Protein AF-A0A1D6KRE0-F1 (afdb_monomer)

Foldseek 3Di:
DVVVVVVVVVQVVCCVPVVDGPVRVVVVVVVVVVVVVVVVVVPDDDDDDDDDPPPPPPPPPPPPQAQDEADALVRLLVQLQPDVNHFWWAAALQWIWGCNVVCCACNPPHPNSLRTSFHQHQCQLVVHPDNVSRHSDPPPRDPSSVVSSVVVVVVRVVPTDGRYGYDDDDDDDDDDDDDDDDDDDDDDDDDDDDDDPPVVVVVVVVVVVVVVVVVVPDDPVVVVVVVVVVVVCVVVVVVVPDDDDPDPDPPPDDVPPPPPPPPQAQPAEDALVVLLVQLQPDVVHFWWAAALQWIWGCRVVCCQCHPPHPNSLRTSFHQHQCQLVVHPDNVSRHNDPPPRDPSSVVSSVVVVVVRVVPTDGRYGYDDDDPPDPPPPDDPPPPPPPPPDDDDDDDDDDDDDDDDDDPDDD

Radius of gyration: 35.56 Å; Cα contacts (8 Å, |Δi|>4): 446; chains: 1; bounding box: 112×104×77 Å

Nearest PDB structures (foldseek):
  1t0g-assembly1_A  TM=9.274E-01  e=3.037E-12  Arabidopsis thaliana
  1j03-assembly1_A  TM=9.297E-01  e=2.023E-11  Arabidopsis thaliana
  4x8y-assembly2_B-3  TM=9.181E-01  e=5.062E-11  Homo sapiens
  4x8y-assembly1_A-2  TM=9.285E-01  e=1.829E-10  Homo sapiens
  6nzx-assembly1_A  TM=7.375E-01  e=1.305E-03  Hadesarchaea archaeon YNP_N21

Mean predicted aligned error: 23.15 Å

Sequence (409 aa):
MAVVELWETLKQAIVAYTGLSPAAFFTAVAVAAALYHVVSGLFAAPPPPPPRPREEPETEPLPPPVQMGEVSEEDLRQYDGSDPKKPLLMAIKGQIYDVTQSRMFYGPGGPYALFAGKDASRALAKMSFEPQDLTGDISGLGPFELDALQDWEYKFMSKYVKVGTVKKSVPVEGGSTASTTEADKAPTTEEKPSEAVVEEKEAAANEVAELWSAAKGAPPLAVLAGVAAAVAIYKVGSSLLAPRHPPPRRLEAQTAPPPPVPEPVQVGEITEEELRQYDGSDPEKPLLMAIKGQIYDVSESRMFYGPGAAYALFAGKDASRALAKMSFESQDLNGDISGLTPMELGALNDWEYKFATKYAKVGTIRRAAPVEVVYGNISPEMREEVSEPVVEPELEPEPEPEPHDDDAP

Organism: Zea mays (NCBI:txid4577)

Structure (mmCIF, N/CA/C/O backbone):
data_AF-A0A1D6KRE0-F1
#
_entry.id   AF-A0A1D6KRE0-F1
#
loop_
_atom_site.group_PDB
_atom_site.id
_atom_site.type_symbol
_atom_site.label_atom_id
_atom_site.label_alt_id
_atom_site.label_comp_id
_atom_site.label_asym_id
_atom_site.label_entity_id
_atom_site.label_seq_id
_atom_site.pdbx_PDB_ins_code
_atom_site.Cartn_x
_atom_site.Cartn_y
_atom_site.Cartn_z
_atom_site.occupancy
_atom_site.B_iso_or_equiv
_atom_site.auth_seq_id
_atom_site.auth_comp_id
_atom_site.auth_asym_id
_atom_site.auth_atom_id
_atom_site.pdbx_PDB_model_num
ATOM 1 N N . MET A 1 1 ? 25.690 -18.155 24.251 1.00 57.94 1 MET A N 1
ATOM 2 C CA . MET A 1 1 ? 25.991 -19.283 25.161 1.00 57.94 1 MET A CA 1
ATOM 3 C C . MET A 1 1 ? 24.745 -20.128 25.422 1.00 57.94 1 MET A C 1
ATOM 5 O O . MET A 1 1 ? 24.739 -21.269 24.987 1.00 57.94 1 MET A O 1
ATOM 9 N N . ALA A 1 2 ? 23.651 -19.562 25.952 1.00 71.19 2 ALA A N 1
ATOM 10 C CA . ALA A 1 2 ? 22.426 -20.309 26.296 1.00 71.19 2 ALA A CA 1
ATOM 11 C C . ALA A 1 2 ? 21.790 -21.150 25.161 1.00 71.19 2 ALA A C 1
ATOM 13 O O . ALA A 1 2 ? 21.361 -22.271 25.398 1.00 71.19 2 ALA A O 1
ATOM 14 N N . VAL A 1 3 ? 21.756 -20.659 23.915 1.00 69.38 3 VAL A N 1
ATOM 15 C CA . VAL A 1 3 ? 21.144 -21.392 22.779 1.00 69.38 3 VAL A CA 1
ATOM 16 C C . VAL A 1 3 ? 21.925 -22.660 22.412 1.00 69.38 3 VAL A C 1
ATOM 18 O O . VAL A 1 3 ? 21.336 -23.672 22.045 1.00 69.38 3 VAL A O 1
ATOM 21 N N . VAL A 1 4 ? 23.253 -22.624 22.542 1.00 78.44 4 VAL A N 1
ATOM 22 C CA . VAL A 1 4 ? 24.119 -23.773 22.239 1.00 78.44 4 VAL A CA 1
ATOM 23 C C . VAL A 1 4 ? 23.968 -24.845 23.319 1.00 78.44 4 VAL A C 1
ATOM 25 O O . VAL A 1 4 ? 23.864 -26.025 23.005 1.00 78.44 4 VAL A O 1
ATOM 28 N N . GLU A 1 5 ? 23.862 -24.440 24.584 1.00 85.19 5 GLU A N 1
ATOM 29 C CA . GLU A 1 5 ? 23.603 -25.357 25.703 1.00 85.19 5 GLU A CA 1
ATOM 30 C C . GLU A 1 5 ? 22.217 -26.013 25.597 1.00 85.19 5 GLU A C 1
ATOM 32 O O . GLU A 1 5 ? 22.066 -27.215 25.829 1.00 85.19 5 GLU A O 1
ATOM 37 N N . LEU A 1 6 ? 21.207 -25.251 25.171 1.00 83.81 6 LEU A N 1
ATOM 38 C CA . LEU A 1 6 ? 19.848 -25.756 24.964 1.00 83.81 6 LEU A CA 1
ATOM 39 C C . LEU A 1 6 ? 19.779 -26.765 23.803 1.00 83.81 6 LEU A C 1
ATOM 41 O O . LEU A 1 6 ? 19.032 -27.740 23.843 1.00 83.81 6 LEU A O 1
ATOM 45 N N . TRP A 1 7 ? 20.612 -26.571 22.783 1.00 83.25 7 TRP A N 1
ATOM 46 C CA . TRP A 1 7 ? 20.735 -27.500 21.664 1.00 83.25 7 TRP A CA 1
ATOM 47 C C . TRP A 1 7 ? 21.412 -28.817 22.057 1.00 83.25 7 TRP A C 1
ATOM 49 O O . TRP A 1 7 ? 20.958 -29.893 21.663 1.00 83.25 7 TRP A O 1
ATOM 59 N N . GLU A 1 8 ? 22.474 -28.761 22.860 1.00 88.19 8 GLU A N 1
ATOM 60 C CA . GLU A 1 8 ? 23.173 -29.970 23.309 1.00 88.19 8 GLU A CA 1
ATOM 61 C C . GLU A 1 8 ? 22.345 -30.782 24.312 1.00 88.19 8 GLU A C 1
ATOM 63 O O . GLU A 1 8 ? 22.271 -32.009 24.204 1.00 88.19 8 GLU A O 1
ATOM 68 N N . THR A 1 9 ? 21.637 -30.111 25.226 1.00 90.56 9 THR A N 1
ATOM 69 C CA . THR A 1 9 ? 20.690 -30.775 26.140 1.00 90.56 9 THR A CA 1
ATOM 70 C C . THR A 1 9 ? 19.556 -31.466 25.381 1.00 90.56 9 THR A C 1
ATOM 72 O O . THR A 1 9 ? 19.217 -32.608 25.697 1.00 90.56 9 THR A O 1
ATOM 75 N N . LEU A 1 10 ? 19.027 -30.845 24.321 1.00 87.50 10 LEU A N 1
ATOM 76 C CA . LEU A 1 10 ? 18.011 -31.453 23.460 1.00 87.50 10 LEU A CA 1
ATOM 77 C C . LEU A 1 10 ? 18.522 -32.719 22.757 1.00 87.50 10 LEU A C 1
ATOM 79 O O . LEU A 1 10 ? 17.834 -33.739 22.758 1.00 87.50 10 LEU A O 1
ATOM 83 N N . LYS A 1 11 ? 19.731 -32.694 22.183 1.00 87.12 11 LYS A N 1
ATOM 84 C CA . LYS A 1 11 ? 20.314 -33.886 21.539 1.00 87.12 11 LYS A CA 1
ATOM 85 C C . LYS A 1 11 ? 20.493 -35.037 22.522 1.00 87.12 11 LYS A C 1
ATOM 87 O O . LYS A 1 11 ? 20.191 -36.178 22.178 1.00 87.12 11 LYS A O 1
ATOM 92 N N . GLN A 1 12 ? 20.968 -34.741 23.731 1.00 88.12 12 GLN A N 1
ATOM 93 C CA . GLN A 1 12 ? 21.136 -35.746 24.780 1.00 88.12 12 GLN A CA 1
ATOM 94 C C . GLN A 1 12 ? 19.789 -36.328 25.217 1.00 88.12 12 GLN A C 1
ATOM 96 O O . GLN A 1 12 ? 19.671 -37.545 25.353 1.00 88.12 12 GLN A O 1
ATOM 101 N N . ALA A 1 13 ? 18.760 -35.488 25.357 1.00 88.38 13 ALA A N 1
ATOM 102 C CA . ALA A 1 13 ? 17.408 -35.933 25.674 1.00 88.38 13 ALA A CA 1
ATOM 103 C C . ALA A 1 13 ? 16.831 -36.838 24.574 1.00 88.38 13 ALA A C 1
ATOM 105 O O . ALA A 1 13 ? 16.293 -37.898 24.883 1.00 88.38 13 ALA A O 1
ATOM 106 N N . ILE A 1 14 ? 16.994 -36.482 23.295 1.00 86.69 14 ILE A N 1
ATOM 107 C CA . ILE A 1 14 ? 16.527 -37.312 22.173 1.00 86.69 14 ILE A CA 1
ATOM 108 C C . ILE A 1 14 ? 17.137 -38.715 22.254 1.00 86.69 14 ILE A C 1
ATOM 110 O O . ILE A 1 14 ? 16.404 -39.704 22.200 1.00 86.69 14 ILE A O 1
ATOM 114 N N . VAL A 1 15 ? 18.454 -38.808 22.451 1.00 88.94 15 VAL A N 1
ATOM 115 C CA . VAL A 1 15 ? 19.144 -40.102 22.565 1.00 88.94 15 VAL A CA 1
ATOM 116 C C . VAL A 1 15 ? 18.674 -40.873 23.799 1.00 88.94 15 VAL A C 1
ATOM 118 O O . VAL A 1 15 ? 18.413 -42.069 23.700 1.00 88.94 15 VAL A O 1
ATOM 121 N N . ALA A 1 16 ? 18.512 -40.204 24.943 1.00 89.69 16 ALA A N 1
ATOM 122 C CA . ALA A 1 16 ? 18.101 -40.841 26.192 1.00 89.69 16 ALA A CA 1
ATOM 123 C C . ALA A 1 16 ? 16.666 -41.393 26.152 1.00 89.69 16 ALA A C 1
ATOM 125 O O . ALA A 1 16 ? 16.421 -42.491 26.644 1.00 89.69 16 ALA A O 1
ATOM 126 N N . TYR A 1 17 ? 15.724 -40.649 25.566 1.00 86.88 17 TYR A N 1
ATOM 127 C CA . TYR A 1 17 ? 14.304 -41.017 25.569 1.00 86.88 17 TYR A CA 1
ATOM 128 C C . TYR A 1 17 ? 13.900 -41.913 24.402 1.00 86.88 17 TYR A C 1
ATOM 130 O O . TYR A 1 17 ? 13.006 -42.742 24.549 1.00 86.88 17 TYR A O 1
ATOM 138 N N . THR A 1 18 ? 14.528 -41.745 23.238 1.00 87.38 18 THR A N 1
ATOM 139 C CA . THR A 1 18 ? 14.123 -42.470 22.023 1.00 87.38 18 THR A CA 1
ATOM 140 C C . THR A 1 18 ? 15.104 -43.568 21.630 1.00 87.38 18 THR A C 1
ATOM 142 O O . THR A 1 18 ? 14.766 -44.418 20.811 1.00 87.38 18 THR A O 1
ATOM 145 N N . GLY A 1 19 ? 16.327 -43.554 22.173 1.00 87.12 19 GLY A N 1
ATOM 146 C CA . GLY A 1 19 ? 17.422 -44.422 21.729 1.00 87.12 19 GLY A CA 1
ATOM 147 C C . GLY A 1 19 ? 17.928 -44.104 20.316 1.00 87.12 19 GLY A C 1
ATOM 148 O O . GLY A 1 19 ? 18.846 -44.763 19.830 1.00 87.12 19 GLY A O 1
ATOM 149 N N . LEU A 1 20 ? 17.346 -43.105 19.644 1.00 85.44 20 LEU A N 1
ATOM 150 C CA . LEU A 1 20 ? 17.704 -42.699 18.293 1.00 85.44 20 LEU A CA 1
ATOM 151 C C . LEU A 1 20 ? 18.767 -41.606 18.332 1.00 85.44 20 LEU A C 1
ATOM 153 O O . LEU A 1 20 ? 18.784 -40.747 19.213 1.00 85.44 20 LEU A O 1
ATOM 157 N N . SER A 1 21 ? 19.635 -41.593 17.320 1.00 89.38 21 SER A N 1
ATOM 158 C CA . SER A 1 21 ? 20.480 -40.425 17.089 1.00 89.38 21 SER A CA 1
ATOM 159 C C . SER A 1 21 ? 19.596 -39.206 16.775 1.00 89.38 21 SER A C 1
ATOM 161 O O . SER A 1 21 ? 18.523 -39.369 16.186 1.00 89.38 21 SER A O 1
ATOM 163 N N . PRO A 1 22 ? 20.030 -37.971 17.090 1.00 85.50 22 PRO A N 1
ATOM 164 C CA . PRO A 1 22 ? 19.251 -36.773 16.774 1.00 85.50 22 PRO A CA 1
ATOM 165 C C . PRO A 1 22 ? 18.854 -36.700 15.293 1.00 85.50 22 PRO A C 1
ATOM 167 O O . PRO A 1 22 ? 17.724 -36.351 14.966 1.00 85.50 22 PRO A O 1
ATOM 170 N N . ALA A 1 23 ? 19.745 -37.129 14.394 1.00 83.81 23 ALA A N 1
ATOM 171 C CA . ALA A 1 23 ? 19.456 -37.221 12.965 1.00 83.81 23 ALA A CA 1
ATOM 172 C C . ALA A 1 23 ? 18.343 -38.239 12.646 1.00 83.81 23 ALA A C 1
ATOM 174 O O . ALA A 1 23 ? 17.442 -37.940 11.865 1.00 83.81 23 ALA A O 1
ATOM 175 N N . ALA A 1 24 ? 18.364 -39.424 13.265 1.00 85.94 24 ALA A N 1
ATOM 176 C CA . ALA A 1 24 ? 17.329 -40.444 13.079 1.00 85.94 24 ALA A CA 1
ATOM 177 C C . ALA A 1 24 ? 15.962 -40.001 13.637 1.00 85.94 24 ALA A C 1
ATOM 179 O O . ALA A 1 24 ? 14.923 -40.273 13.042 1.00 85.94 24 ALA A O 1
ATOM 180 N N . PHE A 1 25 ? 15.953 -39.257 14.742 1.00 89.75 25 PHE A N 1
ATOM 181 C CA . PHE A 1 25 ? 14.728 -38.704 15.313 1.00 89.75 25 PHE A CA 1
ATOM 182 C C . PHE A 1 25 ? 14.084 -37.649 14.400 1.00 89.75 25 PHE A C 1
ATOM 184 O O . PHE A 1 25 ? 12.914 -37.772 14.041 1.00 89.75 25 PHE A O 1
ATOM 191 N N . PHE A 1 26 ? 14.845 -36.640 13.960 1.00 85.75 26 PHE A N 1
ATOM 192 C CA . PHE A 1 26 ? 14.300 -35.585 13.096 1.00 85.75 26 PHE A CA 1
ATOM 193 C C . PHE A 1 26 ? 13.902 -36.101 11.708 1.00 85.75 26 PHE A C 1
ATOM 195 O O . PHE A 1 26 ? 12.929 -35.615 11.133 1.00 85.75 26 PHE A O 1
ATOM 202 N N . THR A 1 27 ? 14.591 -37.120 11.187 1.00 85.88 27 THR A N 1
ATOM 203 C CA . THR A 1 27 ? 14.178 -37.784 9.939 1.00 85.88 27 THR A CA 1
ATOM 204 C C . THR A 1 27 ? 12.861 -38.539 10.104 1.00 85.88 27 THR A C 1
ATOM 206 O O . THR A 1 27 ? 11.989 -38.404 9.249 1.00 85.88 27 THR A O 1
ATOM 209 N N . ALA A 1 28 ? 12.655 -39.255 11.214 1.00 85.69 28 ALA A N 1
ATOM 210 C CA . ALA A 1 28 ? 11.378 -39.911 11.500 1.00 85.69 28 ALA A CA 1
ATOM 211 C C . ALA A 1 28 ? 10.218 -38.904 11.628 1.00 85.69 28 ALA A C 1
ATOM 213 O O . ALA A 1 28 ? 9.152 -39.117 11.050 1.00 85.69 28 ALA A O 1
ATOM 214 N N . VAL A 1 29 ? 10.440 -37.776 12.314 1.00 89.06 29 VAL A N 1
ATOM 215 C CA . VAL A 1 29 ? 9.446 -36.692 12.439 1.00 89.06 29 VAL A CA 1
ATOM 216 C C . VAL A 1 29 ? 9.108 -36.084 11.074 1.00 89.06 29 VAL A C 1
ATOM 218 O O . VAL A 1 29 ? 7.933 -35.896 10.760 1.00 89.06 29 VAL A O 1
ATOM 221 N N . ALA A 1 30 ? 10.113 -35.828 10.232 1.00 79.38 30 ALA A N 1
ATOM 222 C CA . ALA A 1 30 ? 9.903 -35.288 8.889 1.00 79.38 30 ALA A CA 1
ATOM 223 C C . ALA A 1 30 ? 9.099 -36.248 7.994 1.00 79.38 30 ALA A C 1
ATOM 225 O O . ALA A 1 30 ? 8.203 -35.814 7.270 1.00 79.38 30 ALA A O 1
ATOM 226 N N . VAL A 1 31 ? 9.371 -37.556 8.075 1.00 87.88 31 VAL A N 1
ATOM 227 C CA . VAL A 1 31 ? 8.614 -38.583 7.341 1.00 87.88 31 VAL A CA 1
ATOM 228 C C . VAL A 1 31 ? 7.163 -38.648 7.824 1.00 87.88 31 VAL A C 1
ATOM 230 O O . VAL A 1 31 ? 6.252 -38.687 6.998 1.00 87.88 31 VAL A O 1
ATOM 233 N N . ALA A 1 32 ? 6.927 -38.602 9.137 1.00 85.75 32 ALA A N 1
ATOM 234 C CA . ALA A 1 32 ? 5.576 -38.590 9.698 1.00 85.75 32 ALA A CA 1
ATOM 235 C C . ALA A 1 32 ? 4.774 -37.348 9.260 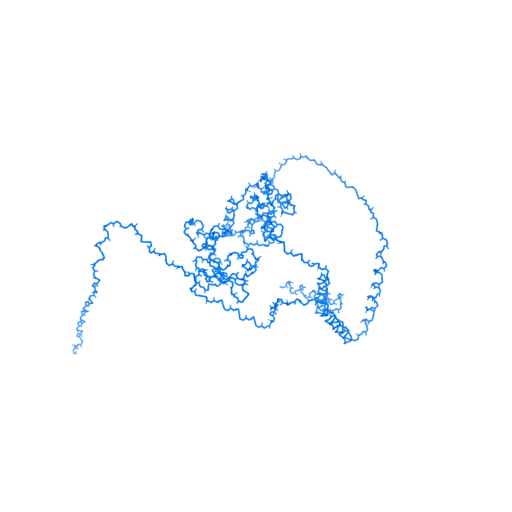1.00 85.75 32 ALA A C 1
ATOM 237 O O . ALA A 1 32 ? 3.617 -37.472 8.856 1.00 85.75 32 ALA A O 1
ATOM 238 N N . ALA A 1 33 ? 5.398 -36.165 9.264 1.00 80.38 33 ALA A N 1
ATOM 239 C CA . ALA A 1 33 ? 4.774 -34.930 8.785 1.00 80.38 33 ALA A CA 1
ATOM 240 C C . ALA A 1 33 ? 4.448 -34.989 7.282 1.00 80.38 33 ALA A C 1
ATOM 242 O O . ALA A 1 33 ? 3.356 -34.601 6.863 1.00 80.38 33 ALA A O 1
ATOM 243 N N . ALA A 1 34 ? 5.357 -35.529 6.464 1.00 79.88 34 ALA A N 1
ATOM 244 C CA . ALA A 1 34 ? 5.124 -35.707 5.032 1.00 79.88 34 ALA A CA 1
ATOM 245 C C . ALA A 1 34 ? 3.942 -36.652 4.757 1.00 79.88 34 ALA A C 1
ATOM 247 O O . ALA A 1 34 ? 3.081 -36.339 3.934 1.00 79.88 34 ALA A O 1
ATOM 248 N N . LEU A 1 35 ? 3.858 -37.773 5.482 1.00 86.00 35 LEU A N 1
ATOM 249 C CA . LEU A 1 35 ? 2.731 -38.705 5.388 1.00 86.00 35 LEU A CA 1
ATOM 250 C C . LEU A 1 35 ? 1.407 -38.034 5.771 1.00 86.00 35 LEU A C 1
ATOM 252 O O . LEU A 1 35 ? 0.416 -38.195 5.061 1.00 86.00 35 LEU A O 1
ATOM 256 N N . TYR A 1 36 ? 1.398 -37.229 6.835 1.00 85.38 36 TYR A N 1
ATOM 257 C CA . TYR A 1 36 ? 0.213 -36.482 7.257 1.00 85.38 36 TYR A CA 1
ATOM 258 C C . TYR A 1 36 ? -0.302 -35.527 6.168 1.00 85.38 36 TYR A C 1
ATOM 260 O O . TYR A 1 36 ? -1.502 -35.500 5.887 1.00 85.38 36 TYR A O 1
ATOM 268 N N . HIS A 1 37 ? 0.588 -34.779 5.509 1.00 75.94 37 HIS A N 1
ATOM 269 C CA . HIS A 1 37 ? 0.201 -33.864 4.431 1.00 75.94 37 HIS A CA 1
ATOM 270 C C . HIS A 1 37 ? -0.330 -34.593 3.194 1.00 75.94 37 HIS A C 1
ATOM 272 O O . HIS A 1 37 ? -1.290 -34.127 2.580 1.00 75.94 37 HIS A O 1
ATOM 278 N N . VAL A 1 38 ? 0.247 -35.749 2.853 1.00 77.50 38 VAL A N 1
ATOM 279 C CA . VAL A 1 38 ? -0.241 -36.586 1.748 1.00 77.50 38 VAL A CA 1
ATOM 280 C C . VAL A 1 38 ? -1.651 -37.090 2.043 1.00 77.50 38 VAL A C 1
ATOM 282 O O . VAL A 1 38 ? -2.537 -36.931 1.210 1.00 77.50 38 VAL A O 1
ATOM 285 N N . VAL A 1 39 ? -1.888 -37.631 3.240 1.00 78.00 39 VAL A N 1
ATOM 286 C CA . VAL A 1 39 ? -3.216 -38.133 3.628 1.00 78.00 39 VAL A CA 1
ATOM 287 C C . VAL A 1 39 ? -4.235 -36.994 3.698 1.00 78.00 39 VAL A C 1
ATOM 289 O O . VAL A 1 39 ? -5.339 -37.135 3.183 1.00 78.00 39 VAL A O 1
ATOM 292 N N . SER A 1 40 ? -3.855 -35.836 4.241 1.00 70.75 40 SER A N 1
ATOM 293 C CA . SER A 1 40 ? -4.741 -34.665 4.329 1.00 70.75 40 SER A CA 1
ATOM 294 C C . SER A 1 40 ? -5.121 -34.103 2.953 1.00 70.75 40 SER A C 1
ATOM 296 O O . SER A 1 40 ? -6.245 -33.648 2.761 1.00 70.75 40 SER A O 1
ATOM 298 N N . GLY A 1 41 ? -4.210 -34.162 1.976 1.00 68.62 41 GLY A N 1
ATOM 299 C CA . GLY A 1 41 ? -4.472 -33.713 0.606 1.00 68.62 41 GLY A CA 1
ATOM 300 C C . GLY A 1 41 ? -5.392 -34.642 -0.192 1.00 68.62 41 GLY A C 1
ATOM 301 O O . GLY A 1 41 ? -6.085 -34.177 -1.091 1.00 68.62 41 GLY A O 1
ATOM 302 N N . LEU A 1 42 ? -5.442 -35.936 0.145 1.00 73.38 42 LEU A N 1
ATOM 303 C CA . LEU A 1 42 ? -6.270 -36.926 -0.559 1.00 73.38 42 LEU A CA 1
ATOM 304 C C . LEU A 1 42 ? -7.770 -36.808 -0.247 1.00 73.38 42 LEU A C 1
ATOM 306 O O . LEU A 1 42 ? -8.587 -37.273 -1.038 1.00 73.38 42 LEU A O 1
ATOM 310 N N . PHE A 1 43 ? -8.136 -36.171 0.867 1.00 60.69 43 PHE A N 1
ATOM 311 C CA . PHE A 1 43 ? -9.533 -35.965 1.273 1.00 60.69 43 PHE A CA 1
ATOM 312 C C . PHE A 1 43 ? -10.011 -34.512 1.118 1.00 60.69 43 PHE A C 1
ATOM 314 O O . PHE A 1 43 ? -11.134 -34.186 1.503 1.00 60.69 43 PHE A O 1
ATOM 321 N N . ALA A 1 44 ? -9.193 -33.632 0.532 1.00 55.41 44 ALA A N 1
ATOM 322 C CA . ALA A 1 44 ? -9.594 -32.263 0.234 1.00 55.41 44 ALA A CA 1
ATOM 323 C C . ALA A 1 44 ? -10.452 -32.225 -1.045 1.00 55.41 44 ALA A C 1
ATOM 325 O O . ALA A 1 44 ? -9.983 -32.553 -2.135 1.00 55.41 44 ALA A O 1
ATOM 326 N N . ALA A 1 45 ? -11.722 -31.834 -0.916 1.00 56.09 45 ALA A N 1
ATOM 327 C CA . ALA A 1 45 ? -12.624 -31.682 -2.057 1.00 56.09 45 ALA A CA 1
ATOM 328 C C . ALA A 1 45 ? -12.131 -30.574 -3.018 1.00 56.09 45 ALA A C 1
ATOM 330 O O . ALA A 1 45 ? -11.626 -29.547 -2.554 1.00 56.09 45 ALA A O 1
ATOM 331 N N . PRO A 1 46 ? -12.277 -30.741 -4.347 1.00 65.69 46 PRO A N 1
ATOM 332 C CA . PRO A 1 46 ? -11.850 -29.733 -5.312 1.00 65.69 46 PRO A CA 1
ATOM 333 C C . PRO A 1 46 ? -12.667 -28.435 -5.175 1.00 65.69 46 PRO A C 1
ATOM 335 O O . PRO A 1 46 ? -13.868 -28.493 -4.889 1.00 65.69 46 PRO A O 1
ATOM 338 N N . PRO A 1 47 ? -12.043 -27.261 -5.397 1.00 60.03 47 PRO A N 1
ATOM 339 C CA . PRO A 1 47 ? -12.735 -25.985 -5.301 1.00 60.03 47 PRO A CA 1
ATOM 340 C C . PRO A 1 47 ? -13.798 -25.859 -6.408 1.00 60.03 47 PRO A C 1
ATOM 342 O O . PRO A 1 47 ? -13.550 -26.264 -7.549 1.00 60.03 47 PRO A O 1
ATOM 345 N N . PRO A 1 48 ? -14.984 -25.306 -6.099 1.00 58.94 48 PRO A N 1
ATOM 346 C CA . PRO A 1 48 ? -16.040 -25.119 -7.085 1.00 58.94 48 PRO A CA 1
ATOM 347 C C . PRO A 1 48 ? -15.609 -24.134 -8.191 1.00 58.94 48 PRO A C 1
ATOM 349 O O . PRO A 1 48 ? -14.779 -23.255 -7.945 1.00 58.94 48 PRO A O 1
ATOM 352 N N . PRO A 1 49 ? -16.165 -24.259 -9.413 1.00 65.50 49 PRO A N 1
ATOM 353 C CA . PRO A 1 49 ? -15.833 -23.382 -10.535 1.00 65.50 49 PRO A CA 1
ATOM 354 C C . PRO A 1 49 ? -16.146 -21.905 -10.232 1.00 65.50 49 PRO A C 1
ATOM 356 O O . PRO A 1 49 ? -17.060 -21.625 -9.448 1.00 65.50 49 PRO A O 1
ATOM 359 N N . PRO A 1 50 ? -15.429 -20.955 -10.871 1.00 55.91 50 PRO A N 1
ATOM 360 C CA . PRO A 1 50 ? -15.638 -19.530 -10.649 1.00 55.91 50 PRO A CA 1
ATOM 361 C C . PRO A 1 50 ? -17.077 -19.145 -11.024 1.00 55.91 50 PRO A C 1
ATOM 363 O O . PRO A 1 50 ? -17.596 -19.619 -12.043 1.00 55.91 50 PRO A O 1
ATOM 366 N N . PRO A 1 51 ? -17.749 -18.305 -10.219 1.00 49.06 51 PRO A N 1
ATOM 367 C CA . PRO A 1 51 ? -19.094 -17.866 -10.544 1.00 49.06 51 PRO A CA 1
ATOM 368 C C . PRO A 1 51 ? -19.060 -17.074 -11.860 1.00 49.06 51 PRO A C 1
ATOM 370 O O . PRO A 1 51 ? -18.131 -16.310 -12.119 1.00 49.06 51 PRO A O 1
ATOM 373 N N . ARG A 1 52 ? -20.093 -17.251 -12.696 1.00 46.69 52 ARG A N 1
ATOM 374 C CA . ARG A 1 52 ? -20.399 -16.327 -13.809 1.00 46.69 52 ARG A CA 1
ATOM 375 C C . ARG A 1 52 ? -20.443 -14.891 -13.261 1.00 46.69 52 ARG A C 1
ATOM 377 O O . ARG A 1 52 ? -20.695 -14.776 -12.060 1.00 46.69 52 ARG A O 1
ATOM 384 N N . PRO A 1 53 ? -20.274 -13.829 -14.083 1.00 44.44 53 PRO A N 1
ATOM 385 C CA . PRO A 1 53 ? -20.563 -12.462 -13.659 1.00 44.44 53 PRO A CA 1
ATOM 386 C C . PRO A 1 53 ? -21.961 -12.456 -13.053 1.00 44.44 53 PRO A C 1
ATOM 388 O O . PRO A 1 53 ? -22.969 -12.601 -13.743 1.00 44.44 53 PRO A O 1
ATOM 391 N N . ARG A 1 54 ? -21.986 -12.471 -11.726 1.00 41.81 54 ARG A N 1
ATOM 392 C CA . ARG A 1 54 ? -23.189 -12.365 -10.938 1.00 41.81 54 ARG A CA 1
ATOM 393 C C . ARG A 1 54 ? -23.570 -10.918 -11.179 1.00 41.81 54 ARG A C 1
ATOM 395 O O . ARG A 1 54 ? -22.732 -10.049 -10.951 1.00 41.81 54 ARG A O 1
ATOM 402 N N . GLU A 1 55 ? -24.769 -10.672 -11.695 1.00 41.91 55 GLU A N 1
ATOM 403 C CA . GLU A 1 55 ? -25.430 -9.400 -11.418 1.00 41.91 55 GLU A CA 1
ATOM 404 C C . GLU A 1 55 ? -25.163 -9.135 -9.936 1.00 41.91 55 GLU A C 1
ATOM 406 O O . GLU A 1 55 ? -25.465 -10.003 -9.105 1.00 41.91 55 GLU A O 1
ATOM 411 N N . GLU A 1 56 ? -24.413 -8.069 -9.637 1.00 42.31 56 GLU A N 1
ATOM 412 C CA . GLU A 1 56 ? -24.131 -7.690 -8.259 1.00 42.31 56 GLU A CA 1
ATOM 413 C C . GLU A 1 56 ? -25.483 -7.739 -7.552 1.00 42.31 56 GLU A C 1
ATOM 415 O O . GLU A 1 56 ? -26.418 -7.102 -8.046 1.00 42.31 56 GLU A O 1
ATOM 420 N N . PRO A 1 57 ? -25.666 -8.573 -6.508 1.00 41.56 57 PRO A N 1
ATOM 421 C CA . PRO A 1 57 ? -26.907 -8.511 -5.763 1.00 41.56 57 PRO A CA 1
ATOM 422 C C . PRO A 1 57 ? -27.035 -7.052 -5.354 1.00 41.56 57 PRO A C 1
ATOM 424 O O . PRO A 1 57 ? -26.105 -6.545 -4.723 1.00 41.56 57 PRO A O 1
ATOM 427 N N . GLU A 1 58 ? -28.106 -6.392 -5.813 1.00 40.94 58 GLU A N 1
ATOM 428 C CA . GLU A 1 58 ? -28.438 -5.018 -5.452 1.00 40.94 58 GLU A CA 1
ATOM 429 C C . GLU A 1 58 ? -28.096 -4.870 -3.977 1.00 40.94 58 GLU A C 1
ATOM 431 O O . GLU A 1 58 ? -28.648 -5.582 -3.132 1.00 40.94 58 GLU A O 1
ATOM 436 N N . THR A 1 59 ? -27.061 -4.080 -3.697 1.00 41.25 59 THR A N 1
ATOM 437 C CA . THR A 1 59 ? -26.525 -3.947 -2.355 1.00 41.25 59 THR A CA 1
ATOM 438 C C . THR A 1 59 ? -27.672 -3.459 -1.496 1.00 41.25 59 THR A C 1
ATOM 440 O O . THR A 1 59 ? -28.155 -2.341 -1.677 1.00 41.25 59 THR A O 1
ATOM 443 N N . GLU A 1 60 ? -28.141 -4.310 -0.576 1.00 53.31 60 GLU A N 1
ATOM 444 C CA . GLU A 1 60 ? -28.972 -3.826 0.515 1.00 53.31 60 GLU A CA 1
ATOM 445 C C . GLU A 1 60 ? -28.241 -2.603 1.084 1.00 53.31 60 GLU A C 1
ATOM 447 O O . GLU A 1 60 ? -27.035 -2.698 1.356 1.00 53.31 60 GLU A O 1
ATOM 452 N N . PRO A 1 61 ? -28.905 -1.436 1.175 1.00 47.91 61 PRO A N 1
ATOM 453 C CA . PRO A 1 61 ? -28.257 -0.238 1.671 1.00 47.91 61 PRO A CA 1
ATOM 454 C C . PRO A 1 61 ? -27.684 -0.570 3.043 1.00 47.91 61 PRO A C 1
ATOM 456 O O . PRO A 1 61 ? -28.423 -0.972 3.946 1.00 47.91 61 PRO A O 1
ATOM 459 N N . LEU A 1 62 ? -26.354 -0.477 3.156 1.00 56.78 62 LEU A N 1
ATOM 460 C CA . LEU A 1 62 ? -25.648 -0.827 4.381 1.00 56.78 62 LEU A CA 1
ATOM 461 C C . LEU A 1 62 ? -26.307 -0.081 5.547 1.00 56.78 62 LEU A C 1
ATOM 463 O O . LEU A 1 62 ? -26.647 1.100 5.391 1.00 56.78 62 LEU A O 1
ATOM 467 N N . PRO A 1 63 ? -26.519 -0.753 6.693 1.00 59.47 63 PRO A N 1
ATOM 468 C CA . PRO A 1 63 ? -27.126 -0.111 7.844 1.00 59.47 63 PRO A CA 1
ATOM 469 C C . PRO A 1 63 ? -26.352 1.174 8.172 1.00 59.47 63 PRO A C 1
ATOM 471 O O . PRO A 1 63 ? -25.125 1.200 8.029 1.00 59.47 63 PRO A O 1
ATOM 474 N N . PRO A 1 64 ? -27.048 2.254 8.569 1.00 60.09 64 PRO A N 1
ATOM 475 C CA . PRO A 1 64 ? -26.397 3.521 8.864 1.00 60.09 64 PRO A CA 1
ATOM 476 C C . PRO A 1 64 ? -25.298 3.314 9.919 1.00 60.09 64 PRO A C 1
ATOM 478 O O . PRO A 1 64 ? -25.508 2.536 10.856 1.00 60.09 64 PRO A O 1
ATOM 481 N N . PRO A 1 65 ? -24.142 3.993 9.780 1.00 62.84 65 PRO A N 1
ATOM 482 C CA . PRO A 1 65 ? -22.994 3.787 10.654 1.00 62.84 65 PRO A CA 1
ATOM 483 C C . PRO A 1 65 ? -23.402 4.018 12.109 1.00 62.84 65 PRO A C 1
ATOM 485 O O . PRO A 1 65 ? -23.909 5.082 12.478 1.00 62.84 65 PRO A O 1
ATOM 488 N N . VAL A 1 66 ? -23.221 2.986 12.931 1.00 70.44 66 VAL A N 1
ATOM 489 C CA . VAL A 1 66 ? -23.606 3.002 14.343 1.00 70.44 66 VAL A CA 1
ATOM 490 C C . VAL A 1 66 ? -22.614 3.885 15.087 1.00 70.44 66 VAL A C 1
ATOM 492 O O . VAL A 1 66 ? -21.435 3.557 15.138 1.00 70.44 66 VAL A O 1
ATOM 495 N N . GLN A 1 67 ? -23.071 4.991 15.678 1.00 76.25 67 GLN A N 1
ATOM 496 C CA . GLN A 1 67 ? -22.234 5.777 16.586 1.00 76.25 67 GLN A CA 1
ATOM 497 C C . GLN A 1 67 ? -21.995 4.968 17.862 1.00 76.25 67 GLN A C 1
ATOM 499 O O . GLN A 1 67 ? -22.885 4.779 18.691 1.00 76.25 67 GLN A O 1
ATOM 504 N N . MET A 1 68 ? -20.780 4.461 17.981 1.00 70.88 68 MET A N 1
ATOM 505 C CA . MET A 1 68 ? -20.252 3.770 19.139 1.00 70.88 68 MET A CA 1
ATOM 506 C C . MET A 1 68 ? -19.689 4.818 20.109 1.00 70.88 68 MET A C 1
ATOM 508 O O . MET A 1 68 ? -18.991 5.749 19.727 1.00 70.88 68 MET A O 1
ATOM 512 N N . GLY A 1 69 ? -20.004 4.710 21.394 1.00 77.12 69 GLY A N 1
ATOM 513 C CA . GLY A 1 69 ? -19.389 5.582 22.394 1.00 77.12 69 GLY A CA 1
ATOM 514 C C . GLY A 1 69 ? -17.920 5.216 22.636 1.00 77.12 69 GLY A C 1
ATOM 515 O O . GLY A 1 69 ? -17.143 4.910 21.730 1.00 77.12 69 GLY A O 1
ATOM 516 N N . GLU A 1 70 ? -17.541 5.196 23.906 1.00 83.50 70 GLU A N 1
ATOM 517 C CA . GLU A 1 70 ? -16.269 4.619 24.318 1.00 83.50 70 GLU A CA 1
ATOM 518 C C . GLU A 1 70 ? -16.360 3.088 24.385 1.00 83.50 70 GLU A C 1
ATOM 520 O O . GLU A 1 70 ? -17.134 2.537 25.175 1.00 83.50 70 GLU A O 1
ATOM 525 N N . VAL A 1 71 ? -15.540 2.404 23.592 1.00 86.94 71 VAL A N 1
ATOM 526 C CA . VAL A 1 71 ? -15.506 0.938 23.463 1.00 86.94 71 VAL A CA 1
ATOM 527 C C . VAL A 1 71 ? -14.184 0.416 24.038 1.00 86.94 71 VAL A C 1
ATOM 529 O O . VAL A 1 71 ? -13.152 1.072 23.901 1.00 86.94 71 VAL A O 1
ATOM 532 N N . SER A 1 72 ? -14.191 -0.729 24.726 1.00 89.50 72 SER A N 1
ATOM 533 C CA . SER A 1 72 ? -12.943 -1.377 25.170 1.00 89.50 72 SER A CA 1
ATOM 534 C C . SER A 1 72 ? -12.232 -2.071 24.000 1.00 89.50 72 SER A C 1
ATOM 536 O O . SER A 1 72 ? -12.853 -2.355 22.974 1.00 89.50 72 SER A O 1
ATOM 538 N N . GLU A 1 73 ? -10.935 -2.367 24.124 1.00 88.19 73 GLU A N 1
ATOM 539 C CA . GLU A 1 73 ? -10.231 -3.143 23.090 1.00 88.19 73 GLU A CA 1
ATOM 540 C C . GLU A 1 73 ? -10.826 -4.551 22.941 1.00 88.19 73 GLU A C 1
ATOM 542 O O . GLU A 1 73 ? -10.922 -5.076 21.832 1.00 88.19 73 GLU A O 1
ATOM 547 N N . GLU A 1 74 ? -11.272 -5.156 24.043 1.00 88.12 74 GLU A N 1
ATOM 548 C CA . GLU A 1 74 ? -11.920 -6.467 24.061 1.00 88.12 74 GLU A CA 1
ATOM 549 C C . GLU A 1 74 ? -13.270 -6.451 23.339 1.00 88.12 74 GLU A C 1
ATOM 551 O O . GLU A 1 74 ? -13.578 -7.376 22.585 1.00 88.12 74 GLU A O 1
ATOM 556 N N . ASP A 1 75 ? -14.058 -5.393 23.529 1.00 89.94 75 ASP A N 1
ATOM 557 C CA . ASP A 1 75 ? -15.332 -5.219 22.832 1.00 89.94 75 ASP A CA 1
ATOM 558 C C . ASP A 1 75 ? -15.116 -4.939 21.342 1.00 89.94 75 ASP A C 1
ATOM 560 O O . ASP A 1 75 ? -15.869 -5.445 20.507 1.00 89.94 75 ASP A O 1
ATOM 564 N N . LEU A 1 76 ? -14.063 -4.190 20.988 1.00 91.88 76 LEU A N 1
ATOM 565 C CA . LEU A 1 76 ? -13.719 -3.897 19.596 1.00 91.88 76 LEU A CA 1
ATOM 566 C C . LEU A 1 76 ? -13.409 -5.180 18.806 1.00 91.88 76 LEU A C 1
ATOM 568 O O . LEU A 1 76 ? -13.814 -5.287 17.649 1.00 91.88 76 LEU A O 1
ATOM 572 N N . ARG A 1 77 ? -12.799 -6.194 19.437 1.00 91.56 77 ARG A N 1
ATOM 573 C CA . ARG A 1 77 ? -12.484 -7.493 18.800 1.00 91.56 77 ARG A CA 1
ATOM 574 C C . ARG A 1 77 ? -13.703 -8.242 18.277 1.00 91.56 77 ARG A C 1
ATOM 576 O O . ARG A 1 77 ? -13.558 -9.092 17.408 1.00 91.56 77 ARG A O 1
ATOM 583 N N . GLN A 1 78 ? -14.898 -7.931 18.773 1.00 91.38 78 GLN A N 1
ATOM 584 C CA . GLN A 1 78 ? -16.142 -8.538 18.291 1.00 91.38 78 GLN A CA 1
ATOM 585 C C . GLN A 1 78 ? -16.584 -8.002 16.918 1.00 91.38 78 GLN A C 1
ATOM 587 O O . GLN A 1 78 ? -17.544 -8.523 16.345 1.00 91.38 78 GLN A O 1
ATOM 592 N N . TYR A 1 79 ? -15.918 -6.956 16.422 1.00 92.06 79 TYR A N 1
ATOM 593 C CA . TYR A 1 79 ? -16.188 -6.268 15.158 1.00 92.06 79 TYR A CA 1
ATOM 594 C C . TYR A 1 79 ? -15.078 -6.520 14.120 1.00 92.06 79 TYR A C 1
ATOM 596 O O . TYR A 1 79 ? -14.744 -5.646 13.321 1.00 92.06 79 TYR A O 1
ATOM 604 N N . ASP A 1 80 ? -14.511 -7.728 14.128 1.00 90.62 80 ASP A N 1
ATOM 605 C CA . ASP A 1 80 ? -13.510 -8.231 13.172 1.00 90.62 80 ASP A CA 1
ATOM 606 C C . ASP A 1 80 ? -14.107 -8.642 11.809 1.00 90.62 80 ASP A C 1
ATOM 608 O O . ASP A 1 80 ? -13.395 -8.988 10.867 1.00 90.62 80 ASP A O 1
ATOM 612 N N . GLY A 1 81 ? -15.437 -8.613 11.697 1.00 88.69 81 GLY A N 1
ATOM 613 C CA . GLY A 1 81 ? -16.165 -8.983 10.492 1.00 88.69 81 GLY A CA 1
ATOM 614 C C . GLY A 1 81 ? -16.529 -10.452 10.374 1.00 88.69 81 GLY A C 1
ATOM 615 O O . GLY A 1 81 ? -17.156 -10.791 9.366 1.00 88.69 81 GLY A O 1
ATOM 616 N N . SER A 1 82 ? -16.193 -11.286 11.363 1.00 88.00 82 SER A N 1
ATOM 617 C CA . SER A 1 82 ? -16.579 -12.702 11.426 1.00 88.00 82 SER A CA 1
ATOM 618 C C . SER A 1 82 ? -18.101 -12.882 11.417 1.00 88.00 82 SER A C 1
ATOM 620 O O . SER A 1 82 ? -18.612 -13.833 10.828 1.00 88.00 82 SER A O 1
ATOM 622 N N . ASP A 1 83 ? -18.840 -11.943 12.018 1.00 87.38 83 ASP A N 1
ATOM 623 C CA . ASP A 1 83 ? -20.299 -11.880 11.920 1.00 87.38 83 ASP A CA 1
ATOM 624 C C . ASP A 1 83 ? -20.724 -10.978 10.740 1.00 87.38 83 ASP A C 1
ATOM 626 O O . ASP A 1 83 ? -20.474 -9.766 10.770 1.00 87.38 83 ASP A O 1
ATOM 630 N N . PRO A 1 84 ? -21.393 -11.512 9.697 1.00 83.69 84 PRO A N 1
ATOM 631 C CA . PRO A 1 84 ? -21.867 -10.719 8.567 1.00 83.69 84 PRO A CA 1
ATOM 632 C C . PRO A 1 84 ? -22.849 -9.611 8.965 1.00 83.69 84 PRO A C 1
ATOM 634 O O . PRO A 1 84 ? -22.928 -8.612 8.250 1.00 83.69 84 PRO A O 1
ATOM 637 N N . LYS A 1 85 ? -23.557 -9.757 10.092 1.00 83.25 85 LYS A N 1
ATOM 638 C CA . LYS A 1 85 ? -24.596 -8.821 10.549 1.00 83.25 85 LYS A CA 1
ATOM 639 C C . LYS A 1 85 ? -24.059 -7.662 11.386 1.00 83.25 85 LYS A C 1
ATOM 641 O O . LYS A 1 85 ? -24.791 -6.702 11.614 1.00 83.25 85 LYS A O 1
ATOM 646 N N . LYS A 1 86 ? -22.817 -7.750 11.867 1.00 87.94 86 LYS A N 1
ATOM 647 C CA . LYS A 1 86 ? -22.169 -6.675 12.626 1.00 87.94 86 LYS A CA 1
ATOM 648 C C . LYS A 1 86 ? -21.383 -5.751 11.694 1.00 87.94 86 LYS A C 1
ATOM 650 O O . LYS A 1 86 ? -20.874 -6.223 10.671 1.00 87.94 86 LYS A O 1
ATOM 655 N N . PRO A 1 87 ? -21.256 -4.458 12.046 1.00 90.00 87 PRO A N 1
AT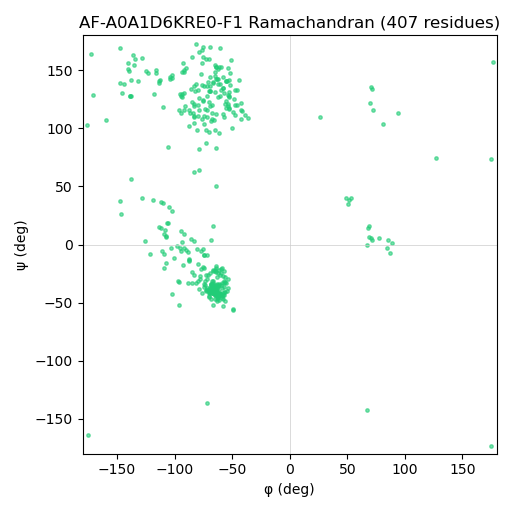OM 656 C CA . PRO A 1 87 ? -20.350 -3.570 11.339 1.00 90.00 87 PRO A CA 1
ATOM 657 C C . PRO A 1 87 ? -18.904 -4.041 11.516 1.00 90.00 87 PRO A C 1
ATOM 659 O O . PRO A 1 87 ? -18.549 -4.687 12.504 1.00 90.00 87 PRO A O 1
ATOM 662 N N . LEU A 1 88 ? -18.072 -3.709 10.540 1.00 92.50 88 LEU A N 1
ATOM 663 C CA . LEU A 1 88 ? -16.644 -3.977 10.549 1.00 92.50 88 LEU A CA 1
ATOM 664 C C . LEU A 1 88 ? -15.918 -2.733 11.048 1.00 92.50 88 LEU A C 1
ATOM 666 O O . LEU A 1 88 ? -15.969 -1.690 10.395 1.00 92.50 88 LEU A O 1
ATOM 670 N N . LEU A 1 89 ? -15.253 -2.834 12.195 1.00 94.25 89 LEU A N 1
ATOM 671 C CA . LEU A 1 89 ? -14.645 -1.679 12.853 1.00 94.25 89 LEU A CA 1
ATOM 672 C C . LEU A 1 89 ? -13.129 -1.824 12.925 1.00 94.25 89 LEU A C 1
ATOM 674 O O . LEU A 1 89 ? -12.603 -2.922 13.076 1.00 94.25 89 LEU A O 1
ATOM 678 N N . MET A 1 90 ? -12.419 -0.704 12.849 1.00 94.88 90 MET A N 1
ATOM 679 C CA . MET A 1 90 ? -10.964 -0.651 12.988 1.00 94.88 90 MET A CA 1
ATOM 680 C C . MET A 1 90 ? -10.574 0.634 13.712 1.00 94.88 90 MET A C 1
ATOM 682 O O . MET A 1 90 ? -11.141 1.689 13.422 1.00 94.88 90 MET A O 1
ATOM 686 N N . ALA A 1 91 ? -9.620 0.568 14.640 1.00 95.38 91 ALA A N 1
ATOM 687 C CA . ALA A 1 91 ? -9.148 1.742 15.364 1.00 95.38 91 ALA A CA 1
ATOM 688 C C . ALA A 1 91 ? -7.776 2.232 14.876 1.00 95.38 91 ALA A C 1
ATOM 690 O O . ALA A 1 91 ? -6.902 1.438 14.527 1.00 95.38 91 ALA A O 1
ATOM 691 N N . ILE A 1 92 ? -7.604 3.556 14.847 1.00 94.88 92 ILE A N 1
ATOM 692 C CA . ILE A 1 92 ? -6.338 4.254 14.588 1.00 94.88 92 ILE A CA 1
ATOM 693 C C . ILE A 1 92 ? -6.243 5.425 15.562 1.00 94.88 92 ILE A C 1
ATOM 695 O O . ILE A 1 92 ? -7.167 6.232 15.662 1.00 94.88 92 ILE A O 1
ATOM 699 N N . LYS A 1 93 ? -5.130 5.520 16.286 1.00 92.06 93 LYS A N 1
ATOM 700 C CA . LYS A 1 93 ? -4.876 6.462 17.386 1.00 92.06 93 LYS A CA 1
ATOM 701 C C . LYS A 1 93 ? -6.018 6.486 18.408 1.00 92.06 93 LYS A C 1
ATOM 703 O O . LYS A 1 93 ? -6.417 7.547 18.886 1.00 92.06 93 LYS A O 1
ATOM 708 N N . GLY A 1 94 ? -6.579 5.315 18.718 1.00 90.75 94 GLY A N 1
ATOM 709 C CA . GLY A 1 94 ? -7.738 5.182 19.597 1.00 90.75 94 GLY A CA 1
ATOM 710 C C . GLY A 1 94 ? -9.051 5.728 19.024 1.00 90.75 94 GLY A C 1
ATOM 711 O O . GLY A 1 94 ? -10.045 5.755 19.743 1.00 90.75 94 GLY A O 1
ATOM 712 N N . GLN A 1 95 ? -9.104 6.161 17.762 1.00 92.94 95 GLN A N 1
ATOM 713 C CA . GLN A 1 95 ? -10.339 6.543 17.072 1.00 92.94 95 GLN A CA 1
ATOM 714 C C . GLN A 1 95 ? -10.873 5.352 16.280 1.00 92.94 95 GLN A C 1
ATOM 716 O O . GLN A 1 95 ? -10.135 4.763 15.499 1.00 92.94 95 GLN A O 1
ATOM 721 N N . ILE A 1 96 ? -12.145 5.007 16.467 1.00 94.88 96 ILE A N 1
ATOM 722 C CA . ILE A 1 96 ? -12.786 3.864 15.811 1.00 94.88 96 ILE A CA 1
ATOM 723 C C . ILE A 1 96 ? -13.465 4.343 14.531 1.00 94.88 96 ILE A C 1
ATOM 725 O O . ILE A 1 96 ? -14.293 5.257 14.572 1.00 94.88 96 ILE A O 1
ATOM 729 N N . TYR A 1 97 ? -13.145 3.694 13.417 1.00 94.00 97 TYR A N 1
ATOM 730 C CA . TYR A 1 97 ? -13.708 3.947 12.096 1.00 94.00 97 TYR A CA 1
ATOM 731 C C . TYR A 1 97 ? -14.544 2.756 11.630 1.00 94.00 97 TYR A C 1
ATOM 733 O O . TYR A 1 97 ? -14.163 1.600 11.835 1.00 94.00 97 TYR A O 1
ATOM 741 N N . ASP A 1 98 ? -15.671 3.048 10.983 1.00 93.62 98 ASP A N 1
ATOM 742 C CA . ASP A 1 98 ? -16.484 2.044 10.302 1.00 93.62 98 ASP A CA 1
ATOM 743 C C . ASP A 1 98 ? -15.915 1.783 8.903 1.00 93.62 98 ASP A C 1
ATOM 745 O O . ASP A 1 98 ? -15.980 2.630 8.008 1.00 93.62 98 ASP A O 1
ATOM 749 N N . VAL A 1 99 ? -15.344 0.593 8.727 1.00 92.00 99 VAL A N 1
ATOM 750 C CA . VAL A 1 99 ? -14.741 0.134 7.472 1.00 92.00 99 VAL A CA 1
ATOM 751 C C . VAL A 1 99 ? -15.620 -0.905 6.765 1.00 92.00 99 VAL A C 1
ATOM 753 O O . VAL A 1 99 ? -15.147 -1.604 5.867 1.00 92.00 99 VAL A O 1
ATOM 756 N N . THR A 1 100 ? -16.910 -0.995 7.116 1.00 89.06 100 THR A N 1
ATOM 757 C CA . THR A 1 100 ? -17.872 -1.957 6.538 1.00 89.06 100 THR A CA 1
ATOM 758 C C . THR A 1 100 ? -17.980 -1.835 5.020 1.00 89.06 100 THR A C 1
ATOM 760 O O . THR A 1 100 ? -18.052 -2.849 4.327 1.00 89.06 100 THR A O 1
ATOM 763 N N . GLN A 1 101 ? -17.902 -0.617 4.474 1.00 84.31 101 GLN A N 1
ATOM 764 C CA . GLN A 1 101 ? -17.892 -0.387 3.019 1.00 84.31 101 GLN A CA 1
ATOM 765 C C . GLN A 1 101 ? -16.675 -1.020 2.322 1.00 84.31 101 GLN A C 1
ATOM 767 O O . GLN A 1 101 ? -16.734 -1.365 1.146 1.00 84.31 101 GLN A O 1
ATOM 772 N N . SER A 1 102 ? -15.588 -1.234 3.063 1.00 84.44 102 SER A N 1
ATOM 773 C CA . SER A 1 102 ? -14.344 -1.844 2.591 1.00 84.44 102 SER A CA 1
ATOM 774 C C . SER A 1 102 ? -14.186 -3.286 3.088 1.00 84.44 102 SER A C 1
ATOM 776 O O . SER A 1 102 ? -13.063 -3.755 3.295 1.00 84.44 102 SER A O 1
ATOM 778 N N . ARG A 1 103 ? -15.290 -4.029 3.267 1.00 84.25 103 ARG A N 1
ATOM 779 C CA . ARG A 1 103 ? -15.262 -5.415 3.771 1.00 84.25 103 ARG A CA 1
ATOM 780 C C . ARG A 1 103 ? -14.425 -6.372 2.921 1.00 84.25 103 ARG A C 1
ATOM 782 O O . ARG A 1 103 ? -13.866 -7.310 3.467 1.00 84.25 103 ARG A O 1
ATOM 789 N N . MET A 1 104 ? -14.263 -6.120 1.621 1.00 79.81 104 MET A N 1
ATOM 790 C CA . MET A 1 104 ? -13.355 -6.921 0.782 1.00 79.81 104 MET A CA 1
ATOM 791 C C . MET A 1 104 ? -11.877 -6.805 1.198 1.00 79.81 104 MET A C 1
ATOM 793 O O . MET A 1 104 ? -11.085 -7.698 0.915 1.00 79.81 104 MET A O 1
ATOM 797 N N . PHE A 1 105 ? -11.501 -5.720 1.878 1.00 78.94 105 PHE A N 1
ATOM 798 C CA . PHE A 1 105 ? -10.133 -5.458 2.320 1.00 78.94 105 PHE A CA 1
ATOM 799 C C . PHE A 1 105 ? -9.909 -5.889 3.768 1.00 78.94 105 PHE A C 1
ATOM 801 O O . PHE A 1 105 ? -8.963 -6.624 4.051 1.00 78.94 105 PHE A O 1
ATOM 808 N N . TYR A 1 106 ? -10.784 -5.429 4.664 1.00 87.12 106 TYR A N 1
ATOM 809 C CA . TYR A 1 106 ? -10.645 -5.608 6.113 1.00 87.12 106 TYR A CA 1
ATOM 810 C C . TYR A 1 106 ? -11.507 -6.747 6.668 1.00 87.12 106 TYR A C 1
ATOM 812 O O . TYR A 1 106 ? -11.370 -7.099 7.830 1.00 87.12 106 TYR A O 1
ATOM 820 N N . GLY A 1 107 ? -12.439 -7.297 5.888 1.00 85.88 107 GLY A N 1
ATOM 821 C CA . GLY A 1 107 ? -13.287 -8.402 6.330 1.00 85.88 107 GLY A CA 1
ATOM 822 C C . GLY A 1 107 ? -12.580 -9.755 6.218 1.00 85.88 107 GLY A C 1
ATOM 823 O O . GLY A 1 107 ? -11.491 -9.839 5.642 1.00 85.88 107 GLY A O 1
ATOM 824 N N . PRO A 1 108 ? -13.194 -10.836 6.728 1.00 85.62 108 PRO A N 1
ATOM 825 C CA . PRO A 1 108 ? -12.608 -12.173 6.692 1.00 85.62 108 PRO A CA 1
ATOM 826 C C . PRO A 1 108 ? -12.171 -12.590 5.280 1.00 85.62 108 PRO A C 1
ATOM 828 O O . PRO A 1 108 ? -12.957 -12.537 4.336 1.00 85.62 108 PRO A O 1
ATOM 831 N N . GLY A 1 109 ? -10.909 -13.010 5.143 1.00 78.38 109 GLY A N 1
ATOM 832 C CA . GLY A 1 109 ? -10.298 -13.390 3.861 1.00 78.38 109 GLY A CA 1
ATOM 833 C C . GLY A 1 109 ? -9.678 -12.234 3.065 1.00 78.38 109 GLY A C 1
ATOM 834 O O . GLY A 1 109 ? -8.994 -12.490 2.076 1.00 78.38 109 GLY A O 1
ATOM 835 N N . GLY A 1 110 ? -9.867 -10.984 3.497 1.00 77.75 110 GLY A N 1
ATOM 836 C CA . GLY A 1 110 ? -9.213 -9.816 2.912 1.00 77.75 110 GLY A CA 1
ATOM 837 C C . GLY A 1 110 ? -7.739 -9.678 3.331 1.00 77.75 110 GLY A C 1
ATOM 838 O O . GLY A 1 110 ? -7.341 -10.165 4.393 1.00 77.75 110 GLY A O 1
ATOM 839 N N . PRO A 1 111 ? -6.906 -8.978 2.536 1.00 75.50 111 PRO A N 1
ATOM 840 C CA . PRO A 1 111 ? -5.473 -8.810 2.815 1.00 75.50 111 PRO A CA 1
ATOM 841 C C . PRO A 1 111 ? -5.182 -8.019 4.101 1.00 75.50 111 PRO A C 1
ATOM 843 O O . PRO A 1 111 ? -4.086 -8.115 4.649 1.00 75.50 111 PRO A O 1
ATOM 846 N N . TYR A 1 112 ? -6.158 -7.248 4.584 1.00 82.12 112 TYR A N 1
ATOM 847 C CA . TYR A 1 112 ? -6.055 -6.383 5.759 1.00 82.12 112 TYR A CA 1
ATOM 848 C C . TYR A 1 112 ? -6.948 -6.844 6.915 1.00 82.12 112 TYR A C 1
ATOM 850 O O . TYR A 1 112 ? -7.160 -6.094 7.867 1.00 82.12 112 TYR A O 1
ATOM 858 N N . ALA A 1 113 ? -7.452 -8.083 6.855 1.00 86.12 113 ALA A N 1
ATOM 859 C CA . ALA A 1 113 ? -8.376 -8.636 7.844 1.00 86.12 113 ALA A CA 1
ATOM 860 C C . ALA A 1 113 ? -7.836 -8.592 9.280 1.00 86.12 113 ALA A C 1
ATOM 862 O O . ALA A 1 113 ? -8.579 -8.382 10.230 1.00 86.12 113 ALA A O 1
ATOM 863 N N . LEU A 1 114 ? -6.519 -8.729 9.442 1.00 90.12 114 LEU A N 1
ATOM 864 C CA . LEU A 1 114 ? -5.849 -8.705 10.743 1.00 90.12 114 LEU A CA 1
ATOM 865 C C . LEU A 1 114 ? -5.948 -7.365 11.490 1.00 90.12 114 LEU A C 1
ATOM 867 O O . LEU A 1 114 ? -5.737 -7.348 12.703 1.00 90.12 114 LEU A O 1
ATOM 871 N N . PHE A 1 115 ? -6.274 -6.267 10.800 1.00 91.94 115 PHE A N 1
ATOM 872 C CA . PHE A 1 115 ? -6.495 -4.967 11.435 1.00 91.94 115 PHE A CA 1
ATOM 873 C C . PHE A 1 115 ? -7.916 -4.812 11.988 1.00 91.94 115 PHE A C 1
ATOM 875 O O . PHE A 1 115 ? -8.117 -4.053 12.935 1.00 91.94 115 PHE A O 1
ATOM 882 N N . ALA A 1 116 ? -8.899 -5.522 11.428 1.00 93.56 116 ALA A N 1
ATOM 883 C CA . ALA A 1 116 ? -10.282 -5.403 11.865 1.00 93.56 116 ALA A CA 1
ATOM 884 C C . ALA A 1 116 ? -10.464 -5.880 13.313 1.00 93.56 116 ALA A C 1
ATOM 886 O O . ALA A 1 116 ? -9.829 -6.828 13.778 1.00 93.56 116 ALA A O 1
ATOM 887 N N . GLY A 1 117 ? -11.332 -5.182 14.039 1.00 93.69 117 GLY A N 1
ATOM 888 C CA . GLY A 1 117 ? -11.589 -5.395 15.457 1.00 93.69 117 GLY A CA 1
ATOM 889 C C . GLY A 1 117 ? -10.422 -5.021 16.379 1.00 93.69 117 GLY A C 1
ATOM 890 O O . GLY A 1 117 ? -10.413 -5.418 17.543 1.00 93.69 117 GLY A O 1
ATOM 891 N N . LYS A 1 118 ? -9.417 -4.282 15.892 1.00 94.62 118 LYS A N 1
ATOM 892 C CA . LYS A 1 118 ? -8.229 -3.906 16.674 1.00 94.62 118 LYS A CA 1
ATOM 893 C C . LYS A 1 118 ? -7.848 -2.448 16.470 1.00 94.62 118 LYS A C 1
ATOM 895 O O . LYS A 1 118 ? -8.263 -1.813 15.501 1.00 94.62 118 LYS A O 1
ATOM 900 N N . ASP A 1 119 ? -7.022 -1.938 17.379 1.00 95.38 119 ASP A N 1
ATOM 901 C CA . ASP A 1 119 ? -6.276 -0.708 17.144 1.00 95.38 119 ASP A CA 1
ATOM 902 C C . ASP A 1 119 ? -4.995 -1.033 16.365 1.00 95.38 119 ASP A C 1
ATOM 904 O O . ASP A 1 119 ? -4.109 -1.741 16.844 1.00 95.38 119 ASP A O 1
ATOM 908 N N . ALA A 1 120 ? -4.943 -0.551 15.126 1.00 94.88 120 ALA A N 1
ATOM 909 C CA . ALA A 1 120 ? -3.865 -0.791 14.180 1.00 94.88 120 ALA A CA 1
ATOM 910 C C . ALA A 1 120 ? -2.805 0.324 14.200 1.00 94.88 120 ALA A C 1
ATOM 912 O O . ALA A 1 120 ? -1.966 0.365 13.303 1.00 94.88 120 ALA A O 1
ATOM 913 N N . SER A 1 121 ? -2.823 1.231 15.187 1.00 93.94 121 SER A N 1
ATOM 914 C CA . SER A 1 121 ? -1.929 2.399 15.240 1.00 93.94 121 SER A CA 1
ATOM 915 C C . SER A 1 121 ? -0.466 2.044 15.017 1.00 93.94 121 SER A C 1
ATOM 917 O O . SER A 1 121 ? 0.179 2.572 14.113 1.00 93.94 121 SER A O 1
ATOM 919 N N . ARG A 1 122 ? 0.074 1.128 15.824 1.00 92.50 122 ARG A N 1
ATOM 920 C CA . ARG A 1 122 ? 1.490 0.763 15.748 1.00 92.50 122 ARG A CA 1
ATOM 921 C C . ARG A 1 122 ? 1.811 0.003 14.462 1.00 92.50 122 ARG A C 1
ATOM 923 O O . ARG A 1 122 ? 2.830 0.272 13.830 1.00 92.50 122 ARG A O 1
ATOM 930 N N . ALA A 1 123 ? 0.924 -0.893 14.041 1.00 89.12 123 ALA A N 1
ATOM 931 C CA . ALA A 1 123 ? 1.060 -1.632 12.794 1.00 89.12 123 ALA A CA 1
ATOM 932 C C . ALA A 1 123 ? 1.097 -0.704 11.573 1.00 89.12 123 ALA A C 1
ATOM 934 O O . ALA A 1 123 ? 1.944 -0.873 10.702 1.00 89.12 123 ALA A O 1
ATOM 935 N N . LEU A 1 124 ? 0.246 0.321 11.531 1.00 87.88 124 LEU A N 1
ATOM 936 C CA . LEU A 1 124 ? 0.231 1.314 10.457 1.00 87.88 124 LEU A CA 1
ATOM 937 C C . LEU A 1 124 ? 1.467 2.214 10.489 1.00 87.88 124 LEU A C 1
ATOM 939 O O . LEU A 1 124 ? 2.060 2.458 9.438 1.00 87.88 124 LEU A O 1
ATOM 943 N N . ALA A 1 125 ? 1.889 2.641 11.682 1.00 86.56 125 ALA A N 1
ATOM 944 C CA . ALA A 1 125 ? 3.105 3.428 11.881 1.00 86.56 125 ALA A CA 1
ATOM 945 C C . ALA A 1 125 ? 4.352 2.706 11.343 1.00 86.56 125 ALA A C 1
ATOM 947 O O . ALA A 1 125 ? 5.179 3.298 10.654 1.00 86.56 125 ALA A O 1
ATOM 948 N N . LYS A 1 126 ? 4.451 1.399 11.619 1.00 83.75 126 LYS A N 1
ATOM 949 C CA . LYS A 1 126 ? 5.574 0.542 11.212 1.00 83.75 126 LYS A CA 1
ATOM 950 C C . LYS A 1 126 ? 5.392 -0.122 9.845 1.00 83.75 126 LYS A C 1
ATOM 952 O O . LYS A 1 126 ? 6.293 -0.820 9.390 1.00 83.75 126 LYS A O 1
ATOM 957 N N . MET A 1 127 ? 4.228 0.041 9.212 1.00 82.19 127 MET A N 1
ATOM 958 C CA . MET A 1 127 ? 3.812 -0.716 8.018 1.00 82.19 127 MET A CA 1
ATOM 959 C C . MET A 1 127 ? 3.950 -2.241 8.199 1.00 82.19 127 MET A C 1
ATOM 961 O O . MET A 1 127 ? 4.352 -2.965 7.288 1.00 82.19 127 MET A O 1
ATOM 965 N N . SER A 1 128 ? 3.634 -2.720 9.399 1.00 78.19 128 SER A N 1
ATOM 966 C CA . SER A 1 128 ? 3.813 -4.101 9.834 1.00 78.19 128 SER A CA 1
ATOM 967 C C . SER A 1 128 ? 2.493 -4.869 9.806 1.00 78.19 128 SER A C 1
ATOM 969 O O . SER A 1 128 ? 1.430 -4.327 10.100 1.00 78.19 128 SER A O 1
ATOM 971 N N . PHE A 1 129 ? 2.572 -6.159 9.485 1.00 83.81 129 PHE A N 1
ATOM 972 C CA . PHE A 1 129 ? 1.458 -7.112 9.583 1.00 83.81 129 PHE A CA 1
ATOM 973 C C . PHE A 1 129 ? 1.670 -8.120 10.718 1.00 83.81 129 PHE A C 1
ATOM 975 O O . PHE A 1 129 ? 0.950 -9.114 10.828 1.00 83.81 129 PHE A O 1
ATOM 982 N N . GLU A 1 130 ? 2.684 -7.897 11.554 1.00 81.88 130 GLU A N 1
ATOM 983 C CA . GLU A 1 130 ? 3.003 -8.802 12.644 1.00 81.88 130 GLU A CA 1
ATOM 984 C C . GLU A 1 130 ? 1.978 -8.660 13.779 1.00 81.88 130 GLU A C 1
ATOM 986 O O . GLU A 1 130 ? 1.659 -7.540 14.186 1.00 81.88 130 GLU A O 1
ATOM 991 N N . PRO A 1 131 ? 1.496 -9.771 14.369 1.00 85.44 131 PRO A N 1
ATOM 992 C CA . PRO A 1 131 ? 0.505 -9.718 15.442 1.00 85.44 131 PRO A CA 1
ATOM 993 C C . PRO A 1 131 ? 0.924 -8.881 16.656 1.00 85.44 131 PRO A C 1
ATOM 995 O O . PRO A 1 131 ? 0.064 -8.337 17.341 1.00 85.44 131 PRO A O 1
ATOM 998 N N . GLN A 1 132 ? 2.232 -8.772 16.911 1.00 87.25 132 GLN A N 1
ATOM 999 C CA . GLN A 1 132 ? 2.797 -7.977 18.005 1.00 87.25 132 GLN A CA 1
ATOM 1000 C C . GLN A 1 132 ? 2.646 -6.463 17.809 1.00 87.25 132 GLN A C 1
ATOM 1002 O O . GLN A 1 132 ? 2.632 -5.720 18.786 1.00 87.25 132 GLN A O 1
ATOM 1007 N N . ASP A 1 133 ? 2.512 -6.006 16.562 1.00 87.19 133 ASP A N 1
ATOM 1008 C CA . ASP A 1 133 ? 2.334 -4.591 16.240 1.00 87.19 133 ASP A CA 1
ATOM 1009 C C . ASP A 1 133 ? 0.846 -4.194 16.155 1.00 87.19 133 ASP A C 1
ATOM 1011 O O . ASP A 1 133 ? 0.534 -3.015 15.999 1.00 87.19 133 ASP A O 1
ATOM 1015 N N . LEU A 1 134 ? -0.092 -5.140 16.304 1.00 89.00 134 LEU A N 1
ATOM 1016 C CA . LEU A 1 134 ? -1.544 -4.891 16.323 1.00 89.00 134 LEU A CA 1
ATOM 1017 C C . LEU A 1 134 ? -2.009 -4.360 17.681 1.00 89.00 134 LEU A C 1
ATOM 1019 O O . LEU A 1 134 ? -2.758 -5.017 18.409 1.00 89.00 134 LEU A O 1
ATOM 1023 N N . THR A 1 135 ? -1.511 -3.180 18.020 1.00 91.06 135 THR A N 1
ATOM 1024 C CA . THR A 1 135 ? -1.787 -2.480 19.269 1.00 91.06 135 THR A CA 1
ATOM 1025 C C . THR A 1 135 ? -1.945 -0.979 19.034 1.00 91.06 135 THR A C 1
ATOM 1027 O O . THR A 1 135 ? -1.324 -0.392 18.139 1.00 91.06 135 THR A O 1
ATOM 1030 N N . GLY A 1 136 ? -2.749 -0.350 19.894 1.00 89.12 136 GLY A N 1
ATOM 1031 C CA . GLY A 1 136 ? -2.876 1.103 19.988 1.00 89.12 136 GLY A CA 1
ATOM 1032 C C . GLY A 1 136 ? -1.694 1.781 20.685 1.00 89.12 136 GLY A C 1
ATOM 1033 O O . GLY A 1 136 ? -1.650 3.011 20.767 1.00 89.12 136 GLY A O 1
ATOM 1034 N N . ASP A 1 137 ? -0.729 1.012 21.201 1.00 90.94 137 ASP A N 1
ATOM 1035 C CA . ASP A 1 137 ? 0.440 1.572 21.868 1.00 90.94 137 ASP A CA 1
ATOM 1036 C C . ASP A 1 137 ? 1.447 2.180 20.880 1.00 90.94 137 ASP A C 1
ATOM 1038 O O . ASP A 1 137 ? 2.237 1.491 20.228 1.00 90.94 137 ASP A O 1
ATOM 1042 N N . ILE A 1 138 ? 1.438 3.510 20.834 1.00 89.50 138 ILE A N 1
ATOM 1043 C CA . ILE A 1 138 ? 2.360 4.346 20.059 1.00 89.50 138 ILE A CA 1
ATOM 1044 C C . ILE A 1 138 ? 3.674 4.648 20.800 1.00 89.50 138 ILE A C 1
ATOM 1046 O O . ILE A 1 138 ? 4.486 5.440 20.318 1.00 89.50 138 ILE A O 1
ATOM 1050 N N . SER A 1 139 ? 3.895 4.064 21.984 1.00 88.44 139 SER A N 1
ATOM 1051 C CA . SER A 1 139 ? 5.138 4.254 22.726 1.00 88.44 139 SER A CA 1
ATOM 1052 C C . SER A 1 139 ? 6.336 3.625 22.000 1.00 88.44 139 SER A C 1
ATOM 1054 O O . SER A 1 139 ? 6.260 2.537 21.418 1.00 88.44 139 SER A O 1
ATOM 1056 N N . GLY A 1 140 ? 7.465 4.339 22.016 1.00 84.88 140 GLY A N 1
ATOM 1057 C CA . GLY A 1 140 ? 8.704 3.895 21.374 1.00 84.88 140 GLY A CA 1
ATOM 1058 C C . GLY A 1 140 ? 8.747 4.055 19.852 1.00 84.88 140 GLY A C 1
ATOM 1059 O O . GLY A 1 140 ? 9.725 3.614 19.255 1.00 84.88 140 GLY A O 1
ATOM 1060 N N . LEU A 1 141 ? 7.736 4.682 19.238 1.00 84.38 141 LEU A N 1
ATOM 1061 C CA . LEU A 1 141 ? 7.762 5.028 17.818 1.00 84.38 141 LEU A CA 1
ATOM 1062 C C . LEU A 1 141 ? 8.651 6.252 17.557 1.00 84.38 141 LEU A C 1
ATOM 1064 O O . LEU A 1 141 ? 8.619 7.239 18.299 1.00 84.38 141 LEU A O 1
ATOM 1068 N N . GLY A 1 142 ? 9.443 6.186 16.491 1.00 78.31 142 GLY A N 1
ATOM 1069 C CA . GLY A 1 142 ? 10.269 7.285 16.008 1.00 78.31 142 GLY A CA 1
ATOM 1070 C C . GLY A 1 142 ? 9.461 8.361 15.266 1.00 78.31 142 GLY A C 1
ATOM 1071 O O . GLY A 1 142 ? 8.315 8.129 14.877 1.00 78.31 142 GLY A O 1
ATOM 1072 N N . PRO A 1 143 ? 10.057 9.539 15.001 1.00 71.44 143 PRO A N 1
ATOM 1073 C CA . PRO A 1 143 ? 9.374 10.649 14.329 1.00 71.44 143 PRO A CA 1
ATOM 1074 C C . PRO A 1 143 ? 8.780 10.273 12.965 1.00 71.44 143 PRO A C 1
ATOM 1076 O O . PRO A 1 143 ? 7.654 10.649 12.671 1.00 71.44 143 PRO A O 1
ATOM 1079 N N . PHE A 1 144 ? 9.501 9.480 12.165 1.00 71.50 144 PHE A N 1
ATOM 1080 C CA . PHE A 1 144 ? 9.032 9.025 10.851 1.00 71.50 144 PHE A CA 1
ATOM 1081 C C . PHE A 1 144 ? 7.847 8.053 10.936 1.00 71.50 144 PHE A C 1
ATOM 1083 O O . PHE A 1 144 ? 6.961 8.079 10.090 1.00 71.50 144 PHE A O 1
ATOM 1090 N N . GLU A 1 145 ? 7.812 7.198 11.959 1.00 80.62 145 GLU A N 1
ATOM 1091 C CA . GLU A 1 145 ? 6.710 6.251 12.174 1.00 80.62 145 GLU A CA 1
ATOM 1092 C C . GLU A 1 145 ? 5.452 6.990 12.652 1.00 80.62 145 GLU A C 1
ATOM 1094 O O . GLU A 1 145 ? 4.338 6.664 12.243 1.00 80.62 145 GLU A O 1
ATOM 1099 N N . LEU A 1 146 ? 5.626 8.023 13.484 1.00 79.38 146 LEU A N 1
ATOM 1100 C CA . LEU A 1 146 ? 4.539 8.902 13.915 1.00 79.38 146 LEU A CA 1
ATOM 1101 C C . LEU A 1 146 ? 3.970 9.730 12.758 1.00 79.38 146 LEU A C 1
ATOM 1103 O O . LEU A 1 146 ? 2.753 9.887 12.684 1.00 79.38 146 LEU A O 1
ATOM 1107 N N . ASP A 1 147 ? 4.822 10.215 11.856 1.00 75.44 147 ASP A N 1
ATOM 1108 C CA . ASP A 1 147 ? 4.404 10.930 10.645 1.00 75.44 147 ASP A CA 1
ATOM 1109 C C . ASP A 1 147 ? 3.612 10.005 9.707 1.00 75.44 147 ASP A C 1
ATOM 1111 O O . ASP A 1 147 ? 2.479 10.305 9.333 1.00 75.44 147 ASP A O 1
ATOM 1115 N N . ALA A 1 148 ? 4.117 8.788 9.469 1.00 77.56 148 ALA A N 1
ATOM 1116 C CA . ALA A 1 148 ? 3.392 7.769 8.711 1.00 77.56 148 ALA A CA 1
ATOM 1117 C C . ALA A 1 148 ? 2.026 7.433 9.339 1.00 77.56 148 ALA A C 1
ATOM 1119 O O . ALA A 1 148 ? 1.028 7.291 8.630 1.00 77.56 148 ALA A O 1
ATOM 1120 N N . LEU A 1 149 ? 1.953 7.318 10.669 1.00 87.12 149 LEU A N 1
ATOM 1121 C CA . LEU A 1 149 ? 0.691 7.108 11.378 1.00 87.12 149 LEU A CA 1
ATOM 1122 C C . LEU A 1 149 ? -0.266 8.298 11.222 1.00 87.12 149 LEU A C 1
ATOM 1124 O O . LEU A 1 149 ? -1.472 8.095 11.074 1.00 87.12 149 LEU A O 1
ATOM 1128 N N . GLN A 1 150 ? 0.255 9.524 11.245 1.00 81.88 150 GLN A N 1
ATOM 1129 C CA . GLN A 1 150 ? -0.533 10.738 11.051 1.00 81.88 150 GLN A CA 1
ATOM 1130 C C . GLN A 1 150 ? -1.148 10.787 9.647 1.00 81.88 150 GLN A C 1
ATOM 1132 O O . GLN A 1 150 ? -2.337 11.090 9.506 1.00 81.88 150 GLN A O 1
ATOM 1137 N N . ASP A 1 151 ? -0.382 10.403 8.628 1.00 77.81 151 ASP A N 1
ATOM 1138 C CA . ASP A 1 151 ? -0.870 10.275 7.255 1.00 77.81 151 ASP A CA 1
ATOM 1139 C C . ASP A 1 151 ? -1.965 9.217 7.128 1.00 77.81 151 ASP A C 1
ATOM 1141 O O . ASP A 1 151 ? -2.971 9.421 6.441 1.00 77.81 151 ASP A O 1
ATOM 1145 N N . TRP A 1 152 ? -1.785 8.066 7.782 1.00 85.50 152 TRP A N 1
ATOM 1146 C CA . TRP A 1 152 ? -2.801 7.017 7.810 1.00 85.50 152 TRP A CA 1
ATOM 1147 C C . TRP A 1 152 ? -4.086 7.493 8.480 1.00 85.50 152 TRP A C 1
ATOM 1149 O O . TRP A 1 152 ? -5.165 7.282 7.930 1.00 85.50 152 TRP A O 1
ATOM 1159 N N . GLU A 1 153 ? -3.987 8.173 9.621 1.00 87.69 153 GLU A N 1
ATOM 1160 C CA . GLU A 1 153 ? -5.144 8.755 10.302 1.00 87.69 153 GLU A CA 1
ATOM 1161 C C . GLU A 1 153 ? -5.890 9.736 9.388 1.00 87.69 153 GLU A C 1
ATOM 1163 O O . GLU A 1 153 ? -7.106 9.618 9.241 1.00 87.69 153 GLU A O 1
ATOM 1168 N N . TYR A 1 154 ? -5.179 10.637 8.702 1.00 81.00 154 TYR A N 1
ATOM 1169 C CA . TYR A 1 154 ? -5.795 11.607 7.791 1.00 81.00 154 TYR A CA 1
ATOM 1170 C C . TYR A 1 154 ? -6.560 10.932 6.640 1.00 81.00 154 TYR A C 1
ATOM 1172 O O . TYR A 1 154 ? -7.699 11.298 6.339 1.00 81.00 154 TYR A O 1
ATOM 1180 N N . LYS A 1 155 ? -5.974 9.891 6.034 1.00 81.19 155 LYS A N 1
ATOM 1181 C CA . LYS A 1 155 ? -6.627 9.094 4.976 1.00 81.19 155 LYS A CA 1
ATOM 1182 C C . LYS A 1 155 ? -7.875 8.379 5.479 1.00 81.19 155 LYS A C 1
ATOM 1184 O O . LYS A 1 155 ? -8.853 8.242 4.749 1.00 81.19 155 LYS A O 1
ATOM 1189 N N . PHE A 1 156 ? -7.844 7.894 6.716 1.00 87.81 156 PHE A N 1
ATOM 1190 C CA . PHE A 1 156 ? -8.995 7.222 7.303 1.00 87.81 156 PHE A CA 1
ATOM 1191 C C . PHE A 1 156 ? -10.108 8.202 7.654 1.00 87.81 156 PHE A C 1
ATOM 1193 O O . PHE A 1 156 ? -11.266 7.900 7.384 1.00 87.81 156 PHE A O 1
ATOM 1200 N N . MET A 1 157 ? -9.769 9.389 8.160 1.00 83.94 157 MET A N 1
ATOM 1201 C CA . MET A 1 157 ? -10.739 10.449 8.442 1.00 83.94 157 MET A CA 1
ATOM 1202 C C . MET A 1 157 ? -11.485 10.928 7.194 1.00 83.94 157 MET A C 1
ATOM 1204 O O . MET A 1 157 ? -12.651 11.301 7.297 1.00 83.94 157 MET A O 1
ATOM 1208 N N . SER A 1 158 ? -10.831 10.938 6.029 1.00 80.56 158 SER A N 1
ATOM 1209 C CA . SER A 1 158 ? -11.474 11.350 4.777 1.00 80.56 158 SER A CA 1
ATOM 1210 C C . SER A 1 158 ? -12.335 10.251 4.151 1.00 80.56 158 SER A C 1
ATOM 1212 O O . SER A 1 158 ? -13.335 10.561 3.505 1.00 80.56 158 SER A O 1
ATOM 1214 N N . LYS A 1 159 ? -11.968 8.976 4.338 1.00 82.75 159 LYS A N 1
ATOM 1215 C CA . LYS A 1 159 ? -12.618 7.833 3.679 1.00 82.75 159 LYS A CA 1
ATOM 1216 C C . LYS A 1 159 ? -13.690 7.143 4.523 1.00 82.75 159 LYS A C 1
ATOM 1218 O O . LYS A 1 159 ? -14.644 6.610 3.963 1.00 82.75 159 LYS A O 1
ATOM 1223 N N . TYR A 1 160 ? -13.531 7.112 5.842 1.00 87.50 160 TYR A N 1
ATOM 1224 C CA . TYR A 1 160 ? -14.377 6.329 6.736 1.00 87.50 160 TYR A CA 1
ATOM 1225 C C . TYR A 1 160 ? -15.028 7.199 7.798 1.00 87.50 160 TYR A C 1
ATOM 1227 O O . TYR A 1 160 ? -14.460 8.173 8.292 1.00 87.50 160 TYR A O 1
ATOM 1235 N N . VAL A 1 161 ? -16.234 6.806 8.192 1.00 88.44 161 VAL A N 1
ATOM 1236 C CA . VAL A 1 161 ? -16.963 7.501 9.246 1.00 88.44 161 VAL A CA 1
ATOM 1237 C C . VAL A 1 161 ? -16.342 7.130 10.587 1.00 88.44 161 VAL A C 1
ATOM 1239 O O . VAL A 1 161 ? -16.261 5.953 10.943 1.00 88.44 161 VAL A O 1
ATOM 1242 N N . LYS A 1 162 ? -15.919 8.141 11.348 1.00 91.19 162 LYS A N 1
ATOM 1243 C CA . LYS A 1 162 ? -15.551 7.957 12.750 1.00 91.19 162 LYS A CA 1
ATOM 1244 C C . LYS A 1 162 ? -16.807 7.618 13.540 1.00 91.19 162 LYS A C 1
ATOM 1246 O O . LYS A 1 162 ? -17.739 8.418 13.601 1.00 91.19 162 LYS A O 1
ATOM 1251 N N . VAL A 1 163 ? -16.799 6.452 14.167 1.00 91.12 163 VAL A N 1
ATOM 1252 C CA . VAL A 1 163 ? -17.937 5.952 14.927 1.00 91.12 163 VAL A CA 1
ATOM 1253 C C . VAL A 1 163 ? -17.716 5.957 16.422 1.00 91.12 163 VAL A C 1
ATOM 1255 O O . VAL A 1 163 ? -18.721 5.969 17.100 1.00 91.12 163 VAL A O 1
ATOM 1258 N N . GLY A 1 164 ? -16.486 5.995 16.945 1.00 90.56 164 GLY A N 1
ATOM 1259 C CA . GLY A 1 164 ? -16.252 5.991 18.396 1.00 90.56 164 GLY A CA 1
ATOM 1260 C C . GLY A 1 164 ? -14.791 6.160 18.803 1.00 90.56 164 GLY A C 1
ATOM 1261 O O . GLY A 1 164 ? -13.957 6.575 17.993 1.00 90.56 164 GLY A O 1
ATOM 1262 N N . THR A 1 165 ? -14.474 5.837 20.059 1.00 92.44 165 THR A N 1
ATOM 1263 C CA . THR A 1 165 ? -13.100 5.861 20.596 1.00 92.44 165 THR A CA 1
ATOM 1264 C C . THR A 1 165 ? -12.808 4.674 21.512 1.00 92.44 165 THR A C 1
ATOM 1266 O O . THR A 1 165 ? -13.697 4.177 22.200 1.00 92.44 165 THR A O 1
ATOM 1269 N N . VAL A 1 166 ? -11.552 4.235 21.548 1.00 90.75 166 VAL A N 1
ATOM 1270 C CA . VAL A 1 166 ? -11.075 3.150 22.414 1.00 90.75 166 VAL A CA 1
ATOM 1271 C C . VAL A 1 166 ? -10.771 3.689 23.816 1.00 90.75 166 VAL A C 1
ATOM 1273 O O . VAL A 1 166 ? -10.085 4.704 23.961 1.00 90.75 166 VAL A O 1
ATOM 1276 N N . LYS A 1 167 ? -11.259 3.016 24.866 1.00 86.19 167 LYS A N 1
ATOM 1277 C CA . LYS A 1 167 ? -10.958 3.364 26.267 1.00 86.19 167 LYS A CA 1
ATOM 1278 C C . LYS A 1 167 ? -9.485 3.108 26.581 1.00 86.19 167 LYS A C 1
ATOM 1280 O O . LYS A 1 167 ? -9.060 1.961 26.657 1.00 86.19 167 LYS A O 1
ATOM 1285 N N . LYS A 1 168 ? -8.715 4.168 26.835 1.00 70.56 168 LYS A N 1
ATOM 1286 C CA . LYS A 1 168 ? -7.319 4.055 27.280 1.00 70.56 168 LYS A CA 1
ATOM 1287 C C . LYS A 1 168 ? -7.269 3.922 28.804 1.00 70.56 168 LYS A C 1
ATOM 1289 O O . LYS A 1 168 ? -7.600 4.869 29.514 1.00 70.56 168 LYS A O 1
ATOM 1294 N N . SER A 1 169 ? -6.851 2.770 29.326 1.00 45.88 169 SER A N 1
ATOM 1295 C CA . SER A 1 169 ? -6.625 2.605 30.767 1.00 45.88 169 SER A CA 1
ATOM 1296 C C . SER A 1 169 ? -5.335 3.320 31.181 1.00 45.88 169 SER A C 1
ATOM 1298 O O . SER A 1 169 ? -4.240 2.884 30.825 1.00 45.88 169 SER A O 1
ATOM 1300 N N . VAL A 1 170 ? -5.445 4.414 31.933 1.00 40.69 170 VAL A N 1
ATOM 1301 C CA . VAL A 1 170 ? -4.304 5.061 32.601 1.00 40.69 170 VAL A CA 1
ATOM 1302 C C . VAL A 1 170 ? -4.241 4.538 34.043 1.00 40.69 170 VAL A C 1
ATOM 1304 O O . VAL A 1 170 ? -5.272 4.568 34.716 1.00 40.69 170 VAL A O 1
ATOM 1307 N N . PRO A 1 171 ? -3.089 4.066 34.558 1.00 39.81 171 PRO A N 1
ATOM 1308 C CA . PRO A 1 171 ? -2.966 3.702 35.962 1.00 39.81 171 PRO A CA 1
ATOM 1309 C C . PRO A 1 171 ? -2.679 4.964 36.787 1.00 39.81 171 PRO A C 1
ATOM 1311 O O . PRO A 1 171 ? -1.561 5.471 36.766 1.00 39.81 171 PRO A O 1
ATOM 1314 N N . VAL A 1 172 ? -3.676 5.475 37.515 1.00 33.94 172 VAL A N 1
ATOM 1315 C CA . VAL A 1 172 ? -3.472 6.437 38.612 1.00 33.94 172 VAL A CA 1
ATOM 1316 C C . VAL A 1 172 ? -4.386 6.073 39.782 1.00 33.94 172 VAL A C 1
ATOM 1318 O O . VAL A 1 172 ? -5.586 5.862 39.624 1.00 33.94 172 VAL A O 1
ATOM 1321 N N . GLU A 1 173 ? -3.749 5.962 40.945 1.00 33.09 173 GLU A N 1
ATOM 1322 C CA . GLU A 1 173 ? -4.299 5.723 42.274 1.00 33.09 173 GLU A CA 1
ATOM 1323 C C . GLU A 1 173 ? -5.427 6.695 42.657 1.00 33.09 173 GLU A C 1
ATOM 1325 O O . GLU A 1 173 ? -5.361 7.886 42.361 1.00 33.09 173 GLU A O 1
ATOM 1330 N N . GLY A 1 174 ? -6.392 6.201 43.444 1.00 27.22 174 GLY A N 1
ATOM 1331 C CA . GLY A 1 174 ? -7.143 7.049 44.375 1.00 27.22 174 GLY A CA 1
ATOM 1332 C C . GLY A 1 174 ? -8.670 7.015 44.291 1.00 27.22 174 GLY A C 1
ATOM 1333 O O . GLY A 1 174 ? -9.283 8.010 43.938 1.00 27.22 174 GLY A O 1
ATOM 1334 N N . GLY A 1 175 ? -9.272 5.926 44.782 1.00 26.06 175 GLY A N 1
ATOM 1335 C CA . GLY A 1 175 ? -10.285 6.033 45.844 1.00 26.06 175 GLY A CA 1
ATOM 1336 C C . GLY A 1 175 ? -11.780 6.103 45.488 1.00 26.06 175 GLY A C 1
ATOM 1337 O O . GLY A 1 175 ? -12.284 7.147 45.100 1.00 26.06 175 GLY A O 1
ATOM 1338 N N . SER A 1 176 ? -12.477 5.024 45.890 1.00 26.27 176 SER A N 1
ATOM 1339 C CA . SER A 1 176 ? -13.875 4.946 46.379 1.00 26.27 176 SER A CA 1
ATOM 1340 C C . SER A 1 176 ? -15.037 5.147 45.395 1.00 26.27 176 SER A C 1
ATOM 1342 O O . SER A 1 176 ? -15.091 6.131 44.681 1.00 26.27 176 SER A O 1
ATOM 1344 N N . THR A 1 177 ? -16.102 4.334 45.358 1.00 24.50 177 THR A N 1
ATOM 1345 C CA . THR A 1 177 ? -16.552 3.145 46.124 1.00 24.50 177 THR A CA 1
ATOM 1346 C C . THR A 1 177 ? -17.780 2.588 45.377 1.00 24.50 177 THR A C 1
ATOM 1348 O O . THR A 1 177 ? -18.660 3.357 45.011 1.00 24.50 177 THR A O 1
ATOM 1351 N N . ALA A 1 178 ? -17.792 1.292 45.056 1.00 26.98 178 ALA A N 1
ATOM 1352 C CA . ALA A 1 178 ? -18.667 0.244 45.614 1.00 26.98 178 ALA A CA 1
ATOM 1353 C C . ALA A 1 178 ? -20.165 0.233 45.223 1.00 26.98 178 ALA A C 1
ATOM 1355 O O . ALA A 1 178 ? -20.943 1.073 45.667 1.00 26.98 178 ALA A O 1
ATOM 1356 N N . SER A 1 179 ? -20.579 -0.839 44.532 1.00 28.06 179 SER A N 1
ATOM 1357 C CA . SER A 1 179 ? -21.647 -1.777 44.960 1.00 28.06 179 SER A CA 1
ATOM 1358 C C . SER A 1 179 ? -21.770 -2.929 43.941 1.00 28.06 179 SER A C 1
ATOM 1360 O O . SER A 1 179 ? -22.039 -2.672 42.773 1.00 28.06 179 SER A O 1
ATOM 1362 N N . THR A 1 180 ? -21.232 -4.118 44.269 1.00 22.30 180 THR A N 1
ATOM 1363 C CA . THR A 1 180 ? -21.917 -5.366 44.737 1.00 22.30 180 THR A CA 1
ATOM 1364 C C . THR A 1 180 ? -22.526 -6.196 43.589 1.00 22.30 180 THR A C 1
ATOM 1366 O O . THR A 1 180 ? -23.415 -5.722 42.897 1.00 22.30 180 THR A O 1
ATOM 1369 N N . THR A 1 181 ? -21.869 -7.313 43.211 1.00 22.36 181 THR A N 1
ATOM 1370 C CA . THR A 1 181 ? -22.221 -8.743 43.497 1.00 22.36 181 THR A CA 1
ATOM 1371 C C . THR A 1 181 ? -23.468 -9.217 42.729 1.00 22.36 181 THR A C 1
ATOM 1373 O O . THR A 1 181 ? -24.447 -8.497 42.659 1.00 22.36 181 THR A O 1
ATOM 1376 N N . GLU A 1 182 ? -23.537 -10.399 42.110 1.00 25.64 182 GLU A N 1
ATOM 1377 C CA . GLU A 1 182 ? -23.112 -11.719 42.591 1.00 25.64 182 GLU A CA 1
ATOM 1378 C C . GLU A 1 182 ? -23.216 -12.774 41.459 1.00 25.64 182 GLU A C 1
ATOM 1380 O O . GLU A 1 182 ? -23.872 -12.546 40.443 1.00 25.64 182 GLU A O 1
ATOM 1385 N N . ALA A 1 183 ? -22.556 -13.918 41.665 1.00 22.86 183 ALA A N 1
ATOM 1386 C CA . ALA A 1 183 ? -22.577 -15.154 40.869 1.00 22.86 183 ALA A CA 1
ATOM 1387 C C . ALA A 1 183 ? -24.003 -15.784 40.790 1.00 22.86 183 ALA A C 1
ATOM 1389 O O . ALA A 1 183 ? -24.893 -15.370 41.519 1.00 22.86 183 ALA A O 1
ATOM 1390 N N . ASP A 1 184 ? -24.344 -16.788 39.970 1.00 24.16 184 ASP A N 1
ATOM 1391 C CA . ASP A 1 184 ? -23.753 -18.129 39.947 1.00 24.16 184 ASP A CA 1
ATOM 1392 C C . ASP A 1 184 ? -24.469 -19.060 38.925 1.00 24.16 184 ASP A C 1
ATOM 1394 O O . ASP A 1 184 ? -25.658 -18.908 38.647 1.00 24.16 184 ASP A O 1
ATOM 1398 N N . LYS A 1 185 ? -23.719 -20.087 38.495 1.00 24.69 185 LYS A N 1
ATOM 1399 C CA . LYS A 1 185 ? -24.090 -21.466 38.091 1.00 24.69 185 LYS A CA 1
ATOM 1400 C C . LYS A 1 185 ? -24.868 -21.859 36.814 1.00 24.69 185 LYS A C 1
ATOM 1402 O O . LYS A 1 185 ? -26.061 -21.640 36.646 1.00 24.69 185 LYS A O 1
ATOM 1407 N N . ALA A 1 186 ? -24.173 -22.709 36.045 1.00 24.48 186 ALA A N 1
ATOM 1408 C CA . ALA A 1 186 ? -24.691 -23.792 35.201 1.00 24.48 186 ALA A CA 1
ATOM 1409 C C . ALA A 1 186 ? -25.281 -24.968 36.023 1.00 24.48 186 ALA A C 1
ATOM 1411 O O . ALA A 1 186 ? -25.032 -25.068 37.230 1.00 24.48 186 ALA A O 1
ATOM 1412 N N . PRO A 1 187 ? -25.966 -25.924 35.360 1.00 29.61 187 PRO A N 1
ATOM 1413 C CA . PRO A 1 187 ? -25.387 -27.271 35.324 1.00 29.61 187 PRO A CA 1
ATOM 1414 C C . PRO A 1 187 ? -25.515 -28.021 33.981 1.00 29.61 187 PRO A C 1
ATOM 1416 O O . PRO A 1 187 ? -26.390 -27.785 33.154 1.00 29.61 187 PRO A O 1
ATOM 1419 N N . THR A 1 188 ? -24.585 -28.961 33.846 1.00 20.73 188 THR A N 1
ATOM 1420 C CA . THR A 1 188 ? -24.345 -30.008 32.847 1.00 20.73 188 THR A CA 1
ATOM 1421 C C . THR A 1 188 ? -25.482 -31.035 32.736 1.00 20.73 188 THR A C 1
ATOM 1423 O O . THR A 1 188 ? -26.110 -31.364 33.741 1.00 20.73 188 THR A O 1
ATOM 1426 N N . THR A 1 189 ? -25.668 -31.662 31.569 1.00 23.05 189 THR A N 1
ATOM 1427 C CA . THR A 1 189 ? -26.167 -33.051 31.481 1.00 23.05 189 THR A CA 1
ATOM 1428 C C . THR A 1 189 ? -25.531 -33.765 30.285 1.00 23.05 189 THR A C 1
ATOM 1430 O O . THR A 1 189 ? -25.461 -33.226 29.184 1.00 23.05 189 THR A O 1
ATOM 1433 N N . GLU A 1 190 ? -25.009 -34.953 30.579 1.00 26.81 190 GLU A N 1
ATOM 1434 C CA . GLU A 1 190 ? -24.341 -35.927 29.717 1.00 26.81 190 GLU A CA 1
ATOM 1435 C C . GLU A 1 190 ? -25.349 -36.723 28.872 1.00 26.81 190 GLU A C 1
ATOM 1437 O O . GLU A 1 190 ? -26.396 -37.098 29.391 1.00 26.81 190 GLU A O 1
ATOM 1442 N N . GLU A 1 191 ? -24.981 -37.115 27.647 1.00 27.23 191 GLU A N 1
ATOM 1443 C CA . GLU A 1 191 ? -25.447 -38.375 27.048 1.00 27.23 191 GLU A CA 1
ATOM 1444 C C . GLU A 1 191 ? -24.303 -39.094 26.307 1.00 27.23 191 GLU A C 1
ATOM 1446 O O . GLU A 1 191 ? -23.406 -38.489 25.721 1.00 27.23 191 GLU A O 1
ATOM 1451 N N . LYS A 1 192 ? -24.325 -40.421 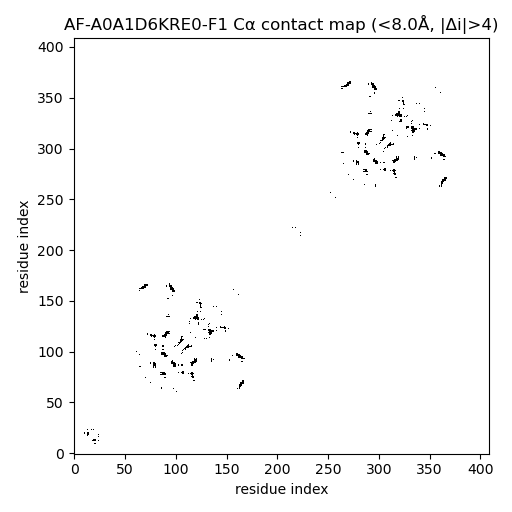26.438 1.00 29.70 192 LYS A N 1
ATOM 1452 C CA . LYS A 1 192 ? -23.264 -41.419 26.229 1.00 29.70 192 LYS A CA 1
ATOM 1453 C C . LYS A 1 192 ? -23.284 -41.981 24.784 1.00 29.70 192 LYS A C 1
ATOM 1455 O O . LYS A 1 192 ? -24.344 -41.959 24.164 1.00 29.70 192 LYS A O 1
ATOM 1460 N N . PRO A 1 193 ? -22.167 -42.514 24.233 1.00 33.12 193 PRO A N 1
ATOM 1461 C CA . PRO A 1 193 ? -22.039 -42.849 22.810 1.00 33.12 193 PRO A CA 1
ATOM 1462 C C . PRO A 1 193 ? -22.469 -44.285 22.454 1.00 33.12 193 PRO A C 1
ATOM 1464 O O . PRO A 1 193 ? -22.344 -45.203 23.262 1.00 33.12 193 PRO A O 1
ATOM 1467 N N . SER A 1 194 ? -22.931 -44.468 21.211 1.00 33.59 194 SER A N 1
ATOM 1468 C CA . SER A 1 194 ? -23.392 -45.730 20.613 1.00 33.59 194 SER A CA 1
ATOM 1469 C C . SER A 1 194 ? -22.254 -46.625 20.087 1.00 33.59 194 SER A C 1
ATOM 1471 O O . SER A 1 194 ? -21.339 -46.162 19.408 1.00 33.59 194 SER A O 1
ATOM 1473 N N . GLU A 1 195 ? -22.388 -47.926 20.349 1.00 43.31 195 GLU A N 1
ATOM 1474 C CA . GLU A 1 195 ? -21.441 -49.056 20.256 1.00 43.31 195 GLU A CA 1
ATOM 1475 C C . GLU A 1 195 ? -20.926 -49.504 18.864 1.00 43.31 195 GLU A C 1
ATOM 1477 O O . GLU A 1 195 ? -20.344 -50.576 18.763 1.00 43.31 195 GLU A O 1
ATOM 1482 N N . ALA A 1 196 ? -21.044 -48.732 17.781 1.00 41.16 196 ALA A N 1
ATOM 1483 C CA . ALA A 1 196 ? -20.675 -49.237 16.440 1.00 41.16 196 ALA A CA 1
ATOM 1484 C C . ALA A 1 196 ? -19.235 -48.922 15.967 1.00 41.16 196 ALA A C 1
ATOM 1486 O O . ALA A 1 196 ? -18.826 -49.388 14.910 1.00 41.16 196 ALA A O 1
ATOM 1487 N N . VAL A 1 197 ? -18.451 -48.137 16.719 1.00 42.91 197 VAL A N 1
ATOM 1488 C CA . VAL A 1 197 ? -17.105 -47.668 16.292 1.00 42.91 197 VAL A CA 1
ATOM 1489 C C . VAL A 1 197 ? -15.959 -48.436 16.976 1.00 42.91 197 VAL A C 1
ATOM 1491 O O . VAL A 1 197 ? -14.784 -48.199 16.698 1.00 42.91 197 VAL A O 1
ATOM 1494 N N . VAL A 1 198 ? -16.274 -49.362 17.885 1.00 43.69 198 VAL A N 1
ATOM 1495 C CA . VAL A 1 198 ? -15.258 -50.020 18.722 1.00 43.69 198 VAL A CA 1
ATOM 1496 C C . VAL A 1 198 ? -14.616 -51.225 18.020 1.00 43.69 198 VAL A C 1
ATOM 1498 O O . VAL A 1 198 ? -13.411 -51.410 18.153 1.00 43.69 198 VAL A O 1
ATOM 1501 N N . GLU A 1 199 ? -15.344 -51.966 17.177 1.00 44.84 199 GLU A N 1
ATOM 1502 C CA . GLU A 1 199 ? -14.782 -53.163 16.523 1.00 44.84 199 GLU A CA 1
ATOM 1503 C C . GLU A 1 199 ? -13.773 -52.856 15.400 1.00 44.84 199 GLU A C 1
ATOM 1505 O O . GLU A 1 199 ? -12.804 -53.593 15.222 1.00 44.84 199 GLU A O 1
ATOM 1510 N N . GLU A 1 200 ? -13.919 -51.745 14.670 1.00 45.19 200 GLU A N 1
ATOM 1511 C CA . GLU A 1 200 ? -13.019 -51.435 13.543 1.00 45.19 200 GLU A CA 1
ATOM 1512 C C . GLU A 1 200 ? -11.655 -50.889 14.010 1.00 45.19 200 GLU A C 1
ATOM 1514 O O . GLU A 1 200 ? -10.625 -51.086 13.358 1.00 45.19 200 GLU A O 1
ATOM 1519 N N . LYS A 1 201 ? -11.613 -50.256 15.191 1.00 37.19 201 LYS A N 1
ATOM 1520 C CA . LYS A 1 201 ? -10.368 -49.732 15.776 1.00 37.19 201 LYS A CA 1
ATOM 1521 C C . LYS A 1 201 ? -9.504 -50.815 16.422 1.00 37.19 201 LYS A C 1
ATOM 1523 O O . LYS A 1 201 ? -8.282 -50.674 16.408 1.00 37.19 201 LYS A O 1
ATOM 1528 N N . GLU A 1 202 ? -10.096 -51.892 16.941 1.00 45.81 202 GLU A N 1
ATOM 1529 C CA . GLU A 1 202 ? -9.340 -53.028 17.491 1.00 45.81 202 GLU A CA 1
ATOM 1530 C C . GLU A 1 202 ? -8.707 -53.903 16.396 1.00 45.81 202 GLU A C 1
ATOM 1532 O O . GLU A 1 202 ? -7.584 -54.378 16.571 1.00 45.81 202 GLU A O 1
ATOM 1537 N N . ALA A 1 203 ? -9.357 -54.049 15.235 1.00 45.53 203 ALA A N 1
ATOM 1538 C CA . ALA A 1 203 ? -8.811 -54.814 14.111 1.00 45.53 203 ALA A CA 1
ATOM 1539 C C . ALA A 1 203 ? -7.575 -54.139 13.483 1.00 45.53 203 ALA A C 1
ATOM 1541 O O . ALA A 1 203 ? -6.536 -54.780 13.309 1.00 45.53 203 ALA A O 1
ATOM 1542 N N . ALA A 1 204 ? -7.642 -52.826 13.226 1.00 42.81 204 ALA A N 1
ATOM 1543 C CA . ALA A 1 204 ? -6.517 -52.071 12.667 1.00 42.81 204 ALA A CA 1
ATOM 1544 C C . ALA A 1 204 ? -5.346 -51.934 13.659 1.00 42.81 204 ALA A C 1
ATOM 1546 O O . ALA A 1 204 ? -4.182 -51.955 13.259 1.00 42.81 204 ALA A O 1
ATOM 1547 N N . ALA A 1 205 ? -5.624 -51.833 14.964 1.00 46.03 205 ALA A N 1
ATOM 1548 C CA . ALA A 1 205 ? -4.580 -51.776 15.985 1.00 46.03 205 ALA A CA 1
ATOM 1549 C C . ALA A 1 205 ? -3.789 -53.094 16.091 1.00 46.03 205 ALA A C 1
ATOM 1551 O O . ALA A 1 205 ? -2.573 -53.057 16.292 1.00 46.03 205 ALA A O 1
ATOM 1552 N N . ASN A 1 206 ? -4.450 -54.241 15.897 1.00 50.44 206 ASN A N 1
ATOM 1553 C CA . ASN A 1 206 ? -3.804 -55.553 15.939 1.00 50.44 206 ASN A CA 1
ATOM 1554 C C . ASN A 1 206 ? -2.947 -55.850 14.692 1.00 50.44 206 ASN A C 1
ATOM 1556 O O . ASN A 1 206 ? -1.855 -56.398 14.844 1.00 50.44 206 ASN A O 1
ATOM 1560 N N . GLU A 1 207 ? -3.350 -55.420 13.489 1.00 54.06 207 GLU A N 1
ATOM 1561 C CA . GLU A 1 207 ? -2.503 -55.553 12.283 1.00 54.06 207 GLU A CA 1
ATOM 1562 C C . GLU A 1 207 ? -1.243 -54.674 12.352 1.00 54.06 207 GLU A C 1
ATOM 1564 O O . GLU A 1 207 ? -0.140 -55.097 11.992 1.00 54.06 207 GLU A O 1
ATOM 1569 N N . VAL A 1 208 ? -1.377 -53.452 12.875 1.00 51.88 208 VAL A N 1
ATOM 1570 C CA . VAL A 1 208 ? -0.239 -52.539 13.059 1.00 51.88 208 VAL A CA 1
ATOM 1571 C C . VAL A 1 208 ? 0.707 -53.068 14.147 1.00 51.88 208 VAL A C 1
ATOM 1573 O O . VAL A 1 208 ? 1.926 -52.944 14.013 1.00 51.88 208 VAL A O 1
ATOM 1576 N N . ALA A 1 209 ? 0.186 -53.725 15.189 1.00 52.97 209 ALA A N 1
ATOM 1577 C CA . ALA A 1 209 ? 0.993 -54.357 16.233 1.00 52.97 209 ALA A CA 1
ATOM 1578 C C . ALA A 1 209 ? 1.789 -55.582 15.732 1.00 52.97 209 ALA A C 1
ATOM 1580 O O . ALA A 1 209 ? 2.951 -55.745 16.121 1.00 52.97 209 ALA A O 1
ATOM 1581 N N . GLU A 1 210 ? 1.224 -56.399 14.834 1.00 55.50 210 GLU A N 1
ATOM 1582 C CA . GLU A 1 210 ? 1.950 -57.507 14.186 1.00 55.50 210 GLU A CA 1
ATOM 1583 C C . GLU A 1 210 ? 3.094 -57.006 13.290 1.00 55.50 210 GLU A C 1
ATOM 1585 O O . GLU A 1 210 ? 4.218 -57.513 13.382 1.00 55.50 210 GLU A O 1
ATOM 1590 N N . LEU A 1 211 ? 2.860 -55.954 12.496 1.00 53.28 211 LEU A N 1
ATOM 1591 C CA . LEU A 1 211 ? 3.893 -55.332 11.653 1.00 53.28 211 LEU A CA 1
ATOM 1592 C C . LEU A 1 211 ? 5.043 -54.737 12.485 1.00 53.28 211 LEU A C 1
ATOM 1594 O O . LEU A 1 211 ? 6.215 -54.849 12.110 1.00 53.28 211 LEU A O 1
ATOM 1598 N N . TRP A 1 212 ? 4.733 -54.170 13.654 1.00 45.31 212 TRP A N 1
ATOM 1599 C CA . TRP A 1 212 ? 5.732 -53.683 14.614 1.00 45.31 212 TRP A CA 1
ATOM 1600 C C . TRP A 1 212 ? 6.509 -54.803 15.315 1.00 45.31 212 TRP A C 1
ATOM 1602 O O . TRP A 1 212 ? 7.64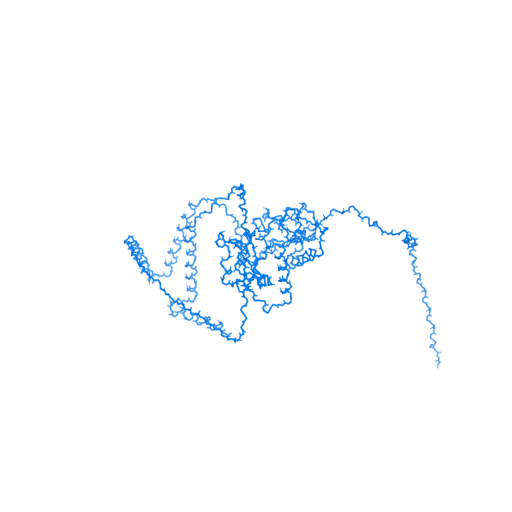5 -54.584 15.740 1.00 45.31 212 TRP A O 1
ATOM 1612 N N . SER A 1 213 ? 5.926 -55.996 15.442 1.00 52.31 213 SER A N 1
ATOM 1613 C CA . SER A 1 213 ? 6.601 -57.175 15.996 1.00 52.31 213 SER A CA 1
ATOM 1614 C C . SER A 1 213 ? 7.580 -57.786 14.985 1.00 52.31 213 SER A C 1
ATOM 1616 O O . SER A 1 213 ? 8.728 -58.072 15.329 1.00 52.31 213 SER A O 1
ATOM 1618 N N . ALA A 1 214 ? 7.184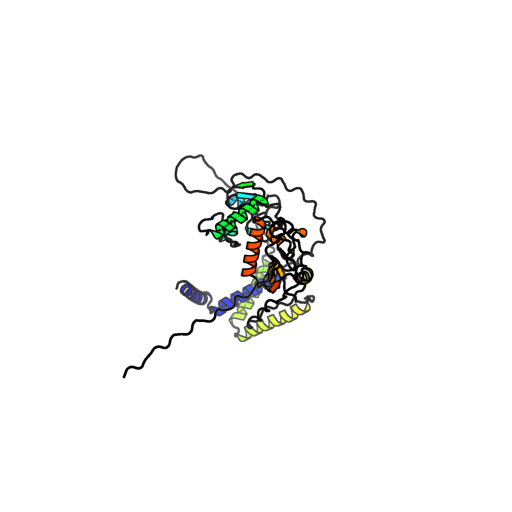 -57.870 13.709 1.00 52.25 214 ALA A N 1
ATOM 1619 C CA . ALA A 1 214 ? 8.034 -58.364 12.622 1.00 52.25 214 ALA A CA 1
ATOM 1620 C C . ALA A 1 214 ? 9.232 -57.438 12.312 1.00 52.25 214 ALA A C 1
ATOM 1622 O O . ALA A 1 214 ? 10.314 -57.909 11.956 1.00 52.25 214 ALA A O 1
ATOM 1623 N N . ALA A 1 215 ? 9.079 -56.121 12.497 1.00 49.47 215 ALA A N 1
ATOM 1624 C CA . ALA A 1 215 ? 10.140 -55.142 12.244 1.00 49.47 215 ALA A CA 1
ATOM 1625 C C . ALA A 1 215 ? 11.252 -55.117 13.315 1.00 49.47 215 ALA A C 1
ATOM 1627 O O . ALA A 1 215 ? 12.357 -54.653 13.032 1.00 49.47 215 ALA A O 1
ATOM 1628 N N . LYS A 1 216 ? 11.011 -55.644 14.526 1.00 48.28 216 LYS A N 1
ATOM 1629 C CA . LYS A 1 216 ? 11.980 -55.607 15.646 1.00 48.28 216 LYS A CA 1
ATOM 1630 C C . LYS A 1 216 ? 13.189 -56.537 15.479 1.00 48.28 216 LYS A C 1
ATOM 1632 O O . LYS A 1 216 ? 14.132 -56.428 16.258 1.00 48.28 216 LYS A O 1
ATOM 1637 N N . GLY A 1 217 ? 13.186 -57.420 14.476 1.00 56.47 217 GLY A N 1
ATOM 1638 C CA . GLY A 1 217 ? 14.278 -58.368 14.209 1.00 56.47 217 GLY A CA 1
ATOM 1639 C C . GLY A 1 217 ? 14.852 -58.334 12.789 1.00 56.47 217 GLY A C 1
ATOM 1640 O O . GLY A 1 217 ? 15.712 -59.153 12.470 1.00 56.47 217 GLY A O 1
ATOM 1641 N N . ALA A 1 218 ? 14.389 -57.434 11.917 1.00 51.06 218 ALA A N 1
ATOM 1642 C CA . ALA A 1 218 ? 14.807 -57.422 10.517 1.00 51.06 218 ALA A CA 1
ATOM 1643 C C . ALA A 1 218 ? 16.147 -56.677 10.322 1.00 51.06 218 ALA A C 1
ATOM 1645 O O . ALA A 1 218 ? 16.333 -55.590 10.873 1.00 51.06 218 ALA A O 1
ATOM 1646 N N . PRO A 1 219 ? 17.086 -57.204 9.511 1.00 57.88 219 PRO A N 1
ATOM 1647 C CA . PRO A 1 219 ? 18.322 -56.496 9.200 1.00 57.88 219 PRO A CA 1
ATOM 1648 C C . PRO A 1 219 ? 18.025 -55.211 8.396 1.00 57.88 219 PRO A C 1
ATOM 1650 O O . PRO A 1 219 ? 17.101 -55.206 7.577 1.00 57.88 219 PRO A O 1
ATOM 1653 N N . PRO A 1 220 ? 18.823 -54.135 8.550 1.00 51.88 220 PRO A N 1
ATOM 1654 C CA . PRO A 1 220 ? 18.513 -52.793 8.030 1.00 51.88 220 PRO A CA 1
ATOM 1655 C C . PRO A 1 220 ? 18.191 -52.729 6.526 1.00 51.88 220 PRO A C 1
ATOM 1657 O O . PRO A 1 220 ? 17.401 -51.898 6.083 1.00 51.88 220 PRO A O 1
ATOM 1660 N N . LEU A 1 221 ? 18.768 -53.636 5.732 1.00 49.25 221 LEU A N 1
ATOM 1661 C CA . LEU A 1 221 ? 18.545 -53.716 4.287 1.00 49.25 221 LEU A CA 1
ATOM 1662 C C . LEU A 1 221 ? 17.148 -54.242 3.910 1.00 49.25 221 LEU A C 1
ATOM 1664 O O . LEU A 1 221 ? 16.609 -53.837 2.883 1.00 49.25 221 LEU A O 1
ATOM 1668 N N . ALA A 1 222 ? 16.534 -55.095 4.735 1.00 49.03 222 ALA A N 1
ATOM 1669 C CA . ALA A 1 222 ? 15.196 -55.635 4.479 1.00 49.03 222 ALA A CA 1
ATOM 1670 C C . ALA A 1 222 ? 14.100 -54.581 4.717 1.00 49.03 222 ALA A C 1
ATOM 1672 O O . ALA A 1 222 ? 13.126 -54.512 3.968 1.00 49.03 222 ALA A O 1
ATOM 1673 N N . VAL A 1 223 ? 14.307 -53.705 5.705 1.00 52.12 223 VAL A N 1
ATOM 1674 C CA . VAL A 1 223 ? 13.428 -52.559 5.989 1.00 52.12 223 VAL A CA 1
ATOM 1675 C C . VAL A 1 223 ? 13.481 -51.545 4.841 1.00 52.12 223 VAL A C 1
ATOM 1677 O O . VAL A 1 223 ? 12.444 -51.077 4.376 1.00 52.12 223 VAL A O 1
ATOM 1680 N N . LEU A 1 224 ? 14.674 -51.273 4.301 1.00 44.53 224 LEU A N 1
ATOM 1681 C CA . LEU A 1 224 ? 14.848 -50.401 3.132 1.00 44.53 224 LEU A CA 1
ATOM 1682 C C . LEU A 1 224 ? 14.226 -50.986 1.852 1.00 44.53 224 LEU A C 1
ATOM 1684 O O . LEU A 1 224 ? 13.625 -50.245 1.075 1.00 44.53 224 LEU A O 1
ATOM 1688 N N . ALA A 1 225 ? 14.313 -52.304 1.642 1.00 47.62 225 ALA A N 1
ATOM 1689 C CA . ALA A 1 225 ? 13.695 -52.974 0.496 1.00 47.62 225 ALA A CA 1
ATOM 1690 C C . ALA A 1 225 ? 12.156 -52.967 0.565 1.00 47.62 225 ALA A C 1
ATOM 1692 O O . ALA A 1 225 ? 11.501 -52.726 -0.450 1.00 47.62 225 ALA A O 1
ATOM 1693 N N . GLY A 1 226 ? 11.576 -53.161 1.756 1.00 50.44 226 GLY A N 1
ATOM 1694 C CA . GLY A 1 226 ? 10.127 -53.068 1.971 1.00 50.44 226 GLY A CA 1
ATOM 1695 C C . GLY A 1 226 ? 9.579 -51.661 1.714 1.00 50.44 226 GLY A C 1
ATOM 1696 O O . GLY A 1 226 ? 8.561 -51.503 1.041 1.00 50.44 226 GLY A O 1
ATOM 1697 N N . VAL A 1 227 ? 10.305 -50.627 2.158 1.00 51.19 227 VAL A N 1
ATOM 1698 C CA . VAL A 1 227 ? 9.961 -49.219 1.894 1.00 51.19 227 VAL A CA 1
ATOM 1699 C C . VAL A 1 227 ? 10.095 -48.883 0.404 1.00 51.19 227 VAL A C 1
ATOM 1701 O O . VAL A 1 227 ? 9.213 -48.239 -0.162 1.00 51.19 227 VAL A O 1
ATOM 1704 N N . ALA A 1 228 ? 11.139 -49.367 -0.275 1.00 47.75 228 ALA A N 1
ATOM 1705 C CA . ALA A 1 228 ? 11.310 -49.160 -1.714 1.00 47.75 228 ALA A CA 1
ATOM 1706 C C . ALA A 1 228 ? 10.213 -49.849 -2.550 1.00 47.75 228 ALA A C 1
ATOM 1708 O O . ALA A 1 228 ? 9.721 -49.259 -3.514 1.00 47.75 228 ALA A O 1
ATOM 1709 N N . ALA A 1 229 ? 9.785 -51.056 -2.164 1.00 44.56 229 ALA A N 1
ATOM 1710 C CA . ALA A 1 229 ? 8.700 -51.781 -2.825 1.00 44.56 229 ALA A CA 1
ATOM 1711 C C . ALA A 1 229 ? 7.338 -51.090 -2.633 1.00 44.56 229 ALA A C 1
ATOM 1713 O O . ALA A 1 229 ? 6.595 -50.926 -3.600 1.00 44.56 229 ALA A O 1
ATOM 1714 N N . ALA A 1 230 ? 7.041 -50.597 -1.426 1.00 50.22 230 ALA A N 1
ATOM 1715 C CA . ALA A 1 230 ? 5.828 -49.823 -1.154 1.00 50.22 230 ALA A CA 1
ATOM 1716 C C . ALA A 1 230 ? 5.798 -48.495 -1.936 1.00 50.22 230 ALA A C 1
ATOM 1718 O O . ALA A 1 230 ? 4.775 -48.137 -2.520 1.00 50.22 230 ALA A O 1
ATOM 1719 N N . VAL A 1 231 ? 6.939 -47.800 -2.037 1.00 51.25 231 VAL A N 1
ATOM 1720 C CA . VAL A 1 231 ? 7.081 -46.568 -2.836 1.00 51.25 231 VAL A CA 1
ATOM 1721 C C . VAL A 1 231 ? 6.954 -46.846 -4.340 1.00 51.25 231 VAL A C 1
ATOM 1723 O O . VAL A 1 231 ? 6.376 -46.032 -5.062 1.00 51.25 231 VAL A O 1
ATOM 1726 N N . ALA A 1 232 ? 7.446 -47.987 -4.830 1.00 47.16 232 ALA A N 1
ATOM 1727 C CA . ALA A 1 232 ? 7.312 -48.384 -6.232 1.00 47.16 232 ALA A CA 1
ATOM 1728 C C . ALA A 1 232 ? 5.862 -48.744 -6.596 1.00 47.16 232 ALA A C 1
ATOM 1730 O O . ALA A 1 232 ? 5.352 -48.264 -7.608 1.00 47.16 232 ALA A O 1
ATOM 1731 N N . ILE A 1 233 ? 5.170 -49.514 -5.750 1.00 54.50 233 ILE A N 1
ATOM 1732 C CA . ILE A 1 233 ? 3.754 -49.874 -5.939 1.00 54.50 233 ILE A CA 1
ATOM 1733 C C . ILE A 1 233 ? 2.870 -48.618 -5.882 1.00 54.50 233 ILE A C 1
ATOM 1735 O O . ILE A 1 233 ? 1.994 -48.444 -6.728 1.00 54.50 233 ILE A O 1
ATOM 1739 N N . TYR A 1 234 ? 3.161 -47.690 -4.965 1.00 49.25 234 TYR A N 1
ATOM 1740 C CA . TYR A 1 234 ? 2.475 -46.399 -4.870 1.00 49.25 234 TYR A CA 1
ATOM 1741 C C . TYR A 1 234 ? 2.711 -45.505 -6.099 1.00 49.25 234 TYR A C 1
ATOM 1743 O O . TYR A 1 234 ? 1.765 -44.915 -6.620 1.00 49.25 234 TYR A O 1
ATOM 1751 N N . LYS A 1 235 ? 3.947 -45.435 -6.617 1.00 45.75 235 LYS A N 1
ATOM 1752 C CA . LYS A 1 235 ? 4.272 -44.649 -7.823 1.00 45.75 235 LYS A CA 1
ATOM 1753 C C . LYS A 1 235 ? 3.654 -45.219 -9.100 1.00 45.75 235 LYS A C 1
ATOM 1755 O O . LYS A 1 235 ? 3.270 -44.444 -9.970 1.00 45.75 235 LYS A O 1
ATOM 1760 N N . VAL A 1 236 ? 3.550 -46.543 -9.225 1.00 51.34 236 VAL A N 1
ATOM 1761 C CA . VAL A 1 236 ? 2.930 -47.187 -10.398 1.00 51.34 236 VAL A CA 1
ATOM 1762 C C . VAL A 1 236 ? 1.399 -47.137 -10.310 1.00 51.34 236 VAL A C 1
ATOM 1764 O O . VAL A 1 236 ? 0.744 -46.874 -11.316 1.00 51.34 236 VAL A O 1
ATOM 1767 N N . GLY A 1 237 ? 0.822 -47.303 -9.115 1.00 47.19 237 GLY A N 1
ATOM 1768 C CA . GLY A 1 237 ? -0.627 -47.244 -8.892 1.00 47.19 237 GLY A CA 1
ATOM 1769 C C . GLY A 1 237 ? -1.222 -45.835 -8.987 1.00 47.19 237 GLY A C 1
ATOM 1770 O O . GLY A 1 237 ? -2.284 -45.664 -9.583 1.00 47.19 237 GLY A O 1
ATOM 1771 N N . SER A 1 238 ? -0.535 -44.805 -8.475 1.00 41.84 238 SER A N 1
ATOM 1772 C CA . SER A 1 238 ? -1.044 -43.421 -8.516 1.00 41.84 238 SER A CA 1
ATOM 1773 C C . SER A 1 238 ? -0.893 -42.751 -9.888 1.00 41.84 238 SER A C 1
ATOM 1775 O O . SER A 1 238 ? -1.640 -41.829 -10.212 1.00 41.84 238 SER A O 1
ATOM 1777 N N . SER A 1 239 ? 0.019 -43.246 -10.734 1.00 40.59 239 SER A N 1
ATOM 1778 C CA . SER A 1 239 ? 0.253 -42.714 -12.083 1.00 40.59 239 SER A CA 1
ATOM 1779 C C . SER A 1 239 ? -0.779 -43.190 -13.121 1.00 40.59 239 SER A C 1
ATOM 1781 O O . SER A 1 239 ? -0.919 -42.562 -14.169 1.00 40.59 239 SER A O 1
ATOM 1783 N N . LEU A 1 240 ? -1.536 -44.258 -12.834 1.00 50.50 240 LEU A N 1
ATOM 1784 C CA . LEU A 1 240 ? -2.533 -44.832 -13.750 1.00 50.50 240 LEU A CA 1
ATOM 1785 C C . LEU A 1 240 ? -3.964 -44.291 -13.554 1.00 50.50 240 LEU A C 1
ATOM 1787 O O . LEU A 1 240 ? -4.777 -44.441 -14.463 1.00 50.50 240 LEU A O 1
ATOM 1791 N N . LEU A 1 241 ? -4.282 -43.660 -12.413 1.00 53.38 241 LEU A N 1
ATOM 1792 C CA . LEU A 1 241 ? -5.644 -43.191 -12.090 1.00 53.38 241 LEU A CA 1
ATOM 1793 C C . LEU A 1 241 ? -5.827 -41.662 -12.067 1.00 53.38 241 LEU A C 1
ATOM 1795 O O . LEU A 1 241 ? -6.955 -41.191 -11.937 1.00 53.38 241 LEU A O 1
ATOM 1799 N N . ALA A 1 242 ? -4.766 -40.870 -12.222 1.00 44.69 242 ALA A N 1
ATOM 1800 C CA . ALA A 1 242 ? -4.896 -39.416 -12.294 1.00 44.69 242 ALA A CA 1
ATOM 1801 C C . ALA A 1 242 ? -5.212 -38.964 -13.739 1.00 44.69 242 ALA A C 1
ATOM 1803 O O . ALA A 1 242 ? -4.414 -39.243 -14.642 1.00 44.69 242 ALA A O 1
ATOM 1804 N N . PRO A 1 243 ? -6.323 -38.241 -14.005 1.00 44.22 243 PRO A N 1
ATOM 1805 C CA . PRO A 1 243 ? -6.485 -37.554 -15.280 1.00 44.22 243 PRO A CA 1
ATOM 1806 C C . PRO A 1 243 ? -5.335 -36.557 -15.453 1.00 44.22 243 PRO A C 1
ATOM 1808 O O . PRO A 1 243 ? -4.975 -35.823 -14.532 1.00 44.22 243 PRO A O 1
ATOM 1811 N N . ARG A 1 244 ? -4.725 -36.572 -16.642 1.00 41.19 244 ARG A N 1
ATOM 1812 C CA . ARG A 1 244 ? -3.563 -35.746 -16.983 1.00 41.19 244 ARG A CA 1
ATOM 1813 C C . ARG A 1 244 ? -3.912 -34.263 -16.879 1.00 41.19 244 ARG A C 1
ATOM 1815 O O . ARG A 1 244 ? -4.395 -33.672 -17.840 1.00 41.19 244 ARG A O 1
ATOM 1822 N N . HIS A 1 245 ? -3.595 -33.654 -15.745 1.00 40.78 245 HIS A N 1
ATOM 1823 C CA . HIS A 1 245 ? -3.359 -32.222 -15.693 1.00 40.78 245 HIS A CA 1
ATOM 1824 C C . HIS A 1 245 ? -1.949 -31.953 -16.227 1.00 40.78 245 HIS A C 1
ATOM 1826 O O . HIS A 1 245 ? -0.993 -32.567 -15.740 1.00 40.78 245 HIS A O 1
ATOM 1832 N N . PRO A 1 246 ? -1.782 -31.066 -17.224 1.00 43.97 246 PRO A N 1
ATOM 1833 C CA . PRO A 1 246 ? -0.463 -30.539 -17.515 1.00 43.97 246 PRO A CA 1
ATOM 1834 C C . PRO A 1 246 ? 0.006 -29.781 -16.265 1.00 43.97 246 PRO A C 1
ATOM 1836 O O . PRO A 1 246 ? -0.738 -28.936 -15.760 1.00 43.97 246 PRO A O 1
ATOM 1839 N N . PRO A 1 247 ? 1.195 -30.079 -15.719 1.00 41.44 247 PRO A N 1
ATOM 1840 C CA . PRO A 1 247 ? 1.701 -29.294 -14.611 1.00 41.44 247 PRO A CA 1
ATOM 1841 C C . PRO A 1 247 ? 1.970 -27.862 -15.104 1.00 41.44 247 PRO A C 1
ATOM 1843 O O . PRO A 1 247 ? 2.667 -27.700 -16.112 1.00 41.44 247 PRO A O 1
ATOM 1846 N N . PRO A 1 248 ? 1.508 -26.809 -14.403 1.00 43.25 248 PRO A N 1
ATOM 1847 C CA . PRO A 1 248 ? 2.253 -25.564 -14.426 1.00 43.25 248 PRO A CA 1
ATOM 1848 C C . PRO A 1 248 ? 3.637 -25.878 -13.850 1.00 43.25 248 PRO A C 1
ATOM 1850 O O . PRO A 1 248 ? 3.768 -26.525 -12.806 1.00 43.25 248 PRO A O 1
ATOM 1853 N N . ARG A 1 249 ? 4.679 -25.495 -14.591 1.00 41.72 249 ARG A N 1
ATOM 1854 C CA . ARG A 1 249 ? 6.080 -25.683 -14.207 1.00 41.72 249 ARG A CA 1
ATOM 1855 C C . ARG A 1 249 ? 6.302 -25.191 -12.778 1.00 41.72 249 ARG A C 1
ATOM 1857 O O . ARG A 1 249 ? 6.284 -23.993 -12.523 1.00 41.72 249 ARG A O 1
ATOM 1864 N N . ARG A 1 250 ? 6.611 -26.114 -11.871 1.00 37.56 250 ARG A N 1
ATOM 1865 C CA . ARG A 1 250 ? 7.363 -25.794 -10.662 1.00 37.56 250 ARG A CA 1
ATOM 1866 C C . ARG A 1 250 ? 8.839 -25.732 -11.055 1.00 37.56 250 ARG A C 1
ATOM 1868 O O . ARG A 1 250 ? 9.489 -26.768 -11.168 1.00 37.56 250 ARG A O 1
ATOM 1875 N N . LEU A 1 251 ? 9.359 -24.527 -11.274 1.00 39.88 251 LEU A N 1
ATOM 1876 C CA . LEU A 1 251 ? 10.779 -24.262 -11.053 1.00 39.88 251 LEU A CA 1
ATOM 1877 C C . LEU A 1 251 ? 10.953 -24.078 -9.534 1.00 39.88 251 LEU A C 1
ATOM 1879 O O . LEU A 1 251 ? 10.941 -22.963 -9.031 1.00 39.88 251 LEU A O 1
ATOM 1883 N N . GLU A 1 252 ? 11.060 -25.172 -8.777 1.00 40.19 252 GLU A N 1
ATOM 1884 C CA . GLU A 1 252 ? 11.824 -25.117 -7.529 1.00 40.19 252 GLU A CA 1
ATOM 1885 C C . GLU A 1 252 ? 13.260 -25.421 -7.933 1.00 40.19 252 GLU A C 1
ATOM 1887 O O . GLU A 1 252 ? 13.615 -26.560 -8.247 1.00 40.19 252 GLU A O 1
ATOM 1892 N N . ALA A 1 253 ? 14.038 -24.339 -8.015 1.00 38.47 253 ALA A N 1
ATOM 1893 C CA . ALA A 1 253 ? 15.488 -24.336 -8.023 1.00 38.47 253 ALA A CA 1
ATOM 1894 C C . ALA A 1 253 ? 15.961 -25.350 -6.967 1.00 38.47 253 ALA A C 1
ATOM 1896 O O . ALA A 1 253 ? 15.704 -25.212 -5.777 1.00 38.47 253 ALA A O 1
ATOM 1897 N N . GLN A 1 254 ? 16.503 -26.494 -7.375 1.00 36.25 254 GLN A N 1
ATOM 1898 C CA . GLN A 1 254 ? 17.942 -26.621 -7.558 1.00 36.25 254 GLN A CA 1
ATOM 1899 C C . GLN A 1 254 ? 18.692 -25.633 -6.656 1.00 36.25 254 GLN A C 1
ATOM 1901 O O . GLN A 1 254 ? 18.775 -24.451 -6.968 1.00 36.25 254 GLN A O 1
ATOM 1906 N N . THR A 1 255 ? 19.366 -26.145 -5.627 1.00 43.69 255 THR A N 1
ATOM 1907 C CA . THR A 1 255 ? 20.654 -25.607 -5.160 1.00 43.69 255 THR A CA 1
ATOM 1908 C C . THR A 1 255 ? 21.727 -25.779 -6.250 1.00 43.69 255 THR A C 1
ATOM 1910 O O . THR A 1 255 ? 22.816 -26.300 -6.032 1.00 43.69 255 THR A O 1
ATOM 1913 N N . ALA A 1 256 ? 21.393 -25.352 -7.463 1.00 46.03 256 ALA A N 1
ATOM 1914 C CA . ALA A 1 256 ? 22.316 -24.671 -8.337 1.00 46.03 256 ALA A CA 1
ATOM 1915 C C . ALA A 1 256 ? 22.508 -23.259 -7.743 1.00 46.03 256 ALA A C 1
ATOM 1917 O O . ALA A 1 256 ? 21.658 -22.814 -6.961 1.00 46.03 256 ALA A O 1
ATOM 1918 N N . PRO A 1 257 ? 23.590 -22.531 -8.072 1.00 41.47 257 PRO A N 1
ATOM 1919 C CA . PRO A 1 257 ? 23.582 -21.082 -7.875 1.00 41.47 257 PRO A CA 1
ATOM 1920 C C . PRO A 1 257 ? 22.236 -20.536 -8.381 1.00 41.47 257 PRO A C 1
ATOM 1922 O O . PRO A 1 257 ? 21.735 -21.083 -9.375 1.00 41.47 257 PRO A O 1
ATOM 1925 N N . PRO A 1 258 ? 21.623 -19.543 -7.699 1.00 47.19 258 PRO A N 1
ATOM 1926 C CA . PRO A 1 258 ? 20.376 -18.964 -8.182 1.00 47.19 258 PRO A CA 1
ATOM 1927 C C . PRO A 1 258 ? 20.551 -18.712 -9.682 1.00 47.19 258 PRO A C 1
ATOM 1929 O O . PRO A 1 258 ? 21.629 -18.227 -10.061 1.00 47.19 258 PRO A O 1
ATOM 1932 N N . PRO A 1 259 ? 19.585 -19.103 -10.546 1.00 45.31 259 PRO A N 1
ATOM 1933 C CA . PRO A 1 259 ? 19.648 -18.653 -11.929 1.00 45.31 259 PRO A CA 1
ATOM 1934 C C . PRO A 1 259 ? 19.922 -17.152 -11.847 1.00 45.31 259 PRO A C 1
ATOM 1936 O O . PRO A 1 259 ? 19.327 -16.518 -10.965 1.00 45.31 259 PRO A O 1
ATOM 1939 N N . PRO A 1 260 ? 20.887 -16.618 -12.622 1.00 47.41 260 PRO A N 1
ATOM 1940 C CA . PRO A 1 260 ? 21.204 -15.200 -12.551 1.00 47.41 260 PRO A CA 1
ATOM 1941 C C . PRO A 1 260 ? 19.866 -14.478 -12.557 1.00 47.41 260 PRO A C 1
ATOM 1943 O O . PRO A 1 260 ? 19.057 -14.763 -13.446 1.00 47.41 260 PRO A O 1
ATOM 1946 N N . VAL A 1 261 ? 19.589 -13.707 -11.490 1.00 48.41 261 VAL A N 1
ATOM 1947 C CA . VAL A 1 261 ? 18.374 -12.888 -11.395 1.00 48.41 261 VAL A CA 1
ATOM 1948 C C . VAL A 1 261 ? 18.254 -12.275 -12.778 1.00 48.41 261 VAL A C 1
ATOM 1950 O O . VAL A 1 261 ? 19.245 -11.656 -13.183 1.00 48.41 261 VAL A O 1
ATOM 1953 N N . PRO A 1 262 ? 17.200 -12.589 -13.564 1.00 55.91 262 PRO A N 1
ATOM 1954 C CA . PRO A 1 262 ? 17.140 -12.111 -14.932 1.00 55.91 262 PRO A CA 1
ATOM 1955 C C . PRO A 1 262 ? 17.351 -10.614 -14.825 1.00 55.91 262 PRO A C 1
ATOM 1957 O O . PRO A 1 262 ? 16.628 -9.957 -14.074 1.00 55.91 262 PRO A O 1
ATOM 1960 N N . GLU A 1 263 ? 18.445 -10.132 -15.419 1.00 61.47 263 GLU A N 1
ATOM 1961 C CA . GLU A 1 263 ? 18.837 -8.744 -15.237 1.00 61.47 263 GLU A CA 1
ATOM 1962 C C . GLU A 1 263 ? 17.615 -7.899 -15.582 1.00 61.47 263 GLU A C 1
ATOM 1964 O O . GLU A 1 263 ? 16.966 -8.191 -16.595 1.00 61.47 263 GLU A O 1
ATOM 1969 N N . PRO A 1 264 ? 17.244 -6.937 -14.718 1.00 64.94 264 PRO A N 1
ATOM 1970 C CA . PRO A 1 264 ? 16.015 -6.186 -14.893 1.00 64.94 264 PRO A CA 1
ATOM 1971 C C . PRO A 1 264 ? 16.021 -5.624 -16.312 1.00 64.94 264 PRO A C 1
ATOM 1973 O O . PRO A 1 264 ? 16.949 -4.910 -16.706 1.00 64.94 264 PRO A O 1
ATOM 1976 N N . VAL A 1 265 ? 15.043 -6.059 -17.109 1.00 74.25 265 VAL A N 1
ATOM 1977 C CA . VAL A 1 265 ? 15.074 -5.870 -18.560 1.00 74.25 265 VAL A CA 1
ATOM 1978 C C . VAL A 1 265 ? 14.977 -4.380 -18.820 1.00 74.25 265 VAL A C 1
ATOM 1980 O O . VAL A 1 265 ? 13.915 -3.792 -18.637 1.00 74.25 265 VAL A O 1
ATOM 1983 N N . GLN A 1 266 ? 16.081 -3.765 -19.242 1.00 86.00 266 GLN A N 1
ATOM 1984 C CA . GLN A 1 266 ? 16.063 -2.361 -19.616 1.00 86.00 266 GLN A CA 1
ATOM 1985 C C . GLN A 1 266 ? 15.230 -2.194 -20.883 1.00 86.00 266 GLN A C 1
ATOM 1987 O O . GLN A 1 266 ? 15.637 -2.585 -21.976 1.00 86.00 266 GLN A O 1
ATOM 1992 N N . VAL A 1 267 ? 14.047 -1.614 -20.715 1.00 86.56 267 VAL A N 1
ATOM 1993 C CA . VAL A 1 267 ? 13.109 -1.324 -21.801 1.00 86.56 267 VAL A CA 1
ATOM 1994 C C . VAL A 1 267 ? 13.373 0.037 -22.445 1.00 86.56 267 VAL A C 1
ATOM 1996 O O . VAL A 1 267 ? 12.885 0.290 -23.541 1.00 86.56 267 VAL A O 1
ATOM 1999 N N . GLY A 1 268 ? 14.183 0.897 -21.816 1.00 88.44 268 GLY A N 1
ATOM 2000 C CA . GLY A 1 268 ? 14.510 2.221 -22.349 1.00 88.44 268 GLY A CA 1
ATOM 2001 C C . GLY A 1 268 ? 13.298 3.154 -22.372 1.00 88.44 268 GLY A C 1
ATOM 2002 O O . GLY A 1 268 ? 12.490 3.150 -21.446 1.00 88.44 268 GLY A O 1
ATOM 2003 N N . GLU A 1 269 ? 13.184 3.977 -23.413 1.00 93.00 269 GLU A N 1
ATOM 2004 C CA . GLU A 1 269 ? 12.016 4.839 -23.624 1.00 93.00 269 GLU A CA 1
ATOM 2005 C C . GLU A 1 269 ? 10.922 4.104 -24.401 1.00 93.00 269 GLU A C 1
ATOM 2007 O O . GLU A 1 269 ? 11.104 3.809 -25.584 1.00 93.00 269 GLU A O 1
ATOM 2012 N N . ILE A 1 270 ? 9.771 3.878 -23.768 1.00 93.38 270 ILE A N 1
ATOM 2013 C CA . ILE A 1 270 ? 8.603 3.241 -24.398 1.00 93.38 270 ILE A CA 1
ATOM 2014 C C . ILE A 1 270 ? 7.339 4.080 -24.206 1.00 93.38 270 ILE A C 1
ATOM 2016 O O . ILE A 1 270 ? 7.268 4.934 -23.329 1.00 93.38 270 ILE A O 1
ATOM 2020 N N . THR A 1 271 ? 6.326 3.859 -25.029 1.00 94.06 271 THR A N 1
ATOM 2021 C CA . THR A 1 271 ? 5.004 4.499 -24.925 1.00 94.06 271 THR A CA 1
ATOM 2022 C C . THR A 1 271 ? 4.128 3.844 -23.851 1.00 94.06 271 THR A C 1
ATOM 2024 O O . THR A 1 271 ? 4.405 2.735 -23.387 1.00 94.06 271 THR A O 1
ATOM 2027 N N . GLU A 1 272 ? 3.036 4.505 -23.455 1.00 91.31 272 GLU A N 1
ATOM 2028 C CA . GLU A 1 272 ? 2.055 3.903 -22.538 1.00 91.31 272 GLU A CA 1
ATOM 2029 C C . GLU A 1 272 ? 1.383 2.669 -23.161 1.00 91.31 272 GLU A C 1
ATOM 2031 O O . GLU A 1 272 ? 1.105 1.693 -22.465 1.00 91.31 272 GLU A O 1
ATOM 2036 N N . GLU A 1 273 ? 1.156 2.670 -24.476 1.00 91.38 273 GLU A N 1
ATOM 2037 C CA . GLU A 1 273 ? 0.612 1.530 -25.216 1.00 91.38 273 GLU A CA 1
ATOM 2038 C C . GLU A 1 273 ? 1.559 0.327 -25.210 1.00 91.38 273 GLU A C 1
ATOM 2040 O O . GLU A 1 273 ? 1.112 -0.814 -25.075 1.00 91.38 273 GLU A O 1
ATOM 2045 N N . GLU A 1 274 ? 2.863 0.568 -25.333 1.00 93.00 274 GLU A N 1
ATOM 2046 C CA . GLU A 1 274 ? 3.883 -0.476 -25.220 1.00 93.00 274 GLU A CA 1
ATOM 2047 C C . GLU A 1 274 ? 3.986 -0.999 -23.785 1.00 93.00 274 GLU A C 1
ATOM 2049 O O . GLU A 1 274 ? 4.095 -2.212 -23.592 1.00 93.00 274 GLU A O 1
ATOM 2054 N N . LEU A 1 275 ? 3.863 -0.124 -22.776 1.00 94.62 275 LEU A N 1
ATOM 2055 C CA . LEU A 1 275 ? 3.865 -0.529 -21.369 1.00 94.62 275 LEU A CA 1
ATOM 2056 C C . LEU A 1 275 ? 2.717 -1.506 -21.048 1.00 94.62 275 LEU A C 1
ATOM 2058 O O . LEU A 1 275 ? 2.923 -2.453 -20.289 1.00 94.62 275 LEU A O 1
ATOM 2062 N N . ARG A 1 276 ? 1.541 -1.361 -21.679 1.00 93.69 276 ARG A N 1
ATOM 2063 C CA . ARG A 1 276 ? 0.378 -2.256 -21.466 1.00 93.69 276 ARG A CA 1
ATOM 2064 C C . ARG A 1 276 ? 0.647 -3.721 -21.780 1.00 93.69 276 ARG A C 1
ATOM 2066 O O . ARG A 1 276 ? -0.083 -4.584 -21.308 1.00 93.69 276 ARG A O 1
ATOM 2073 N N . GLN A 1 277 ? 1.681 -4.014 -22.564 1.00 93.56 277 GLN A N 1
ATOM 2074 C CA . GLN A 1 277 ? 2.071 -5.387 -22.874 1.00 93.56 277 GLN A CA 1
ATOM 2075 C C . GLN A 1 277 ? 2.760 -6.104 -21.702 1.00 93.56 277 GLN A C 1
ATOM 2077 O O . GLN A 1 277 ? 3.006 -7.307 -21.799 1.00 93.56 277 GLN A O 1
ATOM 2082 N N . TYR A 1 278 ? 3.087 -5.372 -20.633 1.00 94.12 278 TYR A N 1
ATOM 2083 C CA . TYR A 1 278 ? 3.807 -5.833 -19.446 1.00 94.12 278 TYR A CA 1
ATOM 2084 C C . TYR A 1 278 ? 2.904 -5.855 -18.197 1.00 94.12 278 TYR A C 1
ATOM 2086 O O . TYR A 1 278 ? 3.336 -5.545 -17.088 1.00 94.12 278 TYR A O 1
ATOM 2094 N N . ASP A 1 279 ? 1.632 -6.216 -18.378 1.00 92.88 279 ASP A N 1
ATOM 2095 C CA . ASP A 1 279 ? 0.611 -6.346 -17.325 1.00 92.88 279 ASP A CA 1
ATOM 2096 C C . ASP A 1 279 ? 0.683 -7.679 -16.549 1.00 92.88 279 ASP A C 1
ATOM 2098 O O . ASP A 1 279 ? -0.062 -7.910 -15.597 1.00 92.88 279 ASP A O 1
ATOM 2102 N N . GLY A 1 280 ? 1.581 -8.579 -16.959 1.00 89.56 280 GLY A N 1
ATOM 2103 C CA . GLY A 1 280 ? 1.739 -9.902 -16.364 1.00 89.56 280 GLY A CA 1
ATOM 2104 C C . GLY A 1 280 ? 0.809 -10.973 -16.912 1.00 89.56 280 GLY A C 1
ATOM 2105 O O . GLY A 1 280 ? 0.862 -12.097 -16.403 1.00 89.56 280 GLY A O 1
ATOM 2106 N N . SER A 1 281 ? -0.002 -10.669 -17.927 1.00 88.81 281 SER A N 1
ATOM 2107 C CA . SER A 1 281 ? -0.808 -11.660 -18.649 1.00 88.81 281 SER A CA 1
ATOM 2108 C C . SER A 1 281 ? 0.076 -12.679 -19.375 1.00 88.81 281 SER A C 1
ATOM 2110 O O . SER A 1 281 ? -0.261 -13.861 -19.442 1.00 88.81 281 SER A O 1
ATOM 2112 N N . ASP A 1 282 ? 1.235 -12.238 -19.870 1.00 87.38 282 ASP A N 1
ATOM 2113 C CA . ASP A 1 282 ? 2.268 -13.104 -20.436 1.00 87.38 282 ASP A CA 1
ATOM 2114 C C . ASP A 1 282 ? 3.267 -13.531 -19.333 1.00 87.38 282 ASP A C 1
ATOM 2116 O O . ASP A 1 282 ? 3.888 -12.674 -18.691 1.00 87.38 282 ASP A O 1
ATOM 2120 N N . PRO A 1 283 ? 3.424 -14.836 -19.037 1.00 81.94 283 PRO A N 1
ATOM 2121 C CA . PRO A 1 283 ? 4.396 -15.315 -18.056 1.00 81.94 283 PRO A CA 1
ATOM 2122 C C . PRO A 1 283 ? 5.855 -15.105 -18.477 1.00 81.94 283 PRO A C 1
ATOM 2124 O O . PRO A 1 283 ? 6.705 -15.036 -17.592 1.00 81.94 283 PRO A O 1
ATOM 2127 N N . GLU A 1 284 ? 6.137 -14.973 -19.776 1.00 83.50 284 GLU A N 1
ATOM 2128 C CA . GLU A 1 284 ? 7.498 -14.826 -20.315 1.00 83.50 284 GLU A CA 1
ATOM 2129 C C . GLU A 1 284 ? 7.966 -13.360 -20.353 1.00 83.50 284 GLU A C 1
ATOM 2131 O O . GLU A 1 284 ? 9.153 -13.091 -20.540 1.00 83.50 284 GLU A O 1
ATOM 2136 N N . LYS A 1 285 ? 7.051 -12.399 -20.164 1.00 88.75 285 LYS A N 1
ATOM 2137 C CA . LYS A 1 285 ? 7.377 -10.970 -20.081 1.00 88.75 285 LYS A CA 1
ATOM 2138 C C . LYS A 1 285 ? 7.574 -10.520 -18.631 1.00 88.75 285 LYS A C 1
ATOM 2140 O O . LYS A 1 285 ? 6.897 -11.040 -17.733 1.00 88.75 285 LYS A O 1
ATOM 2145 N N . PRO A 1 286 ? 8.454 -9.529 -18.391 1.00 91.44 286 PRO A N 1
ATOM 2146 C CA . PRO A 1 286 ? 8.539 -8.889 -17.089 1.00 91.44 286 PRO A CA 1
ATOM 2147 C C . PRO A 1 286 ? 7.236 -8.147 -16.775 1.00 91.44 286 PRO A C 1
ATOM 2149 O O . PRO A 1 286 ? 6.486 -7.741 -17.665 1.00 91.44 286 PRO A O 1
ATOM 2152 N N . LEU A 1 287 ? 6.973 -7.977 -15.487 1.00 93.81 287 LEU A N 1
ATOM 2153 C CA . LEU A 1 287 ? 5.846 -7.218 -14.971 1.00 93.81 287 LEU A CA 1
ATOM 2154 C C . LEU A 1 287 ? 6.311 -5.793 -14.692 1.00 93.81 287 LEU A C 1
ATOM 2156 O O . LEU A 1 287 ? 7.126 -5.581 -13.795 1.00 93.81 287 LEU A O 1
ATOM 2160 N N . LEU A 1 288 ? 5.806 -4.824 -15.449 1.00 95.75 288 LEU A N 1
ATOM 2161 C CA . LEU A 1 288 ? 6.275 -3.443 -15.367 1.00 95.75 288 LEU A CA 1
ATOM 2162 C C . LEU A 1 288 ? 5.170 -2.513 -14.878 1.00 95.75 288 LEU A C 1
ATOM 2164 O O . LEU A 1 288 ? 3.988 -2.741 -15.121 1.00 95.75 288 LEU A O 1
ATOM 2168 N N . MET A 1 289 ? 5.557 -1.438 -14.203 1.00 95.94 289 MET A N 1
ATOM 2169 C CA . MET A 1 289 ? 4.640 -0.390 -13.758 1.00 95.94 289 MET A CA 1
ATOM 2170 C C . MET A 1 289 ? 5.357 0.956 -13.784 1.00 95.94 289 MET A C 1
ATOM 2172 O O . MET A 1 289 ? 6.521 1.033 -13.393 1.00 95.94 289 MET A O 1
ATOM 2176 N N . ALA A 1 290 ? 4.681 2.015 -14.228 1.00 96.94 290 ALA A N 1
ATOM 2177 C CA . ALA A 1 290 ? 5.258 3.354 -14.257 1.00 96.94 290 ALA A CA 1
ATOM 2178 C C . ALA A 1 290 ? 4.755 4.239 -13.108 1.00 96.94 290 ALA A C 1
ATOM 2180 O O . ALA A 1 290 ? 3.594 4.169 -12.711 1.00 96.94 290 ALA A O 1
ATOM 2181 N N . ILE A 1 291 ? 5.648 5.074 -12.573 1.00 96.25 291 ILE A N 1
ATOM 2182 C CA . ILE A 1 291 ? 5.356 6.123 -11.587 1.00 96.25 291 ILE A CA 1
ATOM 2183 C C . ILE A 1 291 ? 6.170 7.356 -11.973 1.00 96.25 291 ILE A C 1
ATOM 2185 O O . ILE A 1 291 ? 7.378 7.275 -12.177 1.00 96.25 291 ILE A O 1
ATOM 2189 N N . LYS A 1 292 ? 5.509 8.507 -12.095 1.00 93.75 292 LYS A N 1
ATOM 2190 C CA . LYS A 1 292 ? 6.052 9.771 -12.620 1.00 93.75 292 LYS A CA 1
ATOM 2191 C C . LYS A 1 292 ? 6.752 9.597 -13.974 1.00 93.75 292 LYS A C 1
ATOM 2193 O O . LYS A 1 292 ? 7.743 10.262 -14.256 1.00 93.75 292 LYS A O 1
ATOM 2198 N N . GLY A 1 293 ? 6.237 8.697 -14.814 1.00 92.31 293 GLY A N 1
ATOM 2199 C CA . GLY A 1 293 ? 6.852 8.348 -16.094 1.00 92.31 293 GLY A CA 1
ATOM 2200 C C . GLY A 1 293 ? 8.142 7.526 -15.983 1.00 92.31 293 GLY A C 1
ATOM 2201 O O . GLY A 1 293 ? 8.743 7.234 -17.009 1.00 92.31 293 GLY A O 1
ATOM 2202 N N . GLN A 1 294 ? 8.573 7.120 -14.787 1.00 95.94 294 GLN A N 1
ATOM 2203 C CA . GLN A 1 294 ? 9.667 6.171 -14.596 1.00 95.94 294 GLN A CA 1
ATOM 2204 C C . GLN A 1 294 ? 9.107 4.752 -14.504 1.00 95.94 294 GLN A C 1
ATOM 2206 O O . GLN A 1 294 ? 8.181 4.508 -13.738 1.00 95.94 294 GLN A O 1
ATOM 2211 N N . ILE A 1 295 ? 9.667 3.818 -15.266 1.00 97.00 295 ILE A N 1
ATOM 2212 C CA . ILE A 1 295 ? 9.227 2.423 -15.321 1.00 97.00 295 ILE A CA 1
ATOM 2213 C C . ILE A 1 295 ? 10.049 1.592 -14.340 1.00 97.00 295 ILE A C 1
ATOM 2215 O O . ILE A 1 295 ? 11.283 1.628 -14.361 1.00 97.00 295 ILE A O 1
ATOM 2219 N N . TYR A 1 296 ? 9.347 0.827 -13.512 1.00 96.00 296 TYR A N 1
ATOM 2220 C CA . TYR A 1 296 ? 9.898 -0.076 -12.513 1.00 96.00 296 TYR A CA 1
ATOM 2221 C C . TYR A 1 296 ? 9.579 -1.524 -12.866 1.00 96.00 296 TYR A C 1
ATOM 2223 O O . TYR A 1 296 ? 8.451 -1.834 -13.261 1.00 96.00 296 TYR A O 1
ATOM 2231 N N . ASP A 1 297 ? 10.558 -2.405 -12.678 1.00 95.19 297 ASP A N 1
ATOM 2232 C CA . ASP A 1 297 ? 10.347 -3.849 -12.755 1.00 95.19 297 ASP A CA 1
ATOM 2233 C C . ASP A 1 297 ? 9.806 -4.365 -11.419 1.00 95.19 297 ASP A C 1
ATOM 2235 O O . ASP A 1 297 ? 10.496 -4.369 -10.397 1.00 95.19 297 ASP A O 1
ATOM 2239 N N . VAL A 1 298 ? 8.542 -4.783 -11.426 1.00 93.44 298 VAL A N 1
ATOM 2240 C CA . VAL A 1 298 ? 7.835 -5.315 -10.257 1.00 93.44 298 VAL A CA 1
ATOM 2241 C C . VAL A 1 298 ? 7.639 -6.834 -10.349 1.00 93.44 298 VAL A C 1
ATOM 2243 O O . VAL A 1 298 ? 6.806 -7.391 -9.628 1.00 93.44 298 VAL A O 1
ATOM 2246 N N . SER A 1 299 ? 8.414 -7.523 -11.197 1.00 90.06 299 SER A N 1
ATOM 2247 C CA . SER A 1 299 ? 8.323 -8.976 -11.430 1.00 90.06 299 SER A CA 1
ATOM 2248 C C . SER A 1 299 ? 8.528 -9.807 -10.164 1.00 90.06 299 SER A C 1
ATOM 2250 O O . SER A 1 299 ? 7.815 -10.789 -9.956 1.00 90.06 299 SER A O 1
ATOM 2252 N N . GLU A 1 300 ? 9.426 -9.391 -9.266 1.00 85.31 300 GLU A N 1
ATOM 2253 C CA . GLU A 1 300 ? 9.631 -10.053 -7.964 1.00 85.31 300 GLU A CA 1
ATOM 2254 C C . GLU A 1 300 ? 8.394 -9.958 -7.053 1.00 85.31 300 GLU A C 1
ATOM 2256 O O . GLU A 1 300 ? 8.168 -10.803 -6.188 1.00 85.31 300 GLU A O 1
ATOM 2261 N N . SER A 1 301 ? 7.539 -8.962 -7.295 1.00 86.19 301 SER A N 1
ATOM 2262 C CA . SER A 1 301 ? 6.289 -8.714 -6.577 1.00 86.19 301 SER A CA 1
ATOM 2263 C C . SER A 1 301 ? 5.056 -9.173 -7.368 1.00 86.19 301 SER A C 1
ATOM 2265 O O . SER A 1 301 ? 3.963 -8.632 -7.179 1.00 86.19 301 SER A O 1
ATOM 2267 N N . ARG A 1 302 ? 5.175 -10.198 -8.228 1.00 84.81 302 ARG A N 1
ATOM 2268 C CA . ARG A 1 302 ? 4.045 -10.741 -9.016 1.00 84.81 302 ARG A CA 1
ATOM 2269 C C . ARG A 1 302 ? 2.870 -11.219 -8.155 1.00 84.81 302 ARG A C 1
ATOM 2271 O O . ARG A 1 302 ? 1.740 -11.213 -8.619 1.00 84.81 302 ARG A O 1
ATOM 2278 N N . MET A 1 303 ? 3.099 -11.549 -6.883 1.00 81.94 303 MET A N 1
ATOM 2279 C CA . MET A 1 303 ? 2.020 -11.838 -5.925 1.00 81.94 303 MET A CA 1
ATOM 2280 C C . MET A 1 303 ? 1.118 -10.628 -5.608 1.00 81.94 303 MET A C 1
ATOM 2282 O O . MET A 1 303 ? -0.002 -10.816 -5.147 1.00 81.94 303 MET A O 1
ATOM 2286 N N . PHE A 1 304 ? 1.600 -9.400 -5.827 1.00 78.56 304 PHE A N 1
ATOM 2287 C CA . PHE A 1 304 ? 0.874 -8.153 -5.566 1.00 78.56 304 PHE A CA 1
ATOM 2288 C C . PHE A 1 304 ? 0.313 -7.537 -6.847 1.00 78.56 304 PHE A C 1
ATOM 2290 O O . PHE A 1 304 ? -0.833 -7.091 -6.845 1.00 78.56 304 PHE A O 1
ATOM 2297 N N . TYR A 1 305 ? 1.103 -7.538 -7.924 1.00 87.38 305 TYR A N 1
ATOM 2298 C CA . TYR A 1 305 ? 0.774 -6.859 -9.185 1.00 87.38 305 TYR A CA 1
ATOM 2299 C C . TYR A 1 305 ? 0.442 -7.818 -10.335 1.00 87.38 305 TYR A C 1
ATOM 2301 O O . TYR A 1 305 ? 0.057 -7.373 -11.406 1.00 87.38 305 TYR A O 1
ATOM 2309 N N . GLY A 1 306 ? 0.631 -9.128 -10.163 1.00 84.56 306 GLY A N 1
ATOM 2310 C CA . GLY A 1 306 ? 0.339 -10.106 -11.208 1.00 84.56 306 GLY A CA 1
ATOM 2311 C C . GLY A 1 306 ? -1.163 -10.357 -11.378 1.00 84.56 306 GLY A C 1
ATOM 2312 O O . GLY A 1 306 ? -1.962 -9.949 -10.532 1.00 84.56 306 GLY A O 1
ATOM 2313 N N . PRO A 1 307 ? -1.573 -11.069 -12.441 1.00 86.31 307 PRO A N 1
ATOM 2314 C CA . PRO A 1 307 ? -2.981 -11.349 -12.707 1.00 86.31 307 PRO A CA 1
ATOM 2315 C C . PRO A 1 307 ? -3.696 -11.991 -11.510 1.00 86.31 307 PRO A C 1
ATOM 2317 O O . PRO A 1 307 ? -3.237 -12.993 -10.962 1.00 86.31 307 PRO A O 1
ATOM 2320 N N . GLY A 1 308 ? -4.833 -11.414 -11.112 1.00 79.12 308 GLY A N 1
ATOM 2321 C CA . GLY A 1 308 ? -5.636 -11.872 -9.970 1.00 79.12 308 GLY A CA 1
ATOM 2322 C C . GLY A 1 308 ? -5.195 -11.338 -8.601 1.00 79.12 308 GLY A C 1
ATOM 2323 O O . GLY A 1 308 ? -5.870 -11.607 -7.610 1.00 79.12 308 GLY A O 1
ATOM 2324 N N . ALA A 1 309 ? -4.105 -10.570 -8.529 1.00 79.69 309 ALA A N 1
ATOM 2325 C CA . ALA A 1 309 ? -3.663 -9.923 -7.300 1.00 79.69 309 ALA A CA 1
ATOM 2326 C C . ALA A 1 309 ? -4.367 -8.574 -7.055 1.00 79.69 309 ALA A C 1
ATOM 2328 O O . ALA A 1 309 ? -4.906 -7.950 -7.970 1.00 79.69 309 ALA A O 1
ATOM 2329 N N . ALA A 1 310 ? -4.331 -8.094 -5.807 1.00 73.25 310 ALA A N 1
ATOM 2330 C CA . ALA A 1 310 ? -5.048 -6.887 -5.377 1.00 73.25 310 ALA A CA 1
ATOM 2331 C C . ALA A 1 310 ? -4.628 -5.604 -6.122 1.00 73.25 310 ALA A C 1
ATOM 2333 O O . ALA A 1 310 ? -5.422 -4.673 -6.239 1.00 73.25 310 ALA A O 1
ATOM 2334 N N . TYR A 1 311 ? -3.396 -5.560 -6.638 1.00 81.56 311 TYR A N 1
ATOM 2335 C CA . TYR A 1 311 ? -2.821 -4.403 -7.325 1.00 81.56 311 TYR A CA 1
ATOM 2336 C C . TYR A 1 311 ? -2.597 -4.647 -8.822 1.00 81.56 311 TYR A C 1
ATOM 2338 O O . TYR A 1 311 ? -1.905 -3.867 -9.475 1.00 81.56 311 TYR A O 1
ATOM 2346 N N . ALA A 1 312 ? -3.198 -5.705 -9.380 1.00 87.44 312 ALA A N 1
ATOM 2347 C CA . ALA A 1 312 ? -3.027 -6.094 -10.781 1.00 87.44 312 ALA A CA 1
ATOM 2348 C C . ALA A 1 312 ? -3.403 -4.987 -11.776 1.00 87.44 312 ALA A C 1
ATOM 2350 O O . ALA A 1 312 ? -2.806 -4.862 -12.837 1.00 87.44 312 ALA A O 1
ATOM 2351 N N . LEU A 1 313 ? -4.366 -4.135 -11.415 1.00 91.12 313 LEU A N 1
ATOM 2352 C CA . LEU A 1 313 ? -4.815 -3.015 -12.246 1.00 91.12 313 LEU A CA 1
ATOM 2353 C C . LEU A 1 313 ? -3.732 -1.968 -12.557 1.00 91.12 313 LEU A C 1
ATOM 2355 O O . LEU A 1 313 ? -3.897 -1.230 -13.530 1.00 91.12 313 LEU A O 1
ATOM 2359 N N . PHE A 1 314 ? -2.666 -1.889 -11.752 1.00 93.88 314 PHE A N 1
ATOM 2360 C CA . PHE A 1 314 ? -1.551 -0.970 -11.980 1.00 93.88 314 PHE A CA 1
ATOM 2361 C C . PHE A 1 314 ? -0.498 -1.540 -12.936 1.00 93.88 314 PHE A C 1
ATOM 2363 O O . PHE A 1 314 ? 0.227 -0.772 -13.565 1.00 93.88 314 PHE A O 1
ATOM 2370 N N . ALA A 1 315 ? -0.415 -2.866 -13.069 1.00 94.88 315 ALA A N 1
ATOM 2371 C CA . ALA A 1 315 ? 0.556 -3.497 -13.950 1.00 94.88 315 ALA A CA 1
ATOM 2372 C C . ALA A 1 315 ? 0.320 -3.096 -15.414 1.00 94.88 315 ALA A C 1
ATOM 2374 O O . ALA A 1 315 ? -0.815 -2.999 -15.886 1.00 94.88 315 ALA A O 1
ATOM 2375 N N . GLY A 1 316 ? 1.411 -2.833 -16.126 1.00 95.25 316 GLY A N 1
ATOM 2376 C CA . GLY A 1 316 ? 1.404 -2.355 -17.503 1.00 95.25 316 GLY A CA 1
ATOM 2377 C C . GLY A 1 316 ? 0.881 -0.924 -17.679 1.00 95.25 316 GLY A C 1
ATOM 2378 O O . GLY A 1 316 ? 0.531 -0.539 -18.793 1.00 95.25 316 GLY A O 1
ATOM 2379 N N . LYS A 1 317 ? 0.787 -0.120 -16.612 1.00 95.88 317 LYS A N 1
ATOM 2380 C CA . LYS A 1 317 ? 0.261 1.254 -16.679 1.00 95.88 317 LYS A CA 1
ATOM 2381 C C . LYS A 1 317 ? 1.130 2.249 -15.924 1.00 95.88 317 LYS A C 1
ATOM 2383 O O . LYS A 1 317 ? 1.901 1.881 -15.037 1.00 95.88 317 LYS A O 1
ATOM 2388 N N . ASP A 1 318 ? 0.974 3.524 -16.267 1.00 96.38 318 ASP A N 1
ATOM 2389 C CA . ASP A 1 318 ? 1.441 4.618 -15.423 1.00 96.38 318 ASP A CA 1
ATOM 2390 C C . ASP A 1 318 ? 0.420 4.840 -14.302 1.00 96.38 318 ASP A C 1
ATOM 2392 O O . ASP A 1 318 ? -0.720 5.237 -14.535 1.00 96.38 318 ASP A O 1
ATOM 2396 N N . ALA A 1 319 ? 0.823 4.503 -13.080 1.00 96.06 319 ALA A N 1
ATOM 2397 C CA . ALA A 1 319 ? 0.005 4.569 -11.880 1.00 96.06 319 ALA A CA 1
ATOM 2398 C C . ALA A 1 319 ? 0.144 5.917 -11.153 1.00 96.06 319 ALA A C 1
ATOM 2400 O O . ALA A 1 319 ? -0.359 6.050 -10.039 1.00 96.06 319 ALA A O 1
ATOM 2401 N N . SER A 1 320 ? 0.816 6.914 -11.747 1.00 95.19 320 SER A N 1
ATOM 2402 C CA . SER A 1 320 ? 1.111 8.202 -11.098 1.00 95.19 320 SER A CA 1
ATOM 2403 C C . SER A 1 320 ? -0.112 8.837 -10.450 1.00 95.19 320 SER A C 1
ATOM 2405 O O . SER A 1 320 ? -0.113 9.118 -9.251 1.00 95.19 320 SER A O 1
ATOM 2407 N N . ARG A 1 321 ? -1.176 9.053 -11.227 1.00 93.31 321 ARG A N 1
ATOM 2408 C CA . ARG A 1 321 ? -2.365 9.751 -10.735 1.00 93.31 321 ARG A CA 1
ATOM 2409 C C . ARG A 1 321 ? -3.125 8.920 -9.708 1.00 93.31 321 ARG A C 1
ATOM 2411 O O . ARG A 1 321 ? -3.549 9.442 -8.678 1.00 93.31 321 ARG A O 1
ATOM 2418 N N . ALA A 1 322 ? -3.247 7.621 -9.952 1.00 90.69 322 ALA A N 1
ATOM 2419 C CA . ALA A 1 322 ? -3.886 6.695 -9.034 1.00 90.69 322 ALA A CA 1
ATOM 2420 C C . ALA A 1 322 ? -3.165 6.615 -7.683 1.00 90.69 322 ALA A C 1
ATOM 2422 O O . ALA A 1 322 ? -3.818 6.651 -6.645 1.00 90.69 322 ALA A O 1
ATOM 2423 N N . LEU A 1 323 ? -1.832 6.583 -7.671 1.00 89.31 323 LEU A N 1
ATOM 2424 C CA . LEU A 1 323 ? -1.042 6.579 -6.438 1.00 89.31 323 LEU A CA 1
ATOM 2425 C C . LEU A 1 323 ? -1.124 7.918 -5.700 1.00 89.31 323 LEU A C 1
ATOM 2427 O O . LEU A 1 323 ? -1.267 7.921 -4.477 1.00 89.31 323 LEU A O 1
ATOM 2431 N N . ALA A 1 324 ? -1.106 9.035 -6.435 1.00 84.19 324 ALA A N 1
ATOM 2432 C CA . ALA A 1 324 ? -1.284 10.375 -5.877 1.00 84.19 324 ALA A CA 1
ATOM 2433 C C . ALA A 1 324 ? -2.633 10.518 -5.152 1.00 84.19 324 ALA A C 1
ATOM 2435 O O . ALA A 1 324 ? -2.696 11.007 -4.026 1.00 84.19 324 ALA A O 1
ATOM 2436 N N . LYS A 1 325 ? -3.706 10.033 -5.789 1.00 84.00 325 LYS A N 1
ATOM 2437 C CA . LYS A 1 325 ? -5.088 10.105 -5.288 1.00 84.00 325 LYS A CA 1
ATOM 2438 C C . LYS A 1 325 ? -5.490 8.930 -4.393 1.00 84.00 325 LYS A C 1
ATOM 2440 O O . LYS A 1 325 ? -6.593 8.926 -3.856 1.00 84.00 325 LYS A O 1
ATOM 2445 N N . MET A 1 326 ? -4.632 7.916 -4.263 1.00 81.50 326 MET A N 1
ATOM 2446 C CA . MET A 1 326 ? -4.931 6.638 -3.594 1.00 81.50 326 MET A CA 1
ATOM 2447 C C . MET A 1 326 ? -6.193 5.966 -4.151 1.00 81.50 326 MET A C 1
ATOM 2449 O O . MET A 1 326 ? -7.025 5.422 -3.422 1.00 81.50 326 MET A O 1
ATOM 2453 N N . SER A 1 327 ? -6.329 6.043 -5.469 1.00 79.31 327 SER A N 1
ATOM 2454 C CA . SER A 1 327 ? -7.490 5.617 -6.230 1.00 79.31 327 SER A CA 1
ATOM 2455 C C . SER A 1 327 ? -7.220 4.289 -6.929 1.00 79.31 327 SER A C 1
ATOM 2457 O O . SER A 1 327 ? -6.120 4.035 -7.410 1.00 79.31 327 SER A O 1
ATOM 2459 N N . PHE A 1 328 ? -8.249 3.451 -7.007 1.00 85.00 328 PHE A N 1
ATOM 2460 C CA . PHE A 1 328 ? -8.263 2.232 -7.822 1.00 85.00 328 PHE A CA 1
ATOM 2461 C C . PHE A 1 328 ? -9.161 2.389 -9.056 1.00 85.00 328 PHE A C 1
ATOM 2463 O O . PHE A 1 328 ? -9.407 1.426 -9.781 1.00 85.00 328 PHE A O 1
ATOM 2470 N N . GLU A 1 329 ? -9.654 3.605 -9.294 1.00 81.69 329 GLU A N 1
ATOM 2471 C CA . GLU A 1 329 ? -10.543 3.901 -10.405 1.00 81.69 329 GLU A CA 1
ATOM 2472 C C . GLU A 1 329 ? -9.789 3.859 -11.728 1.00 81.69 329 GLU A C 1
ATOM 2474 O O . GLU A 1 329 ? -8.711 4.437 -11.876 1.00 81.69 329 GLU A O 1
ATOM 2479 N N . SER A 1 330 ? -10.399 3.235 -12.733 1.00 84.75 330 SER A N 1
ATOM 2480 C CA . SER A 1 330 ? -9.794 3.088 -14.062 1.00 84.75 330 SER A CA 1
ATOM 2481 C C . SER A 1 330 ? -9.404 4.425 -14.708 1.00 84.75 330 SER A C 1
ATOM 2483 O O . SER A 1 330 ? -8.387 4.495 -15.395 1.00 84.75 330 SER A O 1
ATOM 2485 N N . GLN A 1 331 ? -10.167 5.490 -14.438 1.00 87.44 331 GLN A N 1
ATOM 2486 C CA . GLN A 1 331 ? -9.907 6.852 -14.918 1.00 87.44 331 GLN A CA 1
ATOM 2487 C C . GLN A 1 331 ? -8.641 7.487 -14.328 1.00 87.44 331 GLN A C 1
ATOM 2489 O O . GLN A 1 331 ? -8.114 8.429 -14.910 1.00 87.44 331 GLN A O 1
ATOM 2494 N N . ASP A 1 332 ? -8.163 6.999 -13.181 1.00 88.56 332 ASP A N 1
ATOM 2495 C CA . ASP A 1 332 ? -6.967 7.511 -12.509 1.00 88.56 332 ASP A CA 1
ATOM 2496 C C . ASP A 1 332 ? -5.706 6.704 -12.874 1.00 88.56 332 ASP A C 1
ATOM 2498 O O . ASP A 1 332 ? -4.607 7.061 -12.461 1.00 88.56 332 ASP A O 1
ATOM 2502 N N . LEU A 1 333 ? -5.825 5.637 -13.675 1.00 90.88 333 LEU A N 1
ATOM 2503 C CA . LEU A 1 333 ? -4.702 4.799 -14.120 1.00 90.88 333 LEU A CA 1
ATOM 2504 C C . LEU A 1 333 ? -3.982 5.403 -15.327 1.00 90.88 333 LEU A C 1
ATOM 2506 O O . LEU A 1 333 ? -3.992 4.836 -16.422 1.00 90.88 333 LEU A O 1
ATOM 2510 N N . ASN A 1 334 ? -3.405 6.581 -15.120 1.00 92.06 334 ASN A N 1
ATOM 2511 C CA . ASN A 1 334 ? -2.623 7.297 -16.116 1.00 92.06 334 ASN A CA 1
ATOM 2512 C C . ASN A 1 334 ? -1.483 8.110 -15.477 1.00 92.06 334 ASN A C 1
ATOM 2514 O O . ASN A 1 334 ? -1.415 8.318 -14.258 1.00 92.06 334 ASN A O 1
ATOM 2518 N N . GLY A 1 335 ? -0.593 8.593 -16.345 1.00 90.25 335 GLY A N 1
ATOM 2519 C CA . GLY A 1 335 ? 0.558 9.411 -15.980 1.00 90.25 335 GLY A CA 1
ATOM 2520 C C . GLY A 1 335 ? 0.281 10.902 -15.797 1.00 90.25 335 GLY A C 1
ATOM 2521 O O . GLY A 1 335 ? 1.235 11.655 -15.583 1.00 90.25 335 GLY A O 1
ATOM 2522 N N . ASP A 1 336 ? -0.973 11.351 -15.907 1.00 91.38 336 ASP A N 1
ATOM 2523 C CA . ASP A 1 336 ? -1.314 12.770 -15.828 1.00 91.38 336 ASP A CA 1
ATOM 2524 C C . ASP A 1 336 ? -1.273 13.271 -14.380 1.00 91.38 336 ASP A C 1
ATOM 2526 O O . ASP A 1 336 ? -2.129 12.968 -13.547 1.00 91.38 336 ASP A O 1
ATOM 2530 N N . ILE A 1 337 ? -0.252 14.072 -14.092 1.00 89.38 337 ILE A N 1
ATOM 2531 C CA . ILE A 1 337 ? -0.054 14.725 -12.795 1.00 89.38 337 ILE A CA 1
ATOM 2532 C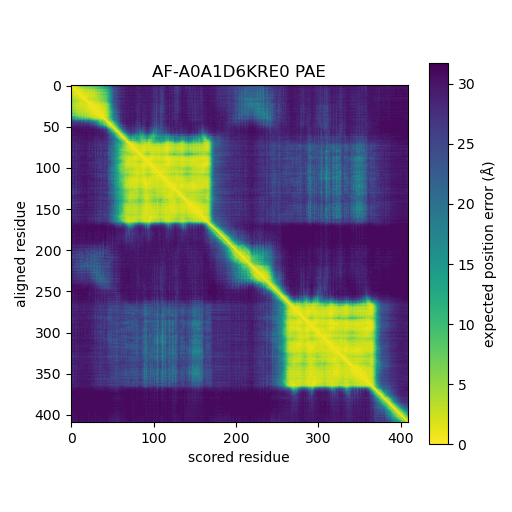 C . ILE A 1 337 ? -0.649 16.138 -12.751 1.00 89.38 337 ILE A C 1
ATOM 2534 O O . ILE A 1 337 ? -0.506 16.836 -11.745 1.00 89.38 337 ILE A O 1
ATOM 2538 N N . SER A 1 338 ? -1.297 16.588 -13.830 1.00 87.81 338 SER A N 1
ATOM 2539 C CA . SER A 1 338 ? -1.948 17.891 -13.866 1.00 87.81 338 SER A CA 1
ATOM 2540 C C . SER A 1 338 ? -3.179 17.923 -12.954 1.00 87.81 338 SER A C 1
ATOM 2542 O O . SER A 1 338 ? -3.890 16.933 -12.760 1.00 87.81 338 SER A O 1
ATOM 2544 N N . GLY A 1 339 ? -3.408 19.079 -12.330 1.00 83.31 339 GLY A N 1
ATOM 2545 C CA . GLY A 1 339 ? -4.535 19.279 -11.417 1.00 83.31 339 GLY A CA 1
ATOM 2546 C C . GLY A 1 339 ? -4.435 18.540 -10.078 1.00 83.31 339 GLY A C 1
ATOM 2547 O O . GLY A 1 339 ? -5.390 18.600 -9.308 1.00 83.31 339 GLY A O 1
ATOM 2548 N N . LEU A 1 340 ? -3.312 17.874 -9.782 1.00 81.62 340 LEU A N 1
ATOM 2549 C CA . LEU A 1 340 ? -3.051 17.315 -8.456 1.00 81.62 340 LEU A CA 1
ATOM 2550 C C . LEU A 1 340 ? -2.777 18.431 -7.443 1.00 81.62 340 LEU A C 1
ATOM 2552 O O . LEU A 1 340 ? -2.073 19.406 -7.719 1.00 81.62 340 LEU A O 1
ATOM 2556 N N . THR A 1 341 ? -3.319 18.270 -6.243 1.00 77.88 341 THR A N 1
ATOM 2557 C CA . THR A 1 341 ? -3.031 19.139 -5.101 1.00 77.88 341 THR A CA 1
ATOM 2558 C C . THR A 1 341 ? -1.595 18.930 -4.602 1.00 77.88 341 THR A C 1
ATOM 2560 O O . THR A 1 341 ? -1.008 17.865 -4.815 1.00 77.88 341 THR A O 1
ATOM 2563 N N . PRO A 1 342 ? -1.012 19.897 -3.865 1.00 68.12 342 PRO A N 1
ATOM 2564 C CA . PRO A 1 342 ? 0.311 19.724 -3.262 1.00 68.12 342 PRO A CA 1
ATOM 2565 C C . PRO A 1 342 ? 0.419 18.485 -2.360 1.00 68.12 342 PRO A C 1
ATOM 2567 O O . PRO A 1 342 ? 1.466 17.847 -2.314 1.00 68.12 342 PRO A O 1
ATOM 2570 N N . MET A 1 343 ? -0.672 18.120 -1.679 1.00 66.06 343 MET A N 1
ATOM 2571 C CA . MET A 1 343 ? -0.739 16.930 -0.827 1.00 66.06 343 MET A CA 1
ATOM 2572 C C . MET A 1 343 ? -0.711 15.633 -1.648 1.00 66.06 343 MET A C 1
ATOM 2574 O O . MET A 1 343 ? 0.049 14.723 -1.326 1.00 66.06 343 MET A O 1
ATOM 2578 N N . GLU A 1 344 ? -1.490 15.551 -2.730 1.00 76.19 344 GLU A N 1
ATOM 2579 C CA . GLU A 1 344 ? -1.478 14.396 -3.644 1.00 76.19 344 GLU A CA 1
ATOM 2580 C C . GLU A 1 344 ? -0.119 14.251 -4.344 1.00 76.19 344 GLU A C 1
ATOM 2582 O O . GLU A 1 344 ? 0.383 13.140 -4.518 1.00 76.19 344 GLU A O 1
ATOM 2587 N N . LEU A 1 345 ? 0.518 15.374 -4.693 1.00 75.62 345 LEU A N 1
ATOM 2588 C CA . LEU A 1 345 ? 1.869 15.379 -5.247 1.00 75.62 345 LEU A CA 1
ATOM 2589 C C . LEU A 1 345 ? 2.908 14.900 -4.219 1.00 75.62 345 LEU A C 1
ATOM 2591 O O . LEU A 1 345 ? 3.818 14.155 -4.580 1.00 75.62 345 LEU A O 1
ATOM 2595 N N . GLY A 1 346 ? 2.755 15.281 -2.947 1.00 68.69 346 GLY A N 1
ATOM 2596 C CA . GLY A 1 346 ? 3.547 14.752 -1.832 1.00 68.69 346 GLY A CA 1
ATOM 2597 C C . GLY A 1 346 ? 3.424 13.233 -1.722 1.00 68.69 346 GLY A C 1
ATOM 2598 O O . GLY A 1 346 ? 4.427 12.529 -1.822 1.00 68.69 346 GLY A O 1
ATOM 2599 N N . ALA A 1 347 ? 2.192 12.720 -1.670 1.00 75.25 347 ALA A N 1
ATOM 2600 C CA . ALA A 1 347 ? 1.931 11.282 -1.626 1.00 75.25 347 ALA A CA 1
ATOM 2601 C C . ALA A 1 347 ? 2.537 10.531 -2.826 1.00 75.25 347 ALA A C 1
ATOM 2603 O O . ALA A 1 347 ? 3.096 9.444 -2.667 1.00 75.25 347 ALA A O 1
ATOM 2604 N N . LEU A 1 348 ? 2.456 11.106 -4.030 1.00 87.31 348 LEU A N 1
ATOM 2605 C CA . LEU A 1 348 ? 3.081 10.539 -5.224 1.00 87.31 348 LEU A CA 1
ATOM 2606 C C . LEU A 1 348 ? 4.611 10.482 -5.112 1.00 87.31 348 LEU A C 1
ATOM 2608 O O . LEU A 1 348 ? 5.213 9.487 -5.517 1.00 87.31 348 LEU A O 1
ATOM 2612 N N . ASN A 1 349 ? 5.247 11.518 -4.561 1.00 79.69 349 ASN A N 1
ATOM 2613 C CA . ASN A 1 349 ? 6.694 11.527 -4.344 1.00 79.69 349 ASN A CA 1
ATOM 2614 C C . ASN A 1 349 ? 7.121 10.455 -3.333 1.00 79.69 349 ASN A C 1
ATOM 2616 O O . ASN A 1 349 ? 8.112 9.764 -3.569 1.00 79.69 349 ASN A O 1
ATOM 2620 N N . ASP A 1 350 ? 6.349 10.244 -2.266 1.00 74.00 350 ASP A N 1
ATOM 2621 C CA . ASP A 1 350 ? 6.631 9.182 -1.294 1.00 74.00 350 ASP A CA 1
ATOM 2622 C C . ASP A 1 350 ? 6.522 7.792 -1.922 1.00 74.00 350 ASP A C 1
ATOM 2624 O O . ASP A 1 350 ? 7.337 6.903 -1.654 1.00 74.00 350 ASP A O 1
ATOM 2628 N N . TRP A 1 351 ? 5.517 7.588 -2.778 1.00 84.38 351 TRP A N 1
ATOM 2629 C CA . TRP A 1 351 ? 5.386 6.357 -3.549 1.00 84.38 351 TRP A CA 1
ATOM 2630 C C . TRP A 1 351 ? 6.562 6.164 -4.502 1.00 84.38 351 TRP A C 1
ATOM 2632 O O . TRP A 1 351 ? 7.156 5.088 -4.511 1.00 84.38 351 TRP A O 1
ATOM 2642 N N . GLU A 1 352 ? 6.952 7.194 -5.250 1.00 89.44 352 GLU A N 1
ATOM 2643 C CA . GLU A 1 352 ? 8.108 7.127 -6.146 1.00 89.44 352 GLU A CA 1
ATOM 2644 C C . GLU A 1 352 ? 9.396 6.772 -5.389 1.00 89.44 352 GLU A C 1
ATOM 2646 O O . GLU A 1 352 ? 10.139 5.896 -5.832 1.00 89.44 352 GLU A O 1
ATOM 2651 N N . TYR A 1 353 ? 9.625 7.371 -4.216 1.00 82.38 353 TYR A N 1
ATOM 2652 C CA . TYR A 1 353 ? 10.774 7.068 -3.359 1.00 82.38 353 TYR A CA 1
ATOM 2653 C C . TYR A 1 353 ? 10.778 5.607 -2.885 1.00 82.38 353 TYR A C 1
ATOM 2655 O O . TYR A 1 353 ? 11.789 4.903 -3.005 1.00 82.38 353 TYR A O 1
ATOM 2663 N N . LYS A 1 354 ? 9.634 5.109 -2.395 1.00 82.56 354 LYS A N 1
ATOM 2664 C CA . LYS A 1 354 ? 9.484 3.707 -1.964 1.00 82.56 354 LYS A CA 1
ATOM 2665 C C . LYS A 1 354 ? 9.746 2.740 -3.115 1.00 82.56 354 LYS A C 1
ATOM 2667 O O . LYS A 1 354 ? 10.439 1.740 -2.931 1.00 82.56 354 LYS A O 1
ATOM 2672 N N . PHE A 1 355 ? 9.227 3.045 -4.302 1.00 89.50 355 PHE A N 1
ATOM 2673 C CA . PHE A 1 355 ? 9.434 2.215 -5.485 1.00 89.50 355 PHE A CA 1
ATOM 2674 C C . PHE A 1 355 ? 10.873 2.275 -5.992 1.00 89.50 355 PHE A C 1
ATOM 2676 O O . PHE A 1 355 ? 11.434 1.230 -6.296 1.00 89.50 355 PHE A O 1
ATOM 2683 N N . ALA A 1 356 ? 11.504 3.450 -5.991 1.00 85.50 356 ALA A N 1
ATOM 2684 C CA . ALA A 1 356 ? 12.915 3.615 -6.339 1.00 85.50 356 ALA A CA 1
ATOM 2685 C C . ALA A 1 356 ? 13.872 2.886 -5.395 1.00 85.50 356 ALA A C 1
ATOM 2687 O O . ALA A 1 356 ? 14.951 2.489 -5.822 1.00 85.50 356 ALA A O 1
ATOM 2688 N N . THR A 1 357 ? 13.476 2.695 -4.138 1.00 83.75 357 THR A N 1
ATOM 2689 C CA . THR A 1 357 ? 14.270 1.946 -3.156 1.00 83.75 357 THR A CA 1
ATOM 2690 C C . THR A 1 357 ? 14.078 0.434 -3.295 1.00 83.75 357 THR A C 1
ATOM 2692 O O . THR A 1 357 ? 15.000 -0.330 -3.020 1.00 83.75 357 THR A O 1
ATOM 2695 N N . LYS A 1 358 ? 12.878 -0.014 -3.691 1.00 85.69 358 LYS A N 1
ATOM 2696 C CA . LYS A 1 358 ? 12.500 -1.436 -3.696 1.00 85.69 358 LYS A CA 1
ATOM 2697 C C . LYS A 1 358 ? 12.660 -2.126 -5.053 1.00 85.69 358 LYS A C 1
ATOM 2699 O O . LYS A 1 358 ? 12.904 -3.326 -5.078 1.00 85.69 358 LYS A O 1
ATOM 2704 N N . TYR A 1 359 ? 12.486 -1.405 -6.154 1.00 90.12 359 TYR A N 1
ATOM 2705 C CA . TYR A 1 359 ? 12.434 -1.972 -7.500 1.00 90.12 359 TYR A CA 1
ATOM 2706 C C . TYR A 1 359 ? 13.465 -1.322 -8.412 1.00 90.12 359 TYR A C 1
ATOM 2708 O O . TYR A 1 359 ? 13.775 -0.134 -8.291 1.00 90.12 359 TYR A O 1
ATOM 2716 N N . ALA A 1 360 ? 13.961 -2.096 -9.372 1.00 90.81 360 ALA A N 1
ATOM 2717 C CA . ALA A 1 360 ? 14.871 -1.584 -10.382 1.00 90.81 360 ALA A CA 1
ATOM 2718 C C . ALA A 1 360 ? 14.137 -0.629 -11.336 1.00 90.81 360 ALA A C 1
ATOM 2720 O O . ALA A 1 360 ? 13.069 -0.955 -11.860 1.00 90.81 360 ALA A O 1
ATOM 2721 N N . LYS A 1 361 ? 14.734 0.541 -11.591 1.00 94.38 361 LYS A N 1
ATOM 2722 C CA . LYS A 1 361 ? 14.320 1.439 -12.677 1.00 94.38 361 LYS A CA 1
ATOM 2723 C C . LYS A 1 361 ? 14.820 0.858 -13.999 1.00 94.38 361 LYS A C 1
ATOM 2725 O O . LYS A 1 361 ? 16.020 0.648 -14.149 1.00 94.38 361 LYS A O 1
ATOM 2730 N N . VAL A 1 362 ? 13.915 0.616 -14.942 1.00 94.56 362 VAL A N 1
ATOM 2731 C CA . VAL A 1 362 ? 14.219 -0.094 -16.201 1.00 94.56 362 VAL A CA 1
ATOM 2732 C C . VAL A 1 362 ? 13.932 0.705 -17.467 1.00 94.56 362 VAL A C 1
ATOM 2734 O O . VAL A 1 362 ? 14.289 0.285 -18.566 1.00 94.56 362 VAL A O 1
ATOM 2737 N N . GLY A 1 363 ? 13.299 1.865 -17.339 1.00 93.88 363 GLY A N 1
ATOM 2738 C CA . GLY A 1 363 ? 12.992 2.711 -18.483 1.00 93.88 363 GLY A CA 1
ATOM 2739 C C . GLY A 1 363 ? 12.152 3.915 -18.110 1.00 93.88 363 GLY A C 1
ATOM 2740 O O . GLY A 1 363 ? 11.889 4.157 -16.929 1.00 93.88 363 GLY A O 1
ATOM 2741 N N . THR A 1 364 ? 11.720 4.663 -19.113 1.00 95.88 364 THR A N 1
ATOM 2742 C CA . THR A 1 364 ? 10.868 5.844 -18.972 1.00 95.88 364 THR A CA 1
ATOM 2743 C C . THR A 1 364 ? 9.750 5.829 -20.007 1.00 95.88 364 THR A C 1
ATOM 2745 O O . THR A 1 364 ? 9.860 5.225 -21.073 1.00 95.88 364 THR A O 1
ATOM 2748 N N . ILE A 1 365 ? 8.652 6.503 -19.684 1.00 94.31 365 ILE A N 1
ATOM 2749 C CA . ILE A 1 365 ? 7.531 6.684 -20.595 1.00 94.31 365 ILE A CA 1
ATOM 2750 C C . ILE A 1 365 ? 7.824 7.858 -21.522 1.00 94.31 365 ILE A C 1
ATOM 2752 O O . ILE A 1 365 ? 7.946 9.005 -21.083 1.00 94.31 365 ILE A O 1
ATOM 2756 N N . ARG A 1 366 ? 7.881 7.582 -22.825 1.00 90.25 366 ARG A N 1
ATOM 2757 C CA . ARG A 1 366 ? 7.887 8.595 -23.873 1.00 90.25 366 ARG A CA 1
ATOM 2758 C C . ARG A 1 366 ? 6.489 9.186 -23.977 1.00 90.25 366 ARG A C 1
ATOM 2760 O O . ARG A 1 366 ? 5.604 8.628 -24.622 1.00 90.25 366 ARG A O 1
ATOM 2767 N N . ARG A 1 367 ? 6.298 10.346 -23.357 1.00 78.25 367 ARG A N 1
ATOM 2768 C CA . ARG A 1 367 ? 5.093 11.150 -23.567 1.00 78.25 367 ARG A CA 1
ATOM 2769 C C . ARG A 1 367 ? 5.246 11.917 -24.875 1.00 78.25 367 ARG A C 1
ATOM 2771 O O . ARG A 1 367 ? 6.295 12.510 -25.123 1.00 78.25 367 ARG A O 1
ATOM 2778 N N . ALA A 1 368 ? 4.215 11.896 -25.719 1.00 57.62 368 ALA A N 1
ATOM 2779 C CA . ALA A 1 368 ? 4.148 12.811 -26.850 1.00 57.62 368 ALA A CA 1
ATOM 2780 C C . ALA A 1 368 ? 4.281 14.233 -26.293 1.00 57.62 368 ALA A C 1
ATOM 2782 O O . ALA A 1 368 ? 3.546 14.598 -25.374 1.00 57.62 368 ALA A O 1
ATOM 2783 N N . ALA A 1 369 ? 5.262 14.994 -26.782 1.00 43.16 369 ALA A N 1
ATOM 2784 C CA . ALA A 1 369 ? 5.469 16.355 -26.319 1.00 43.16 369 ALA A CA 1
ATOM 2785 C C . ALA A 1 369 ? 4.139 17.118 -26.439 1.00 43.16 369 ALA A C 1
ATOM 2787 O O . ALA A 1 369 ? 3.526 17.083 -27.513 1.00 43.16 369 ALA A O 1
ATOM 2788 N N . PRO A 1 370 ? 3.658 17.782 -25.374 1.00 43.00 370 PRO A N 1
ATOM 2789 C CA . PRO A 1 370 ? 2.587 18.737 -25.556 1.00 43.00 370 PRO A CA 1
ATOM 2790 C C . PRO A 1 370 ? 3.090 19.770 -26.567 1.00 43.00 370 PRO A C 1
ATOM 2792 O O . PRO A 1 370 ? 4.213 20.263 -26.439 1.00 43.00 370 PRO A O 1
ATOM 2795 N N . VAL A 1 371 ? 2.279 20.057 -27.591 1.00 40.34 371 VAL A N 1
ATOM 2796 C CA . VAL A 1 371 ? 2.443 21.253 -28.428 1.00 40.34 371 VAL A CA 1
ATOM 2797 C C . VAL A 1 371 ? 2.762 22.395 -27.475 1.00 40.34 371 VAL A C 1
ATOM 2799 O O . VAL A 1 371 ? 1.997 22.587 -26.530 1.00 40.34 371 VAL A O 1
ATOM 2802 N N . GLU A 1 372 ? 3.912 23.049 -27.669 1.00 42.84 372 GLU A N 1
ATOM 2803 C CA . GLU A 1 372 ? 4.436 24.082 -26.776 1.00 42.84 372 GLU A CA 1
ATOM 2804 C C . GLU A 1 372 ? 3.299 24.933 -26.212 1.00 42.84 372 GLU A C 1
ATOM 2806 O O . GLU A 1 372 ? 2.670 25.725 -26.920 1.00 42.84 372 GLU A O 1
ATOM 2811 N N . VAL A 1 373 ? 3.025 24.768 -24.918 1.00 38.88 373 VAL A N 1
ATOM 2812 C CA . VAL A 1 373 ? 2.258 25.761 -24.183 1.00 38.88 373 VAL A CA 1
ATOM 2813 C C . VAL A 1 373 ? 3.216 26.927 -24.023 1.00 38.88 373 VAL A C 1
ATOM 2815 O O . VAL A 1 373 ? 3.993 27.002 -23.074 1.00 38.88 373 VAL A O 1
ATOM 2818 N N . VAL A 1 374 ? 3.212 27.794 -25.034 1.00 36.84 374 VAL A N 1
ATOM 2819 C CA . VAL A 1 374 ? 3.783 29.131 -24.976 1.00 36.84 374 VAL A CA 1
ATOM 2820 C C . VAL A 1 374 ? 3.270 29.744 -23.679 1.00 36.84 374 VAL A C 1
ATOM 2822 O O . VAL A 1 374 ? 2.072 29.997 -23.541 1.00 36.84 374 VAL A O 1
ATOM 2825 N N . TYR A 1 375 ? 4.166 29.959 -22.715 1.00 32.22 375 TYR A N 1
ATOM 2826 C CA . TYR A 1 375 ? 3.898 30.816 -21.568 1.00 32.22 375 TYR A CA 1
ATOM 2827 C C . TYR A 1 375 ? 3.688 32.239 -22.098 1.00 32.22 375 TYR A C 1
ATOM 2829 O O . TYR A 1 375 ? 4.595 33.069 -22.146 1.00 32.22 375 TYR A O 1
ATOM 2837 N N . GLY A 1 376 ? 2.469 32.515 -22.551 1.00 40.75 376 GLY A N 1
ATOM 2838 C CA . GLY A 1 376 ? 1.962 33.857 -22.742 1.00 40.75 376 GLY A CA 1
ATOM 2839 C C . GLY A 1 376 ? 1.754 34.467 -21.367 1.00 40.75 376 GLY A C 1
ATOM 2840 O O . GLY A 1 376 ? 0.766 34.156 -20.712 1.00 40.75 376 GLY A O 1
ATOM 2841 N N . ASN A 1 377 ? 2.747 35.236 -20.917 1.00 42.69 377 ASN A N 1
ATOM 2842 C CA . ASN A 1 377 ? 2.620 36.507 -20.196 1.00 42.69 377 ASN A CA 1
ATOM 2843 C C . ASN A 1 377 ? 4.017 36.980 -19.765 1.00 42.69 377 ASN A C 1
ATOM 2845 O O . ASN A 1 377 ? 4.380 36.936 -18.593 1.00 42.69 377 ASN A O 1
ATOM 2849 N N . ILE A 1 378 ? 4.800 37.454 -20.734 1.00 40.34 378 ILE A N 1
ATOM 2850 C CA . ILE A 1 378 ? 5.882 38.405 -20.471 1.00 40.34 378 ILE A CA 1
ATOM 2851 C C . ILE A 1 378 ? 5.415 39.726 -21.077 1.00 40.34 378 ILE A C 1
ATOM 2853 O O . ILE A 1 378 ? 5.114 39.797 -22.271 1.00 40.34 378 ILE A O 1
ATOM 2857 N N . SER A 1 379 ? 5.277 40.739 -20.223 1.00 48.97 379 SER A N 1
ATOM 2858 C CA . SER A 1 379 ? 4.934 42.110 -20.598 1.00 48.97 379 SER A CA 1
ATOM 2859 C C . SER A 1 379 ? 5.888 42.646 -21.681 1.00 48.97 379 SER A C 1
ATOM 2861 O O . SER A 1 379 ? 7.048 42.231 -21.721 1.00 48.97 379 SER A O 1
ATOM 2863 N N . PRO A 1 380 ? 5.457 43.585 -22.546 1.00 43.34 380 PRO A N 1
ATOM 2864 C CA . PRO A 1 380 ? 6.188 43.970 -23.762 1.00 43.34 380 PRO A CA 1
ATOM 2865 C C . PRO A 1 380 ? 7.515 44.717 -23.534 1.00 43.34 380 PRO A C 1
ATOM 2867 O O . PRO A 1 380 ? 8.135 45.136 -24.503 1.00 43.34 380 PRO A O 1
ATOM 2870 N N . GLU A 1 381 ? 7.948 44.900 -22.286 1.00 45.84 381 GLU A N 1
ATOM 2871 C CA . GLU A 1 381 ? 9.052 45.788 -21.895 1.00 45.84 381 GLU A CA 1
ATOM 2872 C C . GLU A 1 381 ? 10.412 45.099 -21.700 1.00 45.84 381 GLU A C 1
ATOM 2874 O O . GLU A 1 381 ? 11.395 45.781 -21.454 1.00 45.84 381 GLU A O 1
ATOM 2879 N N . MET A 1 382 ? 10.520 43.775 -21.856 1.00 49.62 382 MET A N 1
ATOM 2880 C CA . MET A 1 382 ? 11.815 43.063 -21.785 1.00 49.62 382 MET A CA 1
ATOM 2881 C C . MET A 1 382 ? 12.167 42.346 -23.093 1.00 49.62 382 MET A C 1
ATOM 2883 O O . MET A 1 382 ? 12.660 41.220 -23.093 1.00 49.62 382 MET A O 1
ATOM 2887 N N . ARG A 1 383 ? 11.859 42.972 -24.235 1.00 46.53 383 ARG A N 1
ATOM 2888 C CA . ARG A 1 383 ? 12.169 42.434 -25.572 1.00 46.53 383 ARG A CA 1
ATOM 2889 C C . ARG A 1 383 ? 13.279 43.174 -26.314 1.00 46.53 383 ARG A C 1
ATOM 2891 O O . ARG A 1 383 ? 13.484 42.902 -27.490 1.00 46.53 383 ARG A O 1
ATOM 2898 N N . GLU A 1 384 ? 14.017 44.041 -25.631 1.00 47.03 384 GLU A N 1
ATOM 2899 C CA . GLU A 1 384 ? 15.080 44.843 -26.243 1.00 47.03 384 GLU A CA 1
ATOM 2900 C C . GLU A 1 384 ? 16.410 44.741 -25.476 1.00 47.03 384 GLU A C 1
ATOM 2902 O O . GLU A 1 384 ? 17.118 45.720 -25.305 1.00 47.03 384 GLU A O 1
ATOM 2907 N N . GLU A 1 385 ? 16.758 43.540 -24.997 1.00 47.69 385 GLU A N 1
ATOM 2908 C CA . GLU A 1 385 ? 18.095 43.279 -24.426 1.00 47.69 385 GLU A CA 1
ATOM 2909 C C . GLU A 1 385 ? 18.598 41.844 -24.694 1.00 47.69 385 GLU A C 1
ATOM 2911 O O . GLU A 1 385 ? 19.397 41.287 -23.952 1.00 47.69 385 GLU A O 1
ATOM 2916 N N . VAL A 1 386 ? 18.119 41.210 -25.773 1.00 45.62 386 VAL A N 1
ATOM 2917 C CA . VAL A 1 386 ? 18.690 39.951 -26.297 1.00 45.62 386 VAL A CA 1
ATOM 2918 C C . VAL A 1 386 ? 18.743 40.024 -27.826 1.00 45.62 386 VAL A C 1
ATOM 2920 O O . VAL A 1 386 ? 18.147 39.224 -28.544 1.00 45.62 386 VAL A O 1
ATOM 2923 N N . SER A 1 387 ? 19.417 41.049 -28.345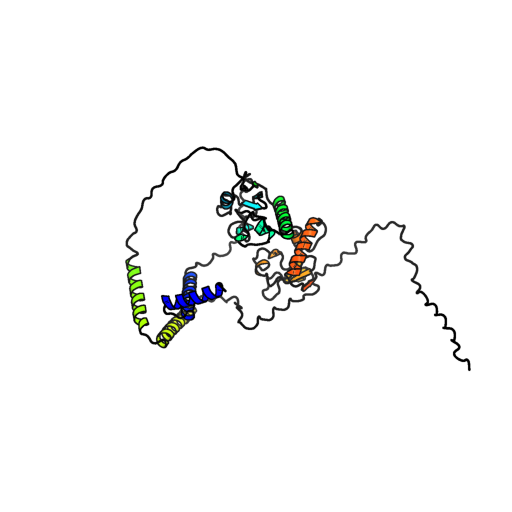 1.00 48.19 387 SER A N 1
ATOM 2924 C CA . SER A 1 387 ? 19.804 41.121 -29.758 1.00 48.19 387 SER A CA 1
ATOM 2925 C C . SER A 1 387 ? 21.130 41.851 -29.956 1.00 48.19 387 SER A C 1
ATOM 2927 O O . SER A 1 387 ? 21.290 42.572 -30.937 1.00 48.19 387 SER A O 1
ATOM 2929 N N . GLU A 1 388 ? 22.089 41.655 -29.051 1.00 42.66 388 GLU A N 1
ATOM 2930 C CA . GLU A 1 388 ? 23.481 42.014 -29.316 1.00 42.66 388 GLU A CA 1
ATOM 2931 C C . GLU A 1 388 ? 24.363 40.756 -29.266 1.00 42.66 388 GLU A C 1
ATOM 2933 O O . GLU A 1 388 ? 24.242 39.951 -28.338 1.00 42.66 388 GLU A O 1
ATOM 2938 N N . PRO A 1 389 ? 25.196 40.519 -30.296 1.00 42.19 389 PRO A N 1
ATOM 2939 C CA . PRO A 1 389 ? 26.071 39.360 -30.347 1.00 42.19 389 PRO A CA 1
ATOM 2940 C C . PRO A 1 389 ? 27.180 39.477 -29.296 1.00 42.19 389 PRO A C 1
ATOM 2942 O O . PRO A 1 389 ? 27.805 40.523 -29.143 1.00 42.19 389 PRO A O 1
ATOM 2945 N N . VAL A 1 390 ? 27.441 38.365 -28.608 1.00 43.12 390 VAL A N 1
ATOM 2946 C CA . VAL A 1 390 ? 28.572 38.189 -27.691 1.00 43.12 390 VAL A CA 1
ATOM 2947 C C . VAL A 1 390 ? 29.874 38.447 -28.454 1.00 43.12 390 VAL A C 1
ATOM 2949 O O . VAL A 1 390 ? 30.257 37.662 -29.320 1.00 43.12 390 VAL A O 1
ATOM 2952 N N . VAL A 1 391 ? 30.537 39.559 -28.140 1.00 46.00 391 VAL A N 1
ATOM 2953 C CA . VAL A 1 391 ? 31.922 39.834 -28.533 1.00 46.00 391 VAL A CA 1
ATOM 2954 C C . VAL A 1 391 ? 32.824 39.134 -27.516 1.00 46.00 391 VAL A C 1
ATOM 2956 O O . VAL A 1 391 ? 32.717 39.381 -26.315 1.00 46.00 391 VAL A O 1
ATOM 2959 N N . GLU A 1 392 ? 33.671 38.220 -27.989 1.00 45.53 392 GLU A N 1
ATOM 2960 C CA . GLU A 1 392 ? 34.729 37.594 -27.188 1.00 45.53 392 GLU A CA 1
ATOM 2961 C C . GLU A 1 392 ? 35.667 38.675 -26.617 1.00 45.53 392 GLU A C 1
ATOM 2963 O O . GLU A 1 392 ? 36.073 39.569 -27.363 1.00 45.53 392 GLU A O 1
ATOM 2968 N N . PRO A 1 393 ? 36.046 38.626 -25.327 1.00 42.88 393 PRO A N 1
ATOM 2969 C CA . PRO A 1 393 ? 37.073 39.519 -24.816 1.00 42.88 393 PRO A CA 1
ATOM 2970 C C . PRO A 1 393 ? 38.443 39.097 -25.366 1.00 42.88 393 PRO A C 1
ATOM 2972 O O . PRO A 1 393 ? 38.945 38.011 -25.077 1.00 42.88 393 PRO A O 1
ATOM 2975 N N . GLU A 1 394 ? 39.029 39.984 -26.168 1.00 45.72 394 GLU A N 1
ATOM 2976 C CA . GLU A 1 394 ? 40.428 39.967 -26.594 1.00 45.72 394 GLU A CA 1
ATOM 2977 C C . GLU A 1 394 ? 41.333 39.891 -25.350 1.00 45.72 394 GLU A C 1
ATOM 2979 O O . GLU A 1 394 ? 41.262 40.737 -24.458 1.00 45.72 394 GLU A O 1
ATOM 2984 N N . LEU A 1 395 ? 42.159 38.846 -25.267 1.00 45.41 395 LEU A N 1
ATOM 2985 C CA . LEU A 1 395 ? 43.218 38.720 -24.267 1.00 45.41 395 LEU A CA 1
ATOM 2986 C C . LEU A 1 395 ? 44.240 39.843 -24.492 1.00 45.41 395 LEU A C 1
ATOM 2988 O O . LEU A 1 395 ? 44.949 39.841 -25.499 1.00 45.41 395 LEU A O 1
ATOM 2992 N N . GLU A 1 396 ? 44.321 40.790 -23.557 1.00 56.59 396 GLU A N 1
ATOM 2993 C CA . GLU A 1 396 ? 45.413 41.764 -23.506 1.00 56.59 396 GLU A CA 1
ATOM 2994 C C . GLU A 1 396 ? 46.766 41.024 -23.406 1.00 56.59 396 GLU A C 1
ATOM 2996 O O . GLU A 1 396 ? 46.885 40.076 -22.623 1.00 56.59 396 GLU A O 1
ATOM 3001 N N . PRO A 1 397 ? 47.796 41.410 -24.183 1.00 48.66 397 PRO A N 1
ATOM 3002 C CA . PRO A 1 397 ? 49.114 40.801 -24.065 1.00 48.66 397 PRO A CA 1
ATOM 3003 C C . PRO A 1 397 ? 49.781 41.210 -22.743 1.00 48.66 397 PRO A C 1
ATOM 3005 O O . PRO A 1 397 ? 49.825 42.392 -22.397 1.00 48.66 397 PRO A O 1
ATOM 3008 N N . GLU A 1 398 ? 50.315 40.222 -22.019 1.00 57.16 398 GLU A N 1
ATOM 3009 C CA . GLU A 1 398 ? 51.099 40.425 -20.796 1.00 57.16 398 GLU A CA 1
ATOM 3010 C C . GLU A 1 398 ? 52.277 41.398 -21.029 1.00 57.16 398 GLU A C 1
ATOM 3012 O O . GLU A 1 398 ? 52.934 41.324 -22.072 1.00 57.16 398 GLU A O 1
ATOM 3017 N N . PRO A 1 399 ? 52.594 42.293 -20.072 1.00 48.28 399 PRO A N 1
ATOM 3018 C CA . PRO A 1 399 ? 53.796 43.115 -20.150 1.00 48.28 399 PRO A CA 1
ATOM 3019 C C . PRO A 1 399 ? 55.059 42.256 -19.963 1.00 48.28 399 PRO A C 1
ATOM 3021 O O . PRO A 1 399 ? 55.148 41.457 -19.030 1.00 48.28 399 PRO A O 1
ATOM 3024 N N . GLU A 1 400 ? 56.040 42.439 -20.853 1.00 58.69 400 GLU A N 1
ATOM 3025 C CA . GLU A 1 400 ? 57.348 41.772 -20.806 1.00 58.69 400 GLU A CA 1
ATOM 3026 C C . GLU A 1 400 ? 58.064 41.993 -19.455 1.00 58.69 400 GLU A C 1
ATOM 3028 O O . GLU A 1 400 ? 58.043 43.107 -18.923 1.00 58.69 400 GLU A O 1
ATOM 3033 N N . PRO A 1 401 ? 58.744 40.974 -18.895 1.00 51.94 401 PRO 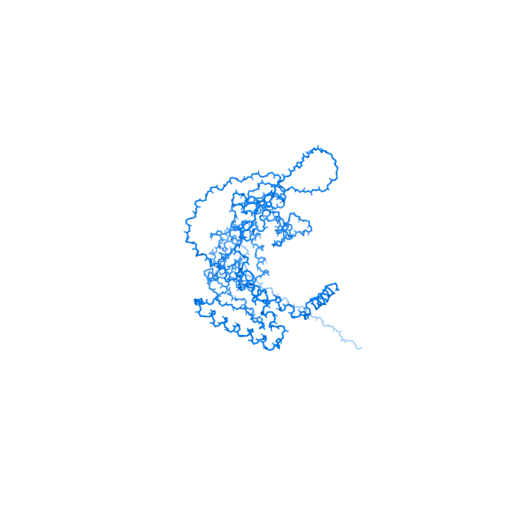A N 1
ATOM 3034 C CA . PRO A 1 401 ? 59.582 41.158 -17.718 1.00 51.94 401 PRO A CA 1
ATOM 3035 C C . PRO A 1 401 ? 60.861 41.931 -18.076 1.00 51.94 401 PRO A C 1
ATOM 3037 O O . PRO A 1 401 ? 61.594 41.550 -18.990 1.00 51.94 401 PRO A O 1
ATOM 3040 N N . GLU A 1 402 ? 61.140 43.004 -17.330 1.00 60.06 402 GLU A N 1
ATOM 3041 C CA . GLU A 1 402 ? 62.376 43.784 -17.455 1.00 60.06 402 GLU A CA 1
ATOM 3042 C C . GLU A 1 402 ? 63.633 42.914 -17.238 1.00 60.06 402 GLU A C 1
ATOM 3044 O O . GLU A 1 402 ? 63.624 42.009 -16.394 1.00 60.06 402 GLU A O 1
ATOM 3049 N N . PRO A 1 403 ? 64.735 43.174 -17.967 1.00 55.72 403 PRO A N 1
ATOM 3050 C CA . PRO A 1 403 ? 65.975 42.433 -17.797 1.00 55.72 403 PRO A CA 1
ATOM 3051 C C . PRO A 1 403 ? 66.619 42.763 -16.445 1.00 55.72 403 PRO A C 1
ATOM 3053 O O . PRO A 1 403 ? 66.988 43.901 -16.166 1.00 55.72 403 PRO A O 1
ATOM 3056 N N . HIS A 1 404 ? 66.774 41.736 -15.612 1.00 54.19 404 HIS A N 1
ATOM 3057 C CA . HIS A 1 404 ? 67.610 41.786 -14.421 1.00 54.19 404 HIS A CA 1
ATOM 3058 C C . HIS A 1 404 ? 69.083 41.785 -14.861 1.00 54.19 404 HIS A C 1
ATOM 3060 O O . HIS A 1 404 ? 69.584 40.781 -15.369 1.00 54.19 404 HIS A O 1
ATOM 3066 N N . ASP A 1 405 ? 69.752 42.923 -14.682 1.00 51.28 405 ASP A N 1
ATOM 3067 C CA . ASP A 1 405 ? 71.201 43.065 -14.807 1.00 51.28 405 ASP A CA 1
ATOM 3068 C C . ASP A 1 405 ? 71.898 42.241 -13.709 1.00 51.28 405 ASP A C 1
ATOM 3070 O O . ASP A 1 405 ? 72.036 42.692 -12.572 1.00 51.28 405 ASP A O 1
ATOM 3074 N N . ASP A 1 406 ? 72.350 41.037 -14.053 1.00 52.22 406 ASP A N 1
ATOM 3075 C CA . ASP A 1 406 ? 73.438 40.351 -13.355 1.00 52.22 406 ASP A CA 1
ATOM 3076 C C . ASP A 1 406 ? 74.678 40.415 -14.249 1.00 52.22 406 ASP A C 1
ATOM 3078 O O . ASP A 1 406 ? 74.968 39.504 -15.018 1.00 52.22 406 ASP A O 1
ATOM 3082 N N . ASP A 1 407 ? 75.390 41.535 -14.160 1.00 52.06 407 ASP A N 1
ATOM 3083 C CA . ASP A 1 407 ? 76.836 41.576 -14.350 1.00 52.06 407 ASP A CA 1
ATOM 3084 C C . ASP A 1 407 ? 77.382 42.852 -13.695 1.00 52.06 407 ASP A C 1
ATOM 3086 O O . ASP A 1 407 ? 77.231 43.971 -14.189 1.00 52.06 407 ASP A O 1
ATOM 3090 N N . ALA A 1 408 ? 78.065 42.677 -12.567 1.00 51.69 408 ALA A N 1
ATOM 3091 C CA . ALA A 1 408 ? 79.090 43.609 -12.129 1.00 51.69 408 ALA A CA 1
ATOM 3092 C C . ALA A 1 408 ? 80.341 42.801 -11.726 1.00 51.69 408 ALA A C 1
ATOM 3094 O O . ALA A 1 408 ? 80.201 41.714 -11.165 1.00 51.69 408 ALA A O 1
ATOM 3095 N N . PRO A 1 409 ? 81.539 43.312 -12.061 1.00 59.34 409 PRO A N 1
ATOM 3096 C CA . PRO A 1 409 ? 82.777 42.541 -12.234 1.00 59.34 409 PRO A CA 1
ATOM 3097 C C . PRO A 1 409 ? 83.445 42.013 -10.960 1.00 59.34 409 PRO A C 1
ATOM 3099 O O . PRO A 1 409 ? 83.271 42.622 -9.877 1.00 59.34 409 PRO A O 1
#

Secondary structure (DSSP, 8-state):
-HHHHHHHHHHHHHHHHHSS-HHHHHHHHHHHHHHHHHHHHHT-PPPPPPPP-------PPPPPPP---EE-HHHHGGGSS-STTS--EEEETTEEEE-GGGHHHHSTTSTTGGGTTSB-HHHHHHT---GGG-SS--TT--HHHHHHHHHHHHHHHHHSEEEEEE-------------------------PPPTTSHHHHHHHHHHHHHHHHHHTT--HHHHHHHHHHHHHHHHHHHHHHS--PPPP------SSS----PPP---EEE-HHHHGGGSSSSTTS--EEEETTEEEE-GGGHHHHSTTSTTGGGTTSB-HHHHHHT---GGG-SS--TT--HHHHHHHHHHHHHHHHHSEEEEEE-PPPP---------TTSSSSS-S-------PPPPPPPP------

Solvent-accessible surface area (backbone atoms only — not comparable to full-atom values): 24838 Å² total; per-residue (Å²): 112,71,69,62,53,55,51,53,52,48,43,52,47,40,32,72,77,67,73,31,55,56,67,58,47,53,50,51,51,53,51,53,53,51,51,51,53,54,58,57,58,74,74,57,77,80,82,77,79,82,79,68,92,63,76,73,72,78,72,72,79,73,77,76,85,67,76,44,62,78,38,46,67,77,62,37,47,76,18,27,28,84,48,85,90,50,66,23,30,35,22,45,81,41,36,25,27,48,44,49,93,45,36,77,40,31,15,74,92,21,94,44,23,86,39,27,12,33,29,28,26,30,12,54,23,68,74,47,89,51,79,88,33,58,30,56,66,64,76,90,61,51,74,69,29,50,48,46,31,49,54,52,49,54,54,43,64,76,73,30,54,76,26,34,33,50,62,78,89,75,96,75,89,82,82,88,81,91,84,82,88,82,88,85,83,87,86,88,85,88,84,84,88,79,86,81,69,61,68,66,55,56,55,55,52,51,56,54,50,52,56,57,58,62,58,74,77,57,59,75,68,57,58,52,50,53,53,51,50,53,52,48,53,49,56,59,57,58,67,74,73,57,80,87,68,80,75,78,82,79,83,72,77,62,96,51,78,73,72,75,71,75,69,76,71,69,67,43,75,36,39,68,76,63,38,47,74,16,27,33,84,48,84,90,48,65,24,30,33,22,44,83,42,39,26,29,48,43,50,94,44,37,80,43,31,16,75,92,27,96,43,22,88,40,28,11,29,29,29,27,29,12,53,23,68,73,47,87,50,78,92,32,58,31,61,64,69,75,91,59,49,74,66,29,50,48,45,31,49,54,50,44,51,54,45,64,74,73,31,54,79,26,32,33,52,53,68,80,77,73,75,78,78,71,81,84,81,75,73,89,85,78,78,85,82,84,85,74,82,88,74,78,83,78,80,78,81,80,84,80,84,78,85,80,86,85,81,81,136

InterPro domains:
  IPR001199 Cytochrome b5-like heme/steroid binding domain [PF00173] (72-166)
  IPR001199 Cytochrome b5-like heme/steroid binding domain [PF00173] (271-333)
  IPR001199 Cytochrome b5-like heme/steroid binding domain [SM01117] (71-167)
  IPR001199 Cytochrome b5-like heme/steroid binding domain [SM01117] (270-366)
  IPR036400 Cytochrome b5-like heme/steroid binding domain superfamily [G3DSA:3.10.120.10] (69-167)
  IPR036400 Cytochrome b5-like heme/steroid binding domain superfamily [G3DSA:3.10.120.10] (268-366)
  IPR036400 Cytochrome b5-like heme/steroid binding domain superfamily [SSF55856] (62-167)
  IPR036400 Cytochrome b5-like heme/steroid binding domain superfamily [SSF55856] (262-365)
  IPR050577 MAPR/Neuferricin/Neudesin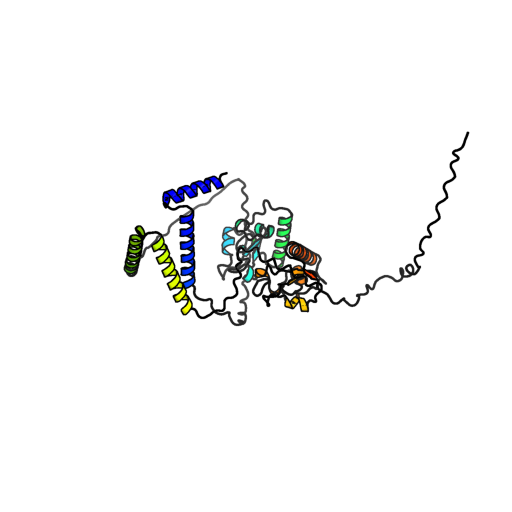-like [PTHR10281] (23-169)

pLDDT: mean 70.08, std 21.72, range [20.73, 97.0]